Protein AF-A0AAD4EJR8-F1 (afdb_monomer)

Organism: NCBI:txid1912939

Nearest PDB structures (foldseek):
  8rrq-assembly1_A  TM=8.343E-01  e=7.911E-19  Homo sapiens
  2r2p-assembly1_A  TM=8.158E-01  e=5.097E-18  Homo sapiens
  3cbl-assembly1_A  TM=8.587E-01  e=2.497E-17  Homo sapiens
  7nzn-assembly1_A  TM=8.378E-01  e=2.939E-16  Homo sapiens
  6cd6-assembly3_C  TM=8.368E-01  e=3.091E-13  Homo sapiens

Radius of gyration: 30.6 Å; Cα contacts (8 Å, |Δi|>4): 760; chains: 1; bounding box: 88×50×98 Å

Solvent-accessible surface area (backbone atoms only — not comparable to full-atom values): 27537 Å² total; per-residue (Å²): 134,87,85,79,86,75,79,60,93,83,42,80,52,90,56,82,67,49,77,48,59,50,89,41,50,45,67,84,60,97,65,60,78,43,72,61,94,54,37,34,33,31,68,30,33,37,62,54,101,86,50,75,43,62,24,29,38,45,22,59,67,69,57,89,82,42,69,82,36,69,68,55,48,48,55,56,37,50,49,54,30,50,26,49,45,59,45,74,77,60,86,51,88,20,34,53,64,73,67,26,32,31,53,86,67,54,98,50,71,19,43,34,26,71,49,44,73,45,36,26,44,55,54,36,38,71,71,52,82,81,73,52,72,65,58,41,52,51,48,48,44,32,48,30,51,29,51,32,57,34,50,78,68,47,33,23,51,60,62,56,40,50,74,31,25,31,20,32,80,93,65,52,42,18,46,45,73,48,76,58,42,40,50,79,90,77,75,93,80,88,76,88,72,86,85,56,63,66,33,53,35,64,73,67,74,76,38,99,79,68,75,73,42,65,57,42,38,36,22,10,47,24,39,50,45,53,21,59,73,67,57,40,60,49,40,68,89,53,88,50,69,69,58,46,52,56,36,41,78,70,69,51,61,55,60,82,85,72,77,95,67,60,66,71,60,51,53,56,29,52,40,23,61,43,86,56,60,87,69,30,65,54,53,62,61,54,37,50,59,53,50,51,55,48,51,48,38,54,52,48,52,57,50,54,74,73,45,101,64,51,74,47,63,48,89,40,50,38,84,67,41,68,45,87,62,98,66,98,59,86,46,57,35,27,43,26,38,36,63,49,98,93,43,77,43,64,25,28,38,38,49,64,91,71,88,71,88,45,72,70,49,48,53,53,49,52,51,28,54,52,43,27,52,58,50,49,77,72,59,84,52,85,34,43,55,62,70,70,30,35,31,55,77,91,57,77,51,66,22,44,33,29,68,53,47,80,42,37,28,44,47,56,36,49,68,78,44,54,92,75,60,48,72,68,57,54,50,52,52,52,51,43,49,52,51,36,51,54,51,36,50,76,68,39,31,44,54,75,63,92,49,45,73,37,28,30,18,34,86,88,60,48,50,23,44,46,75,47,52,55,41,43,53,48,73,63,54,54,56,54,60,60,61,78,73,112

Mean predicted aligned error: 12.68 Å

Structure (mmCIF, N/CA/C/O backbone):
data_AF-A0AAD4EJR8-F1
#
_entry.id   AF-A0AAD4EJR8-F1
#
loop_
_atom_site.group_PDB
_atom_site.id
_atom_site.type_symbol
_atom_site.label_atom_id
_atom_site.label_alt_id
_atom_site.label_comp_id
_atom_site.label_asym_id
_atom_site.label_entity_id
_atom_site.label_seq_id
_atom_site.pdbx_PDB_ins_code
_atom_site.Cartn_x
_atom_site.Cartn_y
_atom_site.Cartn_z
_atom_site.occupancy
_atom_site.B_iso_or_equiv
_atom_site.auth_seq_id
_atom_site.auth_comp_id
_atom_site.auth_asym_id
_atom_site.auth_atom_id
_atom_site.pdbx_PDB_model_num
ATOM 1 N N . MET A 1 1 ? -3.583 -0.679 -46.366 1.00 32.75 1 MET A N 1
ATOM 2 C CA . MET A 1 1 ? -2.975 0.610 -46.764 1.00 32.75 1 MET A CA 1
ATOM 3 C C . MET A 1 1 ? -1.596 0.687 -46.122 1.00 32.75 1 MET A C 1
ATOM 5 O O . MET A 1 1 ? -1.438 0.194 -45.017 1.00 32.75 1 MET A O 1
ATOM 9 N N . ASN A 1 2 ? -0.614 1.156 -46.886 1.00 29.03 2 ASN A N 1
ATOM 10 C CA . ASN A 1 2 ? 0.827 0.895 -46.779 1.00 29.03 2 ASN A CA 1
ATOM 11 C C . ASN A 1 2 ? 1.471 1.039 -45.382 1.00 29.03 2 ASN A C 1
ATOM 13 O O . ASN A 1 2 ? 1.578 2.143 -44.860 1.00 29.03 2 ASN A O 1
ATOM 17 N N . ASN A 1 3 ? 2.013 -0.072 -44.860 1.00 31.98 3 ASN A N 1
ATOM 18 C CA . ASN A 1 3 ? 3.014 -0.089 -43.787 1.00 31.98 3 ASN A CA 1
ATOM 19 C C . ASN A 1 3 ? 4.372 0.328 -44.371 1.00 31.98 3 ASN A C 1
ATOM 21 O O . ASN A 1 3 ? 5.104 -0.493 -44.924 1.00 31.98 3 ASN A O 1
ATOM 25 N N . THR A 1 4 ? 4.709 1.611 -44.285 1.00 34.72 4 THR A N 1
ATOM 26 C CA . THR A 1 4 ? 6.059 2.091 -44.596 1.00 34.72 4 THR A CA 1
ATOM 27 C C . THR A 1 4 ? 6.974 1.839 -43.400 1.00 34.72 4 THR A C 1
ATOM 29 O O . THR A 1 4 ? 6.964 2.597 -42.429 1.00 34.72 4 THR A O 1
ATOM 32 N N . ASN A 1 5 ? 7.753 0.760 -43.491 1.00 38.00 5 ASN A N 1
ATOM 33 C CA . ASN A 1 5 ? 8.924 0.502 -42.654 1.00 38.00 5 ASN A CA 1
ATOM 34 C C . ASN A 1 5 ? 9.911 1.668 -42.807 1.00 38.00 5 ASN A C 1
ATOM 36 O O . ASN A 1 5 ? 10.267 2.023 -43.930 1.00 38.00 5 ASN A O 1
ATOM 40 N N . VAL A 1 6 ? 10.351 2.266 -41.700 1.00 39.97 6 VAL A N 1
ATOM 41 C CA . VAL A 1 6 ? 11.397 3.299 -41.712 1.00 39.97 6 VAL A CA 1
ATOM 42 C C . VAL A 1 6 ? 12.502 2.873 -40.757 1.00 39.97 6 VAL A C 1
ATOM 44 O O . VAL A 1 6 ? 12.256 2.677 -39.569 1.00 39.97 6 VAL A O 1
ATOM 47 N N . GLU A 1 7 ? 13.704 2.717 -41.306 1.00 41.47 7 GLU A N 1
ATOM 48 C CA . GLU A 1 7 ? 14.918 2.308 -40.606 1.00 41.47 7 GLU A CA 1
ATOM 49 C C . GLU A 1 7 ? 15.494 3.466 -39.775 1.00 41.47 7 GLU A C 1
ATOM 51 O O . GLU A 1 7 ? 15.875 4.502 -40.316 1.00 41.47 7 GLU A O 1
ATOM 56 N N . SER A 1 8 ? 15.640 3.271 -38.464 1.00 44.84 8 SER A N 1
ATOM 57 C CA . SER A 1 8 ? 16.614 4.007 -37.649 1.00 44.84 8 SER A CA 1
ATOM 58 C C . SER A 1 8 ? 17.752 3.041 -37.319 1.00 44.84 8 SER A C 1
ATOM 60 O O . SER A 1 8 ? 17.567 2.122 -36.518 1.00 44.84 8 SER A O 1
ATOM 62 N N . LYS A 1 9 ? 18.906 3.177 -37.988 1.00 53.81 9 LYS A N 1
ATOM 63 C CA . LYS A 1 9 ? 20.123 2.370 -37.738 1.00 53.81 9 LYS A CA 1
ATOM 64 C C . LYS A 1 9 ? 19.891 0.844 -37.665 1.00 53.81 9 LYS A C 1
ATOM 66 O O . LYS A 1 9 ? 20.482 0.157 -36.839 1.00 53.81 9 LYS A O 1
ATOM 71 N N . GLY A 1 10 ? 19.030 0.298 -38.530 1.00 58.31 10 GLY A N 1
ATOM 72 C CA . GLY A 1 10 ? 18.855 -1.154 -38.687 1.00 58.31 10 GLY A CA 1
ATOM 73 C C . GLY A 1 10 ? 18.105 -1.885 -37.560 1.00 58.31 10 GLY A C 1
ATOM 74 O O . GLY A 1 10 ? 18.110 -3.116 -37.551 1.00 58.31 10 GLY A O 1
ATOM 75 N N . ILE A 1 11 ? 17.452 -1.173 -36.630 1.00 70.44 11 ILE A N 1
ATOM 76 C CA . ILE A 1 11 ? 16.536 -1.777 -35.646 1.00 70.44 11 ILE A CA 1
ATOM 77 C C . ILE A 1 11 ? 15.100 -1.686 -36.162 1.00 70.44 11 ILE A C 1
ATOM 79 O O . ILE A 1 11 ? 14.610 -0.607 -36.488 1.00 70.44 11 ILE A O 1
ATOM 83 N N . MET A 1 12 ? 14.421 -2.832 -36.209 1.00 76.50 12 MET A N 1
ATOM 84 C CA . MET A 1 12 ? 13.023 -2.942 -36.621 1.00 76.50 12 MET A CA 1
ATOM 85 C C . MET A 1 12 ? 12.114 -2.885 -35.395 1.00 76.50 12 MET A C 1
ATOM 87 O O . MET A 1 12 ? 12.061 -3.848 -34.635 1.00 76.50 12 MET A O 1
ATOM 91 N N . PHE A 1 13 ? 11.382 -1.783 -35.228 1.00 83.31 13 PHE A N 1
ATOM 92 C CA . PHE A 1 13 ? 10.332 -1.672 -34.215 1.00 83.31 13 PHE A CA 1
ATOM 93 C C . PHE A 1 13 ? 9.016 -2.268 -34.726 1.00 83.31 13 PHE A C 1
ATOM 95 O O . PHE A 1 13 ? 8.545 -1.885 -35.796 1.00 83.31 13 PHE A O 1
ATOM 102 N N . LYS A 1 14 ? 8.388 -3.163 -33.945 1.00 83.31 14 LYS A N 1
ATOM 103 C CA . LYS A 1 14 ? 7.046 -3.710 -34.252 1.00 83.31 14 LYS A CA 1
ATOM 104 C C . LYS A 1 14 ? 5.982 -2.604 -34.345 1.00 83.31 14 LYS A C 1
ATOM 106 O O . LYS A 1 14 ? 5.159 -2.614 -35.254 1.00 83.31 14 LYS A O 1
ATOM 111 N N . ILE A 1 15 ? 6.015 -1.653 -33.408 1.00 85.56 15 ILE A N 1
ATOM 112 C CA . ILE A 1 15 ? 5.214 -0.421 -33.420 1.00 85.56 15 ILE A CA 1
ATOM 113 C C . ILE A 1 15 ? 6.193 0.745 -33.369 1.00 85.56 15 ILE A C 1
ATOM 115 O O . ILE A 1 15 ? 7.076 0.765 -32.515 1.00 85.56 15 ILE A O 1
ATOM 119 N N . LYS A 1 16 ? 6.053 1.710 -34.283 1.00 87.69 16 LYS A N 1
ATOM 120 C CA . LYS A 1 16 ? 6.981 2.839 -34.382 1.00 87.69 16 LYS A CA 1
ATOM 121 C C . LYS A 1 16 ? 6.841 3.764 -33.158 1.00 87.69 16 LYS A C 1
ATOM 123 O O . LYS A 1 16 ? 5.776 4.363 -33.003 1.00 87.69 16 LYS A O 1
ATOM 128 N N . PRO A 1 17 ? 7.885 3.925 -32.321 1.00 91.19 17 PRO A N 1
ATOM 129 C CA . PRO A 1 17 ? 7.862 4.895 -31.234 1.00 91.19 17 PRO A CA 1
ATOM 130 C C . PRO A 1 17 ? 7.914 6.326 -31.778 1.00 91.19 17 PRO A C 1
ATOM 132 O O . PRO A 1 17 ? 8.437 6.584 -32.868 1.00 91.19 17 PRO A O 1
ATOM 135 N N . ASN A 1 18 ? 7.435 7.278 -30.978 1.00 92.75 18 ASN A N 1
ATOM 136 C CA . ASN A 1 18 ? 7.722 8.687 -31.215 1.00 92.75 18 ASN A CA 1
ATOM 137 C C . ASN A 1 18 ? 9.248 8.911 -31.231 1.00 92.75 18 ASN A C 1
ATOM 139 O O . ASN A 1 18 ? 9.976 8.317 -30.437 1.00 92.75 18 ASN A O 1
ATOM 143 N N . THR A 1 19 ? 9.745 9.728 -32.158 1.00 93.31 19 THR A N 1
ATOM 144 C CA . THR A 1 19 ? 11.182 10.011 -32.295 1.00 93.31 19 THR A CA 1
ATOM 145 C C . THR A 1 19 ? 11.455 11.431 -31.835 1.00 93.31 19 THR A C 1
ATOM 147 O O . THR A 1 19 ? 11.004 12.389 -32.459 1.00 93.31 19 THR A O 1
ATOM 150 N N . ILE A 1 20 ? 12.215 11.560 -30.755 1.00 93.56 20 ILE A N 1
ATOM 151 C CA . ILE A 1 20 ? 12.594 12.839 -30.169 1.00 93.56 20 ILE A CA 1
ATOM 152 C C . ILE A 1 20 ? 13.949 13.249 -30.759 1.00 93.56 20 ILE A C 1
ATOM 154 O O . ILE A 1 20 ? 14.937 12.527 -30.564 1.00 93.56 20 ILE A O 1
ATOM 158 N N . PRO A 1 21 ? 14.037 14.385 -31.478 1.00 92.50 21 PRO A N 1
ATOM 159 C CA . PRO A 1 21 ? 15.295 14.841 -32.055 1.00 92.50 21 PRO A CA 1
ATOM 160 C C . PRO A 1 21 ? 16.364 15.024 -30.977 1.00 92.50 21 PRO A C 1
ATOM 162 O O . PRO A 1 21 ? 16.113 15.676 -29.967 1.00 92.50 21 PRO A O 1
ATOM 165 N N . ALA A 1 22 ? 17.580 14.522 -31.210 1.00 90.75 22 ALA A N 1
ATOM 166 C CA . ALA A 1 22 ? 18.691 14.702 -30.270 1.00 90.75 22 ALA A CA 1
ATOM 167 C C . ALA A 1 22 ? 18.998 16.191 -30.005 1.00 90.75 22 ALA A C 1
ATOM 169 O O . ALA A 1 22 ? 19.425 16.556 -28.918 1.00 90.75 22 ALA A O 1
ATOM 170 N N . THR A 1 23 ? 18.710 17.070 -30.972 1.00 92.00 23 THR A N 1
ATOM 171 C CA . THR A 1 23 ? 18.828 18.531 -30.833 1.00 92.00 23 THR A CA 1
ATOM 172 C C . THR A 1 23 ? 17.840 19.140 -29.839 1.00 92.00 23 THR A C 1
ATOM 174 O O . THR A 1 23 ? 18.071 20.248 -29.369 1.00 92.00 23 THR A O 1
ATOM 177 N N . ALA A 1 24 ? 16.741 18.447 -29.526 1.00 92.62 24 ALA A N 1
ATOM 178 C CA . ALA A 1 24 ? 15.778 18.867 -28.512 1.00 92.62 24 ALA A CA 1
ATOM 179 C C . ALA A 1 24 ? 16.189 18.432 -27.094 1.00 92.62 24 ALA A C 1
ATOM 181 O O . ALA A 1 24 ? 15.548 18.841 -26.129 1.00 92.62 24 ALA A O 1
ATOM 182 N N . ILE A 1 25 ? 17.236 17.611 -26.961 1.00 94.81 25 ILE A N 1
ATOM 183 C CA . ILE A 1 25 ? 17.723 17.081 -25.689 1.00 94.81 25 ILE A CA 1
ATOM 184 C C . ILE A 1 25 ? 18.985 17.829 -25.264 1.00 94.81 25 ILE A C 1
ATOM 186 O O . ILE A 1 25 ? 20.030 17.767 -25.909 1.00 94.81 25 ILE A O 1
ATOM 190 N N . GLN A 1 26 ? 18.907 18.489 -24.116 1.00 94.06 26 GLN A N 1
ATOM 191 C CA . GLN A 1 26 ? 20.044 19.105 -23.448 1.00 94.06 26 GLN A CA 1
ATOM 192 C C . GLN A 1 26 ? 20.576 18.145 -22.385 1.00 94.06 26 GLN A C 1
ATOM 194 O O . GLN A 1 26 ? 19.870 17.795 -21.435 1.00 94.06 26 GLN A O 1
ATOM 199 N N . ARG A 1 27 ? 21.831 17.718 -22.545 1.00 92.50 27 ARG A N 1
ATOM 200 C CA . ARG A 1 27 ? 22.540 16.844 -21.604 1.00 92.50 27 ARG A CA 1
ATOM 201 C C . ARG A 1 27 ? 23.522 17.680 -20.773 1.00 92.50 27 ARG A C 1
ATOM 203 O O . ARG A 1 27 ? 24.610 17.965 -21.273 1.00 92.50 27 ARG A O 1
ATOM 210 N N . PRO A 1 28 ? 23.148 18.104 -19.553 1.00 88.56 28 PRO A N 1
ATOM 211 C CA . PRO A 1 28 ? 23.984 18.992 -18.743 1.00 88.56 28 PRO A CA 1
ATOM 212 C C . PRO A 1 28 ? 25.181 18.268 -18.117 1.00 88.56 28 PRO A C 1
ATOM 214 O O . PRO A 1 28 ? 26.247 18.855 -17.974 1.00 88.56 28 PRO A O 1
ATOM 217 N N . GLU A 1 29 ? 25.009 16.994 -17.760 1.00 89.94 29 GLU A N 1
ATOM 218 C CA . GLU A 1 29 ? 26.023 16.206 -17.062 1.00 89.94 29 GLU A CA 1
ATOM 219 C C . GLU A 1 29 ? 26.933 15.446 -18.033 1.00 89.94 29 GLU A C 1
ATOM 221 O O . GLU A 1 29 ? 26.501 14.956 -19.081 1.00 89.94 29 GLU A O 1
ATOM 226 N N . LEU A 1 30 ? 28.206 15.301 -17.652 1.00 86.75 30 LEU A N 1
ATOM 227 C CA . LEU A 1 30 ? 29.199 14.531 -18.414 1.00 86.75 30 LEU A CA 1
ATOM 228 C C . LEU A 1 30 ? 29.047 13.015 -18.233 1.00 86.75 30 LEU A C 1
ATOM 230 O O . LEU A 1 30 ? 29.475 12.249 -19.096 1.00 86.75 30 LEU A O 1
ATOM 234 N N . PHE A 1 31 ? 28.440 12.587 -17.126 1.00 90.06 31 PHE A N 1
ATOM 235 C CA . PHE A 1 31 ? 28.315 11.187 -16.731 1.00 90.06 31 PHE A CA 1
ATOM 236 C C . PHE A 1 31 ? 26.848 10.829 -16.450 1.00 90.06 31 PHE A C 1
ATOM 238 O O . PHE A 1 31 ? 26.070 11.705 -16.063 1.00 90.06 31 PHE A O 1
ATOM 245 N N . PRO A 1 32 ? 26.451 9.556 -16.633 1.00 91.50 32 PRO A N 1
ATOM 246 C CA . PRO A 1 32 ? 25.111 9.111 -16.275 1.00 91.50 32 PRO A CA 1
ATOM 247 C C . PRO A 1 32 ? 24.883 9.216 -14.763 1.00 91.50 32 PRO A C 1
ATOM 249 O O . PRO A 1 32 ? 25.801 9.035 -13.964 1.00 91.50 32 PRO A O 1
ATOM 252 N N . ILE A 1 33 ? 23.632 9.468 -14.369 1.00 90.44 33 ILE A N 1
ATOM 253 C CA . ILE A 1 33 ? 23.230 9.549 -12.956 1.00 90.44 33 ILE A CA 1
ATOM 254 C C . ILE A 1 33 ? 23.288 8.169 -12.301 1.00 90.44 33 ILE A C 1
ATOM 256 O O . ILE A 1 33 ? 23.640 8.037 -11.130 1.00 90.44 33 ILE A O 1
ATOM 260 N N . CYS A 1 34 ? 22.924 7.135 -13.057 1.00 84.00 34 CYS A N 1
ATOM 261 C CA . CYS A 1 34 ? 22.974 5.756 -12.605 1.00 84.00 34 CYS A CA 1
ATOM 262 C C . CYS A 1 34 ? 23.398 4.841 -13.750 1.00 84.00 34 CYS A C 1
ATOM 264 O O . CYS A 1 34 ? 23.036 5.053 -14.907 1.00 84.00 34 CYS A O 1
ATOM 266 N N . SER A 1 35 ? 24.126 3.792 -13.396 1.00 78.81 35 SER A N 1
ATOM 267 C CA . SER A 1 35 ? 24.579 2.749 -14.299 1.00 78.81 35 SER A CA 1
ATOM 268 C C . SER A 1 35 ? 24.177 1.396 -13.717 1.00 78.81 35 SER A C 1
ATOM 270 O O . SER A 1 35 ? 24.721 0.971 -12.699 1.00 78.81 35 SER A O 1
ATOM 272 N N . GLY A 1 36 ? 23.213 0.731 -14.353 1.00 67.50 36 GLY A N 1
ATOM 273 C CA . GLY A 1 36 ? 22.776 -0.626 -14.013 1.00 67.50 36 GLY A CA 1
ATOM 274 C C . GLY A 1 36 ? 23.652 -1.694 -14.673 1.00 67.50 36 GLY A C 1
ATOM 275 O O . GLY A 1 36 ? 24.791 -1.422 -15.039 1.00 67.50 36 GLY A O 1
ATOM 276 N N . GLY A 1 37 ? 23.124 -2.910 -14.866 1.00 63.66 37 GLY A N 1
ATOM 277 C CA . GLY A 1 37 ? 23.857 -4.005 -15.526 1.00 63.66 37 GLY A CA 1
ATOM 278 C C . GLY A 1 37 ? 24.350 -3.617 -16.927 1.00 63.66 37 GLY A C 1
ATOM 279 O O . GLY A 1 37 ? 25.551 -3.490 -17.164 1.00 63.66 37 GLY A O 1
ATOM 280 N N . PHE A 1 38 ? 23.419 -3.323 -17.835 1.00 70.69 38 PHE A N 1
ATOM 281 C CA . PHE A 1 38 ? 23.732 -2.936 -19.220 1.00 70.69 38 PHE A CA 1
ATOM 282 C C . PHE A 1 38 ? 23.186 -1.563 -19.618 1.00 70.69 38 PHE A C 1
ATOM 284 O O . PHE A 1 38 ? 23.323 -1.181 -20.772 1.00 70.69 38 PHE A O 1
ATOM 291 N N . ASN A 1 39 ? 22.590 -0.816 -18.689 1.00 81.81 39 ASN A N 1
ATOM 292 C CA . ASN A 1 39 ? 21.908 0.440 -18.990 1.00 81.81 39 ASN A CA 1
ATOM 293 C C . ASN A 1 39 ? 22.532 1.608 -18.231 1.00 81.81 39 ASN A C 1
ATOM 295 O O . ASN A 1 39 ? 22.832 1.479 -17.044 1.00 81.81 39 ASN A O 1
ATOM 299 N N . ASP A 1 40 ? 22.652 2.742 -18.908 1.00 89.00 40 ASP A N 1
ATOM 300 C CA . ASP A 1 40 ? 22.951 4.038 -18.315 1.00 89.00 40 ASP A CA 1
ATOM 301 C C . ASP A 1 40 ? 21.687 4.897 -18.300 1.00 89.00 40 ASP A C 1
ATOM 303 O O . ASP A 1 40 ? 20.985 5.003 -19.308 1.00 89.00 40 ASP A O 1
ATOM 307 N N . ILE A 1 41 ? 21.411 5.520 -17.157 1.00 92.06 41 ILE A N 1
ATOM 308 C CA . ILE A 1 41 ? 20.301 6.451 -16.970 1.00 92.06 41 ILE A CA 1
ATOM 309 C C . ILE A 1 41 ? 20.860 7.866 -16.888 1.00 92.06 41 ILE A C 1
ATOM 311 O O . ILE A 1 41 ? 21.624 8.208 -15.980 1.00 92.06 41 ILE A O 1
ATOM 315 N N . TRP A 1 42 ? 20.445 8.704 -17.827 1.00 95.38 42 TRP A N 1
ATOM 316 C CA . TRP A 1 42 ? 20.832 10.105 -17.909 1.00 95.38 42 TRP A CA 1
ATOM 317 C C . TRP A 1 42 ? 19.665 10.991 -17.499 1.00 95.38 42 TRP A C 1
ATOM 319 O O . TRP A 1 42 ? 18.542 10.787 -17.956 1.00 95.38 42 TRP A O 1
ATOM 329 N N . LYS A 1 43 ? 19.939 12.015 -16.689 1.00 95.75 43 LYS A N 1
ATOM 330 C CA . LYS A 1 43 ? 19.015 13.135 -16.508 1.00 95.75 43 LYS A CA 1
ATOM 331 C C . LYS A 1 43 ? 19.318 14.178 -17.572 1.00 95.75 43 LYS A C 1
ATOM 333 O O . LYS A 1 43 ? 20.453 14.639 -17.688 1.00 95.75 43 LYS A O 1
ATOM 338 N N . CYS A 1 44 ? 18.321 14.528 -18.367 1.00 95.94 44 CYS A N 1
ATOM 339 C CA . CYS A 1 44 ? 18.433 15.521 -19.429 1.00 95.94 44 CYS A CA 1
ATOM 340 C C . CYS A 1 44 ? 17.253 16.493 -19.360 1.00 95.94 44 CYS A C 1
ATOM 342 O O . CYS A 1 44 ? 16.308 16.281 -18.602 1.00 95.94 44 CYS A O 1
ATOM 344 N N . PHE A 1 45 ? 17.307 17.562 -20.146 1.00 95.56 45 PHE A N 1
ATOM 345 C CA . PHE A 1 45 ? 16.204 18.505 -20.302 1.00 95.56 45 PHE A CA 1
ATOM 346 C C . PHE A 1 45 ? 15.739 18.495 -21.749 1.00 95.56 45 PHE A C 1
ATOM 348 O O . PHE A 1 45 ? 16.541 18.702 -22.657 1.00 95.56 45 PHE A O 1
ATOM 355 N N . MET A 1 46 ? 14.452 18.242 -21.963 1.00 94.31 46 MET A N 1
ATOM 356 C CA . MET A 1 46 ? 13.853 18.298 -23.286 1.00 94.31 46 MET A CA 1
ATOM 357 C C . MET A 1 46 ? 13.198 19.658 -23.508 1.00 94.31 46 MET A C 1
ATOM 359 O O . MET A 1 46 ? 12.335 20.069 -22.728 1.00 94.31 46 MET A O 1
ATOM 363 N N . SER A 1 47 ? 13.590 20.335 -24.585 1.00 89.50 47 SER A N 1
ATOM 364 C CA . SER A 1 47 ? 12.972 21.588 -25.015 1.00 89.50 47 SER A CA 1
ATOM 365 C C . SER A 1 47 ? 11.608 21.327 -25.648 1.00 89.50 47 SER A C 1
ATOM 367 O O . SER A 1 47 ? 11.498 20.621 -26.651 1.00 89.50 47 SER A O 1
ATOM 369 N N . THR A 1 48 ? 10.565 21.909 -25.064 1.00 77.31 48 THR A N 1
ATOM 370 C CA . THR A 1 48 ? 9.206 21.945 -25.624 1.00 77.31 48 THR A CA 1
ATOM 371 C C . THR A 1 48 ? 8.888 23.349 -26.152 1.00 77.31 48 THR A C 1
ATOM 373 O O . THR A 1 48 ? 9.710 24.257 -26.039 1.00 77.31 48 THR A O 1
ATOM 376 N N . GLN A 1 49 ? 7.707 23.553 -26.748 1.00 70.25 49 GLN A N 1
ATOM 377 C CA . GLN A 1 49 ? 7.298 24.874 -27.258 1.00 70.25 49 GLN A CA 1
ATOM 378 C C . GLN A 1 49 ? 7.184 25.945 -26.156 1.00 70.25 49 GLN A C 1
ATOM 380 O O . GLN A 1 49 ? 7.257 27.132 -26.461 1.00 70.25 49 GLN A O 1
ATOM 385 N N . SER A 1 50 ? 7.008 25.538 -24.896 1.00 67.69 50 SER A N 1
ATOM 386 C CA . SER A 1 50 ? 6.731 26.424 -23.760 1.00 67.69 50 SER A CA 1
ATOM 387 C C . SER A 1 50 ? 7.808 26.403 -22.671 1.00 67.69 50 SER A C 1
ATOM 389 O O . SER A 1 50 ? 7.994 27.414 -22.002 1.00 67.69 50 SER A O 1
ATOM 391 N N . GLU A 1 51 ? 8.529 25.293 -22.485 1.00 81.88 51 GLU A N 1
ATOM 392 C CA . GLU A 1 51 ? 9.518 25.151 -21.406 1.00 81.88 51 GLU A CA 1
ATOM 393 C C . GLU A 1 51 ? 10.528 24.012 -21.635 1.00 81.88 51 GLU A C 1
ATOM 395 O O . GLU A 1 51 ? 10.311 23.105 -22.445 1.00 81.88 51 GLU A O 1
ATOM 400 N N . ASN A 1 52 ? 11.630 24.038 -20.882 1.00 86.81 52 ASN A N 1
ATOM 401 C CA . ASN A 1 52 ? 12.544 22.904 -20.754 1.00 86.81 52 ASN A CA 1
ATOM 402 C C . ASN A 1 52 ? 12.082 22.019 -19.596 1.00 86.81 52 ASN A C 1
ATOM 404 O O . ASN A 1 52 ? 12.159 22.436 -18.440 1.00 86.81 52 ASN A O 1
ATOM 408 N N . ARG A 1 53 ? 11.669 20.785 -19.890 1.00 92.56 53 ARG A N 1
ATOM 409 C CA . ARG A 1 53 ? 11.227 19.832 -18.863 1.00 92.56 53 ARG A CA 1
ATOM 410 C C . ARG A 1 53 ? 12.245 18.714 -18.642 1.00 92.56 53 ARG A C 1
ATOM 412 O O . ARG A 1 53 ? 12.866 18.268 -19.612 1.00 92.56 53 ARG A O 1
ATOM 419 N N . PRO A 1 54 ? 12.443 18.245 -17.401 1.00 95.38 54 PRO A N 1
ATOM 420 C CA . PRO A 1 54 ? 13.393 17.181 -17.126 1.00 95.38 54 PRO A CA 1
ATOM 421 C C . PRO A 1 54 ? 12.876 15.834 -17.658 1.00 95.38 54 PRO A C 1
ATOM 423 O O . PRO A 1 54 ? 11.707 15.482 -17.501 1.00 95.38 54 PRO A O 1
ATOM 426 N N . VAL A 1 55 ? 13.770 15.071 -18.281 1.00 96.50 55 VAL A N 1
ATOM 427 C CA . VAL A 1 55 ? 13.518 13.729 -18.822 1.00 96.50 55 VAL A CA 1
ATOM 428 C C . VAL A 1 55 ? 14.607 12.761 -18.370 1.00 96.50 55 VAL A C 1
ATOM 430 O O . VAL A 1 55 ? 15.754 13.159 -18.136 1.00 96.50 55 VAL A O 1
ATOM 433 N N . ALA A 1 56 ? 14.250 11.486 -18.252 1.00 96.44 56 ALA A N 1
ATOM 434 C CA . ALA A 1 56 ? 15.202 10.400 -18.092 1.00 96.44 56 ALA A CA 1
ATOM 435 C C . ALA A 1 56 ? 15.457 9.740 -19.451 1.00 96.44 56 ALA A C 1
ATOM 437 O O . ALA A 1 56 ? 14.527 9.478 -20.215 1.00 96.44 56 ALA A O 1
ATOM 438 N N . ILE A 1 57 ? 16.727 9.469 -19.747 1.00 95.56 57 ILE A N 1
ATOM 439 C CA . ILE A 1 57 ? 17.145 8.775 -20.966 1.00 95.56 57 ILE A CA 1
ATOM 440 C C . ILE A 1 57 ? 17.856 7.489 -20.567 1.00 95.56 57 ILE A C 1
ATOM 442 O O . ILE A 1 57 ? 18.933 7.529 -19.969 1.00 95.56 57 ILE A O 1
ATOM 446 N N . LYS A 1 58 ? 17.243 6.350 -20.899 1.00 93.00 58 LYS A N 1
ATOM 447 C CA . LYS A 1 58 ? 17.787 5.006 -20.674 1.00 93.00 58 LYS A CA 1
ATOM 448 C C . LYS A 1 58 ? 18.504 4.544 -21.937 1.00 93.00 58 LYS A C 1
ATOM 450 O O . LYS A 1 58 ? 17.872 4.270 -22.958 1.00 93.00 58 LYS A O 1
ATOM 455 N N . ALA A 1 59 ? 19.827 4.466 -21.864 1.00 90.69 59 ALA A N 1
ATOM 456 C CA . ALA A 1 59 ? 20.691 4.069 -22.966 1.00 90.69 59 ALA A CA 1
ATOM 457 C C . ALA A 1 59 ? 21.330 2.704 -22.692 1.00 90.69 59 ALA A C 1
ATOM 459 O O . ALA A 1 59 ? 21.912 2.485 -21.630 1.00 90.69 59 ALA A O 1
ATOM 460 N N . VAL A 1 60 ? 21.253 1.792 -23.662 1.00 84.56 60 VAL A N 1
ATOM 461 C CA . VAL A 1 60 ? 21.922 0.488 -23.576 1.00 84.56 60 VAL A CA 1
ATOM 462 C C . VAL A 1 60 ? 23.408 0.664 -23.886 1.00 84.56 60 VAL A C 1
ATOM 464 O O . VAL A 1 60 ? 23.782 1.120 -24.969 1.00 84.56 60 VAL A O 1
ATOM 467 N N . ARG A 1 61 ? 24.268 0.260 -22.952 1.00 81.56 61 ARG A N 1
ATOM 468 C CA . ARG A 1 61 ? 25.716 0.216 -23.150 1.00 81.56 61 ARG A CA 1
ATOM 469 C C . ARG A 1 61 ? 26.093 -0.971 -24.022 1.00 81.56 61 ARG A C 1
ATOM 471 O O . ARG A 1 61 ? 25.918 -2.123 -23.631 1.00 81.56 61 ARG A O 1
ATOM 478 N N . VAL A 1 62 ? 26.696 -0.675 -25.165 1.00 75.31 62 VAL A N 1
ATOM 479 C CA . VAL A 1 62 ? 27.344 -1.671 -26.022 1.00 75.31 62 VAL A CA 1
ATOM 480 C C . VAL A 1 62 ? 28.859 -1.540 -25.829 1.00 75.31 62 VAL A C 1
ATOM 482 O O . VAL A 1 62 ? 29.386 -0.442 -26.024 1.00 75.31 62 VAL A O 1
ATOM 485 N N . PRO A 1 63 ? 29.577 -2.603 -25.417 1.00 70.12 63 PRO A N 1
ATOM 486 C CA . PRO A 1 63 ? 31.032 -2.559 -25.278 1.00 70.12 63 PRO A CA 1
ATOM 487 C C . PRO A 1 63 ? 31.722 -2.133 -26.584 1.00 70.12 63 PRO A C 1
ATOM 489 O O . PRO A 1 63 ? 31.344 -2.600 -27.654 1.00 70.12 63 PRO A O 1
ATOM 492 N N . GLN A 1 64 ? 32.781 -1.322 -26.495 1.00 66.81 64 GLN A N 1
ATOM 493 C CA . GLN A 1 64 ? 33.544 -0.792 -27.647 1.00 66.81 64 GLN A CA 1
ATOM 494 C C . GLN A 1 64 ? 34.188 -1.846 -28.564 1.00 66.81 64 GLN A C 1
ATOM 496 O O . GLN A 1 64 ? 34.679 -1.512 -29.635 1.00 66.81 64 GLN A O 1
ATOM 501 N N . HIS A 1 65 ? 34.279 -3.103 -28.133 1.00 64.94 65 HIS A N 1
ATOM 502 C CA . HIS A 1 65 ? 34.756 -4.190 -28.991 1.00 64.94 65 HIS A CA 1
ATOM 503 C C . HIS A 1 65 ? 33.610 -4.886 -29.740 1.00 64.94 65 HIS A C 1
ATOM 505 O O . HIS A 1 65 ? 33.857 -5.555 -30.736 1.00 64.94 65 HIS A O 1
ATOM 511 N N . ALA A 1 66 ? 32.370 -4.710 -29.275 1.00 60.44 66 ALA A N 1
ATOM 512 C CA . ALA A 1 66 ? 31.174 -5.382 -29.770 1.00 60.44 66 ALA A CA 1
ATOM 513 C C . ALA A 1 66 ? 30.264 -4.472 -30.621 1.00 60.44 66 ALA A C 1
ATOM 515 O O . ALA A 1 66 ? 29.366 -4.960 -31.300 1.00 60.44 66 ALA A O 1
ATOM 516 N N . ASP A 1 67 ? 30.496 -3.158 -30.623 1.00 59.12 67 ASP A N 1
ATOM 517 C CA . ASP A 1 67 ? 29.823 -2.189 -31.503 1.00 59.12 67 ASP A CA 1
ATOM 518 C C . ASP A 1 67 ? 30.142 -2.412 -32.995 1.00 59.12 67 ASP A C 1
ATOM 520 O O . ASP A 1 67 ? 29.347 -2.059 -33.866 1.00 59.12 67 ASP A O 1
ATOM 524 N N . ARG A 1 68 ? 31.283 -3.048 -33.288 1.00 61.62 68 ARG A N 1
ATOM 525 C CA . ARG A 1 68 ? 31.712 -3.466 -34.630 1.00 61.62 68 ARG A CA 1
ATOM 526 C C . ARG A 1 68 ? 31.161 -4.825 -35.057 1.00 61.62 68 ARG A C 1
ATOM 528 O O . ARG A 1 68 ? 31.346 -5.193 -36.214 1.00 61.62 68 ARG A O 1
ATOM 535 N N . GLU A 1 69 ? 30.492 -5.559 -34.165 1.00 68.94 69 GLU A N 1
ATOM 536 C CA . GLU A 1 69 ? 29.870 -6.850 -34.465 1.00 68.94 69 GLU A CA 1
ATOM 537 C C . GLU A 1 69 ? 28.369 -6.672 -34.751 1.00 68.94 69 GLU A C 1
ATOM 539 O O . GLU A 1 69 ? 27.571 -6.491 -33.823 1.00 68.94 69 GLU A O 1
ATOM 544 N N . PRO A 1 70 ? 27.923 -6.775 -36.020 1.00 70.44 70 PRO A N 1
ATOM 545 C CA . PRO A 1 70 ? 26.531 -6.502 -36.382 1.00 70.44 70 PRO A CA 1
ATOM 546 C C . PRO A 1 70 ? 25.521 -7.388 -35.644 1.00 70.44 70 PRO A C 1
ATOM 548 O O . PRO A 1 70 ? 24.396 -6.964 -35.393 1.00 70.44 70 PRO A O 1
ATOM 551 N N . GLN A 1 71 ? 25.912 -8.613 -35.280 1.00 70.19 71 GLN A N 1
ATOM 552 C CA . GLN A 1 71 ? 25.046 -9.561 -34.582 1.00 70.19 71 GLN A CA 1
ATOM 553 C C . GLN A 1 71 ? 24.779 -9.153 -33.127 1.00 70.19 71 GLN A C 1
ATOM 555 O O . GLN A 1 71 ? 23.656 -9.303 -32.635 1.00 70.19 71 GLN A O 1
ATOM 560 N N . VAL A 1 72 ? 25.779 -8.588 -32.447 1.00 67.44 72 VAL A N 1
ATOM 561 C CA . VAL A 1 72 ? 25.640 -8.128 -31.061 1.00 67.44 72 VAL A CA 1
ATOM 562 C C . VAL A 1 72 ? 24.751 -6.889 -31.013 1.00 67.44 72 VAL A C 1
ATOM 564 O O . VAL A 1 72 ? 23.774 -6.857 -30.266 1.00 67.44 72 VAL A O 1
ATOM 567 N N . VAL A 1 73 ? 25.010 -5.918 -31.893 1.00 70.50 73 VAL A N 1
ATOM 568 C CA . VAL A 1 73 ? 24.190 -4.705 -32.044 1.00 70.50 73 VAL A CA 1
ATOM 569 C C . VAL A 1 73 ? 22.732 -5.054 -32.371 1.00 70.50 73 VAL A C 1
ATOM 571 O O . VAL A 1 73 ? 21.819 -4.493 -31.765 1.00 70.50 73 VAL A O 1
ATOM 574 N N . ARG A 1 74 ? 22.492 -6.039 -33.252 1.00 75.75 74 ARG A N 1
ATOM 575 C CA . ARG A 1 74 ? 21.142 -6.557 -33.546 1.00 75.75 74 ARG A CA 1
ATOM 576 C C . ARG A 1 74 ? 20.463 -7.155 -32.317 1.00 75.75 74 ARG A C 1
ATOM 578 O O . ARG A 1 74 ? 19.302 -6.847 -32.072 1.00 75.75 74 ARG A O 1
ATOM 585 N N . THR A 1 75 ? 21.174 -7.963 -31.532 1.00 76.00 75 THR A N 1
ATOM 586 C CA . THR A 1 75 ? 20.619 -8.608 -30.328 1.00 76.00 75 THR A CA 1
ATOM 587 C C . THR A 1 75 ? 20.214 -7.575 -29.272 1.00 76.00 75 THR A C 1
ATOM 589 O O . THR A 1 75 ? 19.111 -7.633 -28.733 1.00 76.00 75 THR A O 1
ATOM 592 N N . PHE A 1 76 ? 21.066 -6.580 -29.000 1.00 76.75 76 PHE A N 1
ATOM 593 C CA . PHE A 1 76 ? 20.717 -5.485 -28.086 1.00 76.75 76 PHE A CA 1
ATOM 594 C C . PHE A 1 76 ? 19.596 -4.597 -28.646 1.00 76.75 76 PHE A C 1
ATOM 596 O O . PHE A 1 76 ? 18.705 -4.191 -27.902 1.00 76.75 76 PHE A O 1
ATOM 603 N N . GLY A 1 77 ? 19.580 -4.358 -29.958 1.00 80.25 77 GLY A N 1
ATOM 604 C CA . GLY A 1 77 ? 18.504 -3.636 -30.633 1.00 80.25 77 GLY A CA 1
ATOM 605 C C . GLY A 1 77 ? 17.143 -4.330 -30.540 1.00 80.25 77 GLY A C 1
ATOM 606 O O . GLY A 1 77 ? 16.132 -3.666 -30.321 1.00 80.25 77 GLY A O 1
ATOM 607 N N . GLN A 1 78 ? 17.109 -5.663 -30.630 1.00 80.62 78 GLN A N 1
ATOM 608 C CA . GLN A 1 78 ? 15.889 -6.455 -30.430 1.00 80.62 78 GLN A CA 1
ATOM 609 C C . GLN A 1 78 ? 15.321 -6.285 -29.017 1.00 80.62 78 GLN A C 1
ATOM 611 O O . GLN A 1 78 ? 14.107 -6.166 -28.872 1.00 80.62 78 GLN A O 1
ATOM 616 N N . ARG A 1 79 ? 16.175 -6.190 -27.987 1.00 79.06 79 ARG A N 1
ATOM 617 C CA . ARG A 1 79 ? 15.731 -5.931 -26.603 1.00 79.06 79 ARG A CA 1
ATOM 618 C C . ARG A 1 79 ? 15.060 -4.566 -26.465 1.00 79.06 79 ARG A C 1
ATOM 620 O O . ARG A 1 79 ? 13.970 -4.486 -25.914 1.00 79.06 79 ARG A O 1
ATOM 627 N N . ILE A 1 80 ? 15.666 -3.518 -27.031 1.00 83.75 80 ILE A N 1
ATOM 628 C CA . ILE A 1 80 ? 15.095 -2.158 -27.035 1.00 83.75 80 ILE A CA 1
ATOM 629 C C . ILE A 1 80 ? 13.761 -2.145 -27.783 1.00 83.75 80 ILE A C 1
ATOM 631 O O . ILE A 1 80 ? 12.791 -1.552 -27.317 1.00 83.75 80 ILE A O 1
ATOM 635 N N . SER A 1 81 ? 13.695 -2.819 -28.935 1.00 86.12 81 SER A N 1
ATOM 636 C CA . SER A 1 81 ? 12.454 -2.925 -29.698 1.00 86.12 81 SER A CA 1
ATOM 637 C C . SER A 1 81 ? 11.361 -3.665 -28.932 1.00 86.12 81 SER A C 1
ATOM 639 O O . SER A 1 81 ? 10.196 -3.298 -29.070 1.00 86.12 81 SER A O 1
ATOM 641 N N . HIS A 1 82 ? 11.701 -4.719 -28.191 1.00 85.19 82 HIS A N 1
ATOM 642 C CA . HIS A 1 82 ? 10.737 -5.477 -27.394 1.00 85.19 82 HIS A CA 1
ATOM 643 C C . HIS A 1 82 ? 10.213 -4.648 -26.219 1.00 85.19 82 HIS A C 1
ATOM 645 O O . HIS A 1 82 ? 9.001 -4.517 -26.065 1.00 85.19 82 HIS A O 1
ATOM 651 N N . GLU A 1 83 ? 11.111 -4.015 -25.459 1.00 88.31 83 GLU A N 1
ATOM 652 C CA . GLU A 1 83 ? 10.747 -3.133 -24.342 1.00 88.31 83 GLU A CA 1
ATOM 653 C C . GLU A 1 83 ? 9.839 -1.990 -24.823 1.00 88.31 83 GLU A C 1
ATOM 655 O O . GLU A 1 83 ? 8.749 -1.797 -24.286 1.00 88.31 83 GLU A O 1
ATOM 660 N N . ALA A 1 84 ? 10.216 -1.298 -25.904 1.00 90.44 84 ALA A N 1
ATOM 661 C CA . ALA A 1 84 ? 9.390 -0.244 -26.492 1.00 90.44 84 ALA A CA 1
ATOM 662 C C . ALA A 1 84 ? 8.037 -0.772 -27.001 1.00 90.44 84 ALA A C 1
ATOM 664 O O . ALA A 1 84 ? 7.018 -0.104 -26.841 1.00 90.44 84 ALA A O 1
ATOM 665 N N . TYR A 1 85 ? 8.003 -1.969 -27.598 1.00 90.00 85 TYR A N 1
ATOM 666 C CA . TYR A 1 85 ? 6.769 -2.567 -28.112 1.00 90.00 85 TYR A CA 1
ATOM 667 C C . TYR A 1 85 ? 5.743 -2.830 -27.007 1.00 90.00 85 TYR A C 1
ATOM 669 O O . TYR A 1 85 ? 4.569 -2.508 -27.193 1.00 90.00 85 TYR A O 1
ATOM 677 N N . VAL A 1 86 ? 6.169 -3.379 -25.866 1.00 89.56 86 VAL A N 1
ATOM 678 C CA . VAL A 1 86 ? 5.285 -3.557 -24.704 1.00 89.56 86 VAL A CA 1
ATOM 679 C C . VAL A 1 86 ? 4.835 -2.191 -24.191 1.00 89.56 86 VAL A C 1
ATOM 681 O O . VAL A 1 86 ? 3.642 -1.955 -24.016 1.00 89.56 86 VAL A O 1
ATOM 684 N N . TRP A 1 87 ? 5.779 -1.267 -24.014 1.00 93.75 87 TRP A N 1
ATOM 685 C CA . TRP A 1 87 ? 5.547 -0.014 -23.305 1.00 93.75 87 TRP A CA 1
ATOM 686 C C . TRP A 1 87 ? 4.638 0.978 -24.045 1.00 93.75 87 TRP A C 1
ATOM 688 O O . TRP A 1 87 ? 3.790 1.607 -23.418 1.00 93.75 87 TRP A O 1
ATOM 698 N N . ILE A 1 88 ? 4.730 1.071 -25.379 1.00 92.31 88 ILE A N 1
ATOM 699 C CA . ILE A 1 88 ? 3.860 1.938 -26.206 1.00 92.31 88 ILE A CA 1
ATOM 700 C C . ILE A 1 88 ? 2.366 1.631 -25.999 1.00 92.31 88 ILE A C 1
ATOM 702 O O . ILE A 1 88 ? 1.516 2.499 -26.183 1.00 92.31 88 ILE A O 1
ATOM 706 N N . GLN A 1 89 ? 2.032 0.394 -25.631 1.00 91.19 89 GLN A N 1
ATOM 707 C CA . GLN A 1 89 ? 0.652 -0.070 -25.477 1.00 91.19 89 GLN A CA 1
ATOM 708 C C . GLN A 1 89 ? 0.066 0.216 -24.084 1.00 91.19 89 GLN A C 1
ATOM 710 O O . GLN A 1 89 ? -1.091 -0.140 -23.815 1.00 91.19 89 GLN A O 1
ATOM 715 N N . LEU A 1 90 ? 0.861 0.821 -23.195 1.00 95.00 90 LEU A N 1
ATOM 716 C CA . LEU A 1 90 ? 0.516 1.078 -21.803 1.00 95.00 90 LEU A CA 1
ATOM 717 C C . LEU A 1 90 ? 0.171 2.552 -21.592 1.00 95.00 90 LEU A C 1
ATOM 719 O O . LEU A 1 90 ? 0.907 3.455 -21.974 1.00 95.00 90 LEU A O 1
ATOM 723 N N . SER A 1 91 ? -0.960 2.786 -20.939 1.00 95.06 91 SER A N 1
ATOM 724 C CA . SER A 1 91 ? -1.437 4.105 -20.540 1.00 95.06 91 SER A CA 1
ATOM 725 C C . SER A 1 91 ? -2.278 3.958 -19.276 1.00 95.06 91 SER A C 1
ATOM 727 O O . SER A 1 91 ? -3.417 3.491 -19.325 1.00 95.06 91 SER A O 1
ATOM 729 N N . HIS A 1 92 ? -1.668 4.280 -18.137 1.00 96.56 92 HIS A N 1
ATOM 730 C CA . HIS A 1 92 ? -2.272 4.218 -16.811 1.00 96.56 92 HIS A CA 1
ATOM 731 C C . HIS A 1 92 ? -1.467 5.111 -15.856 1.00 96.56 92 HIS A C 1
ATOM 733 O O . HIS A 1 92 ? -0.252 5.203 -16.001 1.00 96.56 92 HIS A O 1
ATOM 739 N N . GLU A 1 93 ? -2.124 5.736 -14.878 1.00 95.31 93 GLU A N 1
ATOM 740 C CA . GLU A 1 93 ? -1.507 6.693 -13.941 1.00 95.31 93 GLU A CA 1
ATOM 741 C C . GLU A 1 93 ? -0.314 6.093 -13.183 1.00 95.31 93 GLU A C 1
ATOM 743 O O . GLU A 1 93 ? 0.749 6.688 -13.117 1.00 95.31 93 GLU A O 1
ATOM 748 N N . SER A 1 94 ? -0.445 4.858 -12.697 1.00 96.69 94 SER A N 1
ATOM 749 C CA . SER A 1 94 ? 0.629 4.156 -11.977 1.00 96.69 94 SER A CA 1
ATOM 750 C C . SER A 1 94 ? 1.613 3.388 -12.874 1.00 96.69 94 SER A C 1
ATOM 752 O O . SER A 1 94 ? 2.328 2.507 -12.394 1.00 96.69 94 SER A O 1
ATOM 754 N N . ILE A 1 95 ? 1.647 3.674 -14.179 1.00 97.75 95 ILE A N 1
ATOM 755 C CA . ILE A 1 95 ? 2.638 3.142 -15.125 1.00 97.75 95 ILE A CA 1
ATOM 756 C C . ILE A 1 95 ? 3.492 4.306 -15.630 1.00 97.75 95 ILE A C 1
ATOM 758 O O . ILE A 1 95 ? 2.965 5.331 -16.052 1.00 97.75 95 ILE A O 1
ATOM 762 N N . LEU A 1 96 ? 4.818 4.152 -15.599 1.00 97.25 96 LEU A N 1
ATOM 763 C CA . LEU A 1 96 ? 5.753 5.177 -16.060 1.00 97.25 96 LEU A CA 1
ATOM 764 C C . LEU A 1 96 ? 5.444 5.542 -17.523 1.00 97.25 96 LEU A C 1
ATOM 766 O O . LEU A 1 96 ? 5.436 4.641 -18.363 1.00 97.25 96 LEU A O 1
ATOM 770 N N . PRO A 1 97 ? 5.207 6.820 -17.866 1.00 95.38 97 PRO A N 1
ATOM 771 C CA . PRO A 1 97 ? 4.928 7.195 -19.247 1.00 95.38 97 PRO A CA 1
ATOM 772 C C . PRO A 1 97 ? 6.129 6.960 -20.167 1.00 95.38 97 PRO A C 1
ATOM 774 O O . PRO A 1 97 ? 7.266 7.285 -19.816 1.00 95.38 97 PRO A O 1
ATOM 777 N N . PHE A 1 98 ? 5.862 6.451 -21.370 1.00 95.69 98 PHE A N 1
ATOM 778 C CA . PHE A 1 98 ? 6.854 6.325 -22.434 1.00 95.69 98 PHE A CA 1
ATOM 779 C C . PHE A 1 98 ? 6.683 7.437 -23.464 1.00 95.69 98 PHE A C 1
ATOM 781 O O . PHE A 1 98 ? 5.621 7.577 -24.069 1.00 95.69 98 PHE A O 1
ATOM 788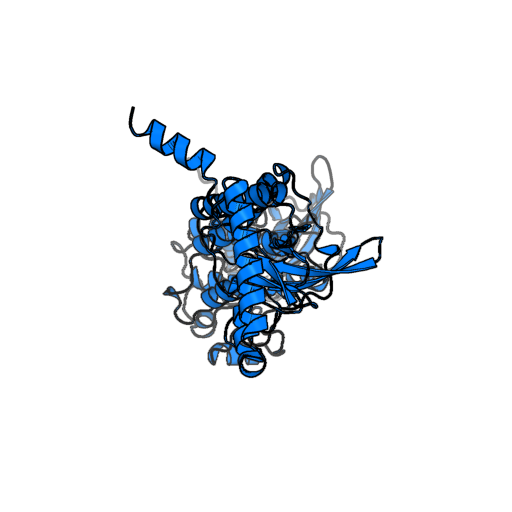 N N . GLU A 1 99 ? 7.732 8.223 -23.687 1.00 94.44 99 GLU A N 1
ATOM 789 C CA . GLU A 1 99 ? 7.653 9.400 -24.560 1.00 94.44 99 GLU A CA 1
ATOM 790 C C . GLU A 1 99 ? 8.185 9.152 -25.963 1.00 94.44 99 GLU A C 1
ATOM 792 O O . GLU A 1 99 ? 7.862 9.901 -26.891 1.00 94.44 99 GLU A O 1
ATOM 797 N N . GLY A 1 100 ? 9.006 8.113 -26.117 1.00 94.44 100 GLY A N 1
ATOM 798 C CA . GLY A 1 100 ? 9.612 7.742 -27.381 1.00 94.44 100 GLY A CA 1
ATOM 799 C C . GLY A 1 100 ? 11.085 7.380 -27.255 1.00 94.44 100 GLY A C 1
ATOM 800 O O . GLY A 1 100 ? 11.575 6.971 -26.203 1.00 94.44 100 GLY A O 1
ATOM 801 N N . VAL A 1 101 ? 11.791 7.527 -28.371 1.00 94.94 101 VAL A N 1
ATOM 802 C CA . VAL A 1 101 ? 13.214 7.213 -28.495 1.00 94.94 101 VAL A CA 1
ATOM 803 C C . VAL A 1 101 ? 14.007 8.415 -28.987 1.00 94.94 101 VAL A C 1
ATOM 805 O O . VAL A 1 101 ? 13.488 9.255 -29.722 1.00 94.94 101 VAL A O 1
ATOM 808 N N . THR A 1 102 ? 15.282 8.480 -28.619 1.00 94.44 102 THR A N 1
ATOM 809 C CA . THR A 1 102 ? 16.222 9.492 -29.114 1.00 94.44 102 THR A CA 1
ATOM 810 C C . THR A 1 102 ? 17.580 8.876 -29.449 1.00 94.44 102 THR A C 1
ATOM 812 O O . THR A 1 102 ? 17.898 7.765 -29.029 1.00 94.44 102 THR A O 1
ATOM 815 N N . GLU A 1 103 ? 18.391 9.586 -30.227 1.00 92.19 103 GLU A N 1
ATOM 816 C CA . GLU A 1 103 ? 19.752 9.171 -30.580 1.00 92.19 103 GLU A CA 1
ATOM 817 C C . GLU A 1 103 ? 20.808 9.985 -29.810 1.00 92.19 103 GLU A C 1
ATOM 819 O O . GLU A 1 103 ? 20.487 10.923 -29.088 1.00 92.19 103 GLU A O 1
ATOM 824 N N . GLY A 1 104 ? 22.093 9.643 -29.965 1.00 89.25 104 GLY A N 1
ATOM 825 C CA . GLY A 1 104 ? 23.208 10.428 -29.404 1.00 89.25 104 GLY A CA 1
ATOM 826 C C . GLY A 1 104 ? 23.709 9.972 -28.028 1.00 89.25 104 GLY A C 1
ATOM 827 O O . GLY A 1 104 ? 24.612 10.591 -27.466 1.00 89.25 104 GLY A O 1
ATOM 828 N N . PHE A 1 105 ? 23.178 8.861 -27.513 1.00 90.12 105 PHE A N 1
ATOM 829 C CA . PHE A 1 105 ? 23.578 8.250 -26.236 1.00 90.12 105 PHE A CA 1
ATOM 830 C C . PHE A 1 105 ? 24.307 6.906 -26.405 1.00 90.12 105 PHE A C 1
ATOM 832 O O . PHE A 1 105 ? 24.491 6.170 -25.442 1.00 90.12 105 PHE A O 1
ATOM 839 N N . GLY A 1 106 ? 24.730 6.581 -27.628 1.00 86.75 106 GLY A N 1
ATOM 840 C CA . GLY A 1 106 ? 25.408 5.331 -27.963 1.00 86.75 106 GLY A CA 1
ATOM 841 C C . GLY A 1 106 ? 25.144 4.900 -29.409 1.00 86.75 106 GLY A C 1
ATOM 842 O O . GLY A 1 106 ? 24.598 5.681 -30.197 1.00 86.75 106 GLY A O 1
ATOM 843 N N . PRO A 1 107 ? 25.524 3.662 -29.776 1.00 84.12 107 PRO A N 1
ATOM 844 C CA . PRO A 1 107 ? 25.269 3.118 -31.110 1.00 84.12 107 PRO A CA 1
ATOM 845 C C . PRO A 1 107 ? 23.791 2.769 -31.351 1.00 84.12 107 PRO A C 1
ATOM 847 O O . PRO A 1 107 ? 23.377 2.664 -32.504 1.00 84.12 107 PRO A O 1
ATOM 850 N N . LEU A 1 108 ? 22.995 2.617 -30.286 1.00 87.31 108 LEU A N 1
ATOM 851 C CA . LEU A 1 108 ? 21.573 2.271 -30.336 1.00 87.31 108 LEU A CA 1
ATOM 852 C C . LEU A 1 108 ? 20.682 3.450 -29.903 1.00 87.31 108 LEU A C 1
ATOM 854 O O . LEU A 1 108 ? 21.151 4.306 -29.146 1.00 87.31 108 LEU A O 1
ATOM 858 N N . PRO A 1 109 ? 19.407 3.501 -30.341 1.00 90.38 109 PRO A N 1
ATOM 859 C CA . PRO A 1 109 ? 18.425 4.437 -29.801 1.00 90.38 109 PRO A CA 1
ATOM 860 C C . PRO A 1 109 ? 18.263 4.265 -28.286 1.00 90.38 109 PRO A C 1
ATOM 862 O O . PRO A 1 109 ? 18.271 3.146 -27.778 1.00 90.38 109 PRO A O 1
ATOM 865 N N . ALA A 1 110 ? 18.087 5.370 -27.571 1.00 92.75 110 ALA A N 1
ATOM 866 C CA . ALA A 1 110 ? 17.806 5.392 -26.141 1.00 92.75 110 ALA A CA 1
ATOM 867 C C . ALA A 1 110 ? 16.316 5.652 -25.887 1.00 92.75 110 ALA A C 1
ATOM 869 O O . ALA A 1 110 ? 15.671 6.365 -26.657 1.00 92.75 110 ALA A O 1
ATOM 870 N N . LEU A 1 111 ? 15.778 5.079 -24.810 1.00 94.19 111 LEU A N 1
ATOM 871 C CA . LEU A 1 111 ? 14.379 5.228 -24.400 1.00 94.19 111 LEU A CA 1
ATOM 872 C C . LEU A 1 111 ? 14.208 6.505 -23.569 1.00 94.19 111 LEU A C 1
ATOM 874 O O . LEU A 1 111 ? 15.059 6.796 -22.726 1.00 94.19 111 LEU A O 1
ATOM 878 N N . VAL A 1 112 ? 13.119 7.245 -23.788 1.00 95.75 112 VAL A N 1
ATOM 879 C CA . VAL A 1 112 ? 12.847 8.531 -23.127 1.00 95.75 112 VAL A CA 1
ATOM 880 C C . VAL A 1 112 ? 11.577 8.455 -22.279 1.00 95.75 112 VAL A C 1
ATOM 882 O O . VAL A 1 112 ? 10.528 8.012 -22.755 1.00 95.75 112 VAL A O 1
ATOM 885 N N . THR A 1 113 ? 11.669 8.928 -21.036 1.00 96.19 113 THR A N 1
ATOM 886 C CA . THR A 1 113 ? 10.546 9.058 -20.091 1.00 96.19 113 THR A CA 1
ATOM 887 C C . THR A 1 113 ? 10.603 10.398 -19.358 1.00 96.19 113 THR A C 1
ATOM 889 O O . THR A 1 113 ? 11.662 11.039 -19.340 1.00 96.19 113 THR A O 1
ATOM 892 N N . PRO A 1 114 ? 9.531 10.810 -18.658 1.00 95.88 114 PRO A N 1
ATOM 893 C CA . PRO A 1 114 ? 9.637 11.876 -17.672 1.00 95.88 114 PRO A CA 1
ATOM 894 C C . PRO A 1 114 ? 10.700 11.536 -16.621 1.00 95.88 114 PRO A C 1
ATOM 896 O O . PRO A 1 114 ? 10.903 10.366 -16.274 1.00 95.88 114 PRO A O 1
ATOM 899 N N . TRP A 1 115 ? 11.391 12.556 -16.114 1.00 96.06 115 TRP A N 1
ATOM 900 C CA . TRP A 1 115 ? 12.255 12.389 -14.949 1.00 96.06 115 TRP A CA 1
ATOM 901 C C . TRP A 1 115 ? 11.399 12.318 -13.684 1.00 96.06 115 TRP A C 1
ATOM 903 O O . TRP A 1 115 ? 10.586 13.201 -13.451 1.00 96.06 115 TRP A O 1
ATOM 913 N N . MET A 1 116 ? 11.622 11.306 -12.847 1.00 96.44 116 MET A N 1
ATOM 914 C CA . MET A 1 116 ? 10.909 11.139 -11.579 1.00 96.44 116 MET A CA 1
ATOM 915 C C . MET A 1 116 ? 11.728 11.764 -10.442 1.00 96.44 116 MET A C 1
ATOM 917 O O . MET A 1 116 ? 12.795 11.263 -10.079 1.00 96.44 116 MET A O 1
ATOM 921 N N . GLU A 1 117 ? 11.271 12.902 -9.906 1.00 95.31 117 GLU A N 1
ATOM 922 C CA . GLU A 1 117 ? 12.038 13.764 -8.991 1.00 95.31 117 GLU A CA 1
ATOM 923 C C . GLU A 1 117 ? 12.446 13.064 -7.699 1.00 95.31 117 GLU A C 1
ATOM 925 O O . GLU A 1 117 ? 13.522 13.333 -7.160 1.00 95.31 117 GLU A O 1
ATOM 930 N N . ASN A 1 118 ? 11.598 12.160 -7.213 1.00 95.44 118 ASN A N 1
ATOM 931 C CA . ASN A 1 118 ? 11.803 11.478 -5.948 1.00 95.44 118 ASN A CA 1
ATOM 932 C C . ASN A 1 118 ? 12.609 10.174 -6.083 1.00 95.44 118 ASN A C 1
ATOM 934 O O . ASN A 1 118 ? 12.931 9.572 -5.056 1.00 95.44 118 ASN A O 1
ATOM 938 N N . GLY A 1 119 ? 13.028 9.811 -7.303 1.00 94.50 119 GLY A N 1
ATOM 939 C CA . GLY A 1 119 ? 13.875 8.652 -7.588 1.00 94.50 119 GLY A CA 1
ATOM 940 C C . GLY A 1 119 ? 13.112 7.329 -7.542 1.00 94.50 119 GLY A C 1
ATOM 941 O O . GLY A 1 119 ? 11.906 7.288 -7.781 1.00 94.50 119 GLY A O 1
ATOM 942 N N . SER A 1 120 ? 13.818 6.235 -7.251 1.00 94.19 120 SER A N 1
ATOM 943 C CA . SER A 1 120 ? 13.177 4.930 -7.058 1.00 94.19 120 SER A CA 1
ATOM 944 C C . SER A 1 120 ? 12.498 4.830 -5.689 1.00 94.19 120 SER A C 1
ATOM 946 O O . SER A 1 120 ? 12.854 5.548 -4.752 1.00 94.19 120 SER A O 1
ATOM 948 N N . LEU A 1 121 ? 11.571 3.887 -5.521 1.00 96.06 121 LEU A N 1
ATOM 949 C CA . LEU A 1 121 ? 10.943 3.585 -4.233 1.00 96.06 121 LEU A CA 1
ATOM 950 C C . LEU A 1 121 ? 11.996 3.261 -3.158 1.00 96.06 121 LEU A C 1
ATOM 952 O O . LEU A 1 121 ? 11.863 3.683 -2.009 1.00 96.06 121 LEU A O 1
ATOM 956 N N . ASN A 1 122 ? 13.075 2.568 -3.532 1.00 92.56 122 ASN A N 1
ATOM 957 C CA . ASN A 1 122 ? 14.209 2.305 -2.644 1.00 92.56 122 ASN A CA 1
ATOM 958 C C . ASN A 1 122 ? 14.910 3.589 -2.174 1.00 92.56 122 ASN A C 1
ATOM 960 O O . ASN A 1 122 ? 15.365 3.655 -1.032 1.00 92.56 122 ASN A O 1
ATOM 964 N N . ASP A 1 123 ? 15.051 4.591 -3.040 1.00 92.44 123 ASP A N 1
ATOM 965 C CA . ASP A 1 123 ? 15.644 5.884 -2.679 1.00 92.44 123 ASP A CA 1
ATOM 966 C C . ASP A 1 123 ? 14.690 6.689 -1.801 1.00 92.44 123 ASP A C 1
ATOM 968 O O . ASP A 1 123 ? 15.091 7.220 -0.763 1.00 92.44 123 ASP A O 1
ATOM 972 N N . TYR A 1 124 ? 13.417 6.713 -2.191 1.00 95.31 124 TYR A N 1
ATOM 973 C CA . TYR A 1 124 ? 12.362 7.440 -1.506 1.00 95.31 124 TYR A CA 1
ATOM 974 C C . TYR A 1 124 ? 12.187 6.965 -0.060 1.00 95.31 124 TYR A C 1
ATOM 976 O O . TYR A 1 124 ? 12.289 7.769 0.862 1.00 95.31 124 TYR A O 1
ATOM 984 N N . LEU A 1 125 ? 12.039 5.654 0.164 1.00 93.81 125 LEU A N 1
ATOM 985 C CA . LEU A 1 125 ? 11.861 5.082 1.507 1.00 93.81 125 LEU A CA 1
ATOM 986 C C . LEU A 1 125 ? 13.114 5.182 2.388 1.00 93.81 125 LEU A C 1
ATOM 988 O O . LEU A 1 125 ? 13.009 5.164 3.611 1.00 93.81 125 LEU A O 1
ATOM 992 N N . ARG A 1 126 ? 14.312 5.278 1.792 1.00 90.62 126 ARG A N 1
ATOM 993 C CA . ARG A 1 126 ? 15.549 5.523 2.554 1.00 90.62 126 ARG A CA 1
ATOM 994 C C . ARG A 1 126 ? 15.633 6.954 3.073 1.00 90.62 126 ARG A C 1
ATOM 996 O O . ARG A 1 126 ? 16.245 7.170 4.117 1.00 90.62 126 ARG A O 1
ATOM 1003 N N . ARG A 1 127 ? 15.071 7.912 2.335 1.00 91.69 127 ARG A N 1
ATOM 1004 C CA . ARG A 1 127 ? 15.061 9.334 2.694 1.00 91.69 127 ARG A CA 1
ATOM 1005 C C . ARG A 1 127 ? 13.897 9.675 3.625 1.00 91.69 127 ARG A C 1
ATOM 1007 O O . ARG A 1 127 ? 14.107 10.342 4.633 1.00 91.69 127 ARG A O 1
ATOM 1014 N N . GLU A 1 128 ? 12.697 9.199 3.307 1.00 82.19 128 GLU A N 1
ATOM 1015 C CA . GLU A 1 128 ? 11.466 9.511 4.034 1.00 82.19 128 GLU A CA 1
ATOM 1016 C C . GLU A 1 128 ? 11.178 8.484 5.132 1.00 82.19 128 GLU A C 1
ATOM 1018 O O . GLU A 1 128 ? 10.559 7.445 4.908 1.00 82.19 128 GLU A O 1
ATOM 1023 N N . VAL A 1 129 ? 11.618 8.787 6.355 1.00 73.56 129 VAL A N 1
ATOM 1024 C CA . VAL A 1 129 ? 11.521 7.855 7.493 1.00 73.56 129 VAL A CA 1
ATOM 1025 C C . VAL A 1 129 ? 10.162 7.862 8.206 1.00 73.56 129 VAL A C 1
ATOM 1027 O O . VAL A 1 129 ? 9.849 6.905 8.910 1.00 73.56 129 VAL A O 1
ATOM 1030 N N . ASN A 1 130 ? 9.332 8.894 8.007 1.00 79.25 130 ASN A N 1
ATOM 1031 C CA . ASN A 1 130 ? 8.089 9.115 8.763 1.00 79.25 130 ASN A CA 1
ATOM 1032 C C . ASN A 1 130 ? 6.850 9.254 7.862 1.00 79.25 130 ASN A C 1
ATOM 1034 O O . ASN A 1 130 ? 6.067 10.194 7.995 1.00 79.25 130 ASN A O 1
ATOM 1038 N N . LEU A 1 131 ? 6.651 8.310 6.940 1.00 87.50 131 LEU A N 1
ATOM 1039 C CA . LEU A 1 131 ? 5.425 8.262 6.139 1.00 87.50 131 LEU A CA 1
ATOM 1040 C C . LEU A 1 131 ? 4.223 7.863 7.002 1.00 87.50 131 LEU A C 1
ATOM 1042 O O . LEU A 1 131 ? 4.261 6.851 7.713 1.00 87.50 131 LEU A O 1
ATOM 1046 N N . SER A 1 132 ? 3.134 8.629 6.895 1.00 85.38 132 SER A N 1
ATOM 1047 C CA . SER A 1 132 ? 1.868 8.281 7.537 1.00 85.38 132 SER A CA 1
ATOM 1048 C C . SER A 1 132 ? 1.344 6.946 7.001 1.00 85.38 132 SER A C 1
ATOM 1050 O O . SER A 1 132 ? 1.587 6.567 5.852 1.00 85.38 132 SER A O 1
ATOM 1052 N N . ARG A 1 133 ? 0.573 6.232 7.828 1.00 82.94 133 ARG A N 1
ATOM 1053 C CA . ARG A 1 133 ? -0.115 5.000 7.413 1.00 82.94 133 ARG A CA 1
ATOM 1054 C C . ARG A 1 133 ? -0.965 5.215 6.158 1.00 82.94 133 ARG A C 1
ATOM 1056 O O . ARG A 1 133 ? -1.035 4.346 5.300 1.00 82.94 133 ARG A O 1
ATOM 1063 N N . GLU A 1 134 ? -1.601 6.377 6.054 1.00 80.38 134 GLU A N 1
ATOM 1064 C CA . GLU A 1 134 ? -2.413 6.758 4.901 1.00 80.38 134 GLU A CA 1
ATOM 1065 C C . GLU A 1 134 ? -1.579 6.848 3.625 1.00 80.38 134 GLU A C 1
ATOM 1067 O O . GLU A 1 134 ? -1.911 6.186 2.647 1.00 80.38 134 GLU A O 1
ATOM 1072 N N . LYS A 1 135 ? -0.443 7.556 3.656 1.00 88.38 135 LYS A N 1
ATOM 1073 C CA . LYS A 1 135 ? 0.433 7.640 2.484 1.00 88.38 135 LYS A CA 1
ATOM 1074 C C . LYS A 1 135 ? 0.956 6.259 2.083 1.00 88.38 135 LYS A C 1
ATOM 1076 O O . LYS A 1 135 ? 0.961 5.945 0.899 1.00 88.38 135 LYS A O 1
ATOM 1081 N N . LYS A 1 136 ? 1.313 5.408 3.052 1.00 90.50 136 LYS A N 1
ATOM 1082 C CA . LYS A 1 136 ? 1.726 4.014 2.803 1.00 90.50 136 LYS A CA 1
ATOM 1083 C C . LYS A 1 136 ? 0.631 3.198 2.105 1.00 90.50 136 LYS A C 1
ATOM 1085 O O . LYS A 1 136 ? 0.928 2.496 1.143 1.00 90.50 136 LYS A O 1
ATOM 1090 N N . LEU A 1 137 ? -0.624 3.321 2.548 1.00 87.50 137 LEU A N 1
ATOM 1091 C CA . LEU A 1 137 ? -1.779 2.677 1.907 1.00 87.50 137 LEU A CA 1
ATOM 1092 C C . LEU A 1 137 ? -1.990 3.178 0.472 1.00 87.50 137 LEU A C 1
ATOM 1094 O O . LEU A 1 137 ? -2.219 2.371 -0.425 1.00 87.50 137 LEU A O 1
ATOM 1098 N N . THR A 1 138 ? -1.876 4.486 0.240 1.00 90.62 138 THR A N 1
ATOM 1099 C CA . THR A 1 138 ? -1.969 5.070 -1.106 1.00 90.62 138 THR A CA 1
ATOM 1100 C C . THR A 1 138 ? -0.880 4.519 -2.028 1.00 90.62 138 THR A C 1
ATOM 1102 O O . THR A 1 138 ? -1.184 4.044 -3.116 1.00 90.62 138 THR A O 1
ATOM 1105 N N . MET A 1 139 ? 0.370 4.468 -1.561 1.00 94.56 139 MET A N 1
ATOM 1106 C CA . MET A 1 139 ? 1.497 3.944 -2.340 1.00 94.56 139 MET A CA 1
ATOM 1107 C C . MET A 1 139 ? 1.287 2.482 -2.765 1.00 94.56 139 MET A C 1
ATOM 1109 O O . MET A 1 139 ? 1.484 2.135 -3.928 1.00 94.56 139 MET A O 1
ATOM 1113 N N . VAL A 1 140 ? 0.863 1.600 -1.849 1.00 94.25 140 VAL A N 1
ATOM 1114 C CA . VAL A 1 140 ? 0.625 0.188 -2.210 1.00 94.25 140 VAL A CA 1
ATOM 1115 C C . VAL A 1 140 ? -0.576 0.029 -3.148 1.00 94.25 140 VAL A C 1
ATOM 1117 O O . VAL A 1 140 ? -0.560 -0.870 -3.992 1.00 94.25 140 VAL A O 1
ATOM 1120 N N . ARG A 1 141 ? -1.578 0.916 -3.056 1.00 92.62 141 ARG A N 1
ATOM 1121 C CA . ARG A 1 141 ? -2.732 0.959 -3.969 1.00 92.62 141 ARG A CA 1
ATOM 1122 C C . ARG A 1 141 ? -2.351 1.369 -5.380 1.00 92.62 141 ARG A C 1
ATOM 1124 O O . ARG A 1 141 ? -2.787 0.709 -6.314 1.00 92.62 141 ARG A O 1
ATOM 1131 N N . GLU A 1 142 ? -1.538 2.408 -5.535 1.00 95.06 142 GLU A N 1
ATOM 1132 C CA . GLU A 1 142 ? -1.035 2.854 -6.841 1.00 95.06 142 GLU A CA 1
ATOM 1133 C C . GLU A 1 142 ? -0.299 1.704 -7.545 1.00 95.06 142 GLU A C 1
ATOM 1135 O O . GLU A 1 142 ? -0.625 1.336 -8.674 1.00 95.06 142 GLU A O 1
ATOM 1140 N N . VAL A 1 143 ? 0.612 1.027 -6.839 1.00 97.12 143 VAL A N 1
ATOM 1141 C CA . VAL A 1 143 ? 1.332 -0.126 -7.404 1.00 97.12 143 VAL A CA 1
ATOM 1142 C C . VAL A 1 143 ? 0.377 -1.288 -7.723 1.00 97.12 143 VAL A C 1
ATOM 1144 O O . VAL A 1 143 ? 0.517 -1.908 -8.775 1.00 97.12 143 VAL A O 1
ATOM 1147 N N . ALA A 1 144 ? -0.621 -1.576 -6.876 1.00 96.31 144 ALA A N 1
ATOM 1148 C CA . ALA A 1 144 ? -1.628 -2.602 -7.178 1.00 96.31 144 ALA A CA 1
ATOM 1149 C C . ALA A 1 144 ? -2.456 -2.251 -8.420 1.00 96.31 144 ALA A C 1
ATOM 1151 O O . ALA A 1 144 ? -2.714 -3.124 -9.243 1.00 96.31 144 ALA A O 1
ATOM 1152 N N . ALA A 1 145 ? -2.855 -0.986 -8.574 1.00 94.81 145 ALA A N 1
ATOM 1153 C CA . ALA A 1 145 ? -3.633 -0.517 -9.715 1.00 94.81 145 ALA A CA 1
ATOM 1154 C C . ALA A 1 145 ? -2.836 -0.640 -11.021 1.00 94.81 145 ALA A C 1
ATOM 1156 O O . ALA A 1 145 ? -3.342 -1.196 -11.996 1.00 94.81 145 ALA A O 1
ATOM 1157 N N . GLY A 1 146 ? -1.569 -0.207 -11.016 1.00 96.69 146 GLY A N 1
ATOM 1158 C CA . GLY A 1 146 ? -0.664 -0.383 -12.153 1.00 96.69 146 GLY A CA 1
ATOM 1159 C C . GLY A 1 146 ? -0.440 -1.857 -12.495 1.00 96.69 146 GLY A C 1
ATOM 1160 O O . GLY A 1 146 ? -0.523 -2.241 -13.659 1.00 96.69 146 GLY A O 1
ATOM 1161 N N . LEU A 1 147 ? -0.222 -2.712 -11.492 1.00 97.56 147 LEU A N 1
ATOM 1162 C CA . LEU A 1 147 ? -0.014 -4.141 -11.723 1.00 97.56 147 LEU A CA 1
ATOM 1163 C C . LEU A 1 147 ? -1.285 -4.843 -12.228 1.00 97.56 147 LEU A C 1
ATOM 1165 O O . LEU A 1 147 ? -1.201 -5.663 -13.141 1.00 97.56 147 LEU A O 1
ATOM 1169 N N . ARG A 1 148 ? -2.462 -4.485 -11.697 1.00 96.31 148 ARG A N 1
ATOM 1170 C CA . ARG A 1 148 ? -3.763 -4.956 -12.198 1.00 96.31 148 ARG A CA 1
ATOM 1171 C C . ARG A 1 148 ? -3.942 -4.600 -13.663 1.00 96.31 148 ARG A C 1
ATOM 1173 O O . ARG A 1 148 ? -4.240 -5.479 -14.458 1.00 96.31 148 ARG A O 1
ATOM 1180 N N . TYR A 1 149 ? -3.657 -3.354 -14.031 1.00 96.56 149 TYR A N 1
ATOM 1181 C CA . TYR A 1 149 ? -3.715 -2.910 -15.420 1.00 96.56 149 TYR A CA 1
ATOM 1182 C C . TYR A 1 149 ? -2.831 -3.750 -16.361 1.00 96.56 149 TYR A C 1
ATOM 1184 O O . TYR A 1 149 ? -3.263 -4.098 -17.461 1.00 96.56 149 TYR A O 1
ATOM 1192 N N . LEU A 1 150 ? -1.611 -4.109 -15.938 1.00 96.00 150 LEU A N 1
ATOM 1193 C CA . LEU A 1 150 ? -0.739 -5.003 -16.713 1.00 96.00 150 LEU A CA 1
ATOM 1194 C C . LEU A 1 150 ? -1.340 -6.407 -16.833 1.00 96.00 150 LEU A C 1
ATOM 1196 O O . LEU A 1 150 ? -1.416 -6.963 -17.930 1.00 96.00 150 LEU A O 1
ATOM 1200 N N . HIS A 1 151 ? -1.799 -6.973 -15.715 1.00 95.56 151 HIS A N 1
ATOM 1201 C CA . HIS A 1 151 ? -2.354 -8.325 -15.676 1.00 95.56 151 HIS A CA 1
ATOM 1202 C C . HIS A 1 151 ? -3.655 -8.446 -16.475 1.00 95.56 151 HIS A C 1
ATOM 1204 O O . HIS A 1 151 ? -3.839 -9.470 -17.131 1.00 95.56 151 HIS A O 1
ATOM 1210 N N . ASP A 1 152 ? -4.505 -7.421 -16.493 1.00 94.88 152 ASP A N 1
ATOM 1211 C CA . ASP A 1 152 ? -5.733 -7.363 -17.304 1.00 94.88 152 ASP A CA 1
ATOM 1212 C C . ASP A 1 152 ? -5.433 -7.326 -18.812 1.00 94.88 152 ASP A C 1
ATOM 1214 O O . ASP A 1 152 ? -6.250 -7.746 -19.629 1.00 94.88 152 ASP A O 1
ATOM 1218 N N . LYS A 1 153 ? -4.238 -6.857 -19.189 1.00 93.94 153 LYS A N 1
ATOM 1219 C CA . LYS A 1 153 ? -3.712 -6.875 -20.563 1.00 93.94 153 LYS A CA 1
ATOM 1220 C C . LYS A 1 153 ? -2.875 -8.117 -20.883 1.00 93.94 153 LYS A C 1
ATOM 1222 O O . LYS A 1 153 ? -2.217 -8.146 -21.920 1.00 93.94 153 LYS A O 1
ATOM 1227 N N . ASP A 1 154 ? -2.866 -9.117 -20.001 1.00 92.44 154 ASP A N 1
ATOM 1228 C CA . ASP A 1 154 ? -2.040 -10.326 -20.119 1.00 92.44 154 ASP A CA 1
ATOM 1229 C C . ASP A 1 154 ? -0.531 -10.047 -20.247 1.00 92.44 154 ASP A C 1
ATOM 1231 O O . ASP A 1 154 ? 0.221 -10.802 -20.874 1.00 92.44 154 ASP A O 1
ATOM 1235 N N . ILE A 1 155 ? -0.079 -8.971 -19.598 1.00 91.88 155 ILE A N 1
ATOM 1236 C CA . ILE A 1 155 ? 1.328 -8.593 -19.492 1.00 91.88 155 ILE A CA 1
ATOM 1237 C C . ILE A 1 155 ? 1.830 -8.976 -18.103 1.00 91.88 155 ILE A C 1
ATOM 1239 O O . ILE A 1 155 ? 1.293 -8.538 -17.086 1.00 91.88 155 ILE A O 1
ATOM 1243 N N . VAL A 1 156 ? 2.886 -9.785 -18.064 1.00 92.12 156 VAL A N 1
ATOM 1244 C CA . VAL A 1 156 ? 3.648 -10.066 -16.841 1.00 92.12 156 VAL A CA 1
ATOM 1245 C C . VAL A 1 156 ? 4.818 -9.096 -16.778 1.00 92.12 156 VAL A C 1
ATOM 1247 O O . VAL A 1 156 ? 5.553 -8.972 -17.761 1.00 92.12 156 VAL A O 1
ATOM 1250 N N . HIS A 1 157 ? 5.004 -8.422 -15.642 1.00 93.00 157 HIS A N 1
ATOM 1251 C CA . HIS A 1 157 ? 6.112 -7.487 -15.464 1.00 93.00 157 HIS A CA 1
ATOM 1252 C C . HIS A 1 157 ? 7.452 -8.232 -15.388 1.00 93.00 157 HIS A C 1
ATOM 1254 O O . HIS A 1 157 ? 8.398 -7.881 -16.093 1.00 93.00 157 HIS A O 1
ATOM 1260 N N . GLY A 1 158 ? 7.535 -9.268 -14.547 1.00 88.31 158 GLY A N 1
ATOM 1261 C CA . GLY A 1 158 ? 8.667 -10.197 -14.449 1.00 88.31 158 GLY A CA 1
ATOM 1262 C C . GLY A 1 158 ? 9.841 -9.714 -13.590 1.00 88.31 158 GLY A C 1
ATOM 1263 O O . GLY A 1 158 ? 10.540 -10.539 -13.010 1.00 88.31 158 GLY A O 1
ATOM 1264 N N . ASP A 1 159 ? 10.028 -8.397 -13.444 1.00 87.06 159 ASP A N 1
ATOM 1265 C CA . ASP A 1 159 ? 11.053 -7.791 -12.567 1.00 87.06 159 ASP A CA 1
ATOM 1266 C C . ASP A 1 159 ? 10.484 -6.697 -11.649 1.00 87.06 159 ASP A C 1
ATOM 1268 O O . ASP A 1 159 ? 11.006 -5.586 -11.565 1.00 87.06 159 ASP A O 1
ATOM 1272 N N . LEU A 1 160 ? 9.337 -6.946 -11.009 1.00 93.69 160 LEU A N 1
ATOM 1273 C CA . LEU A 1 160 ? 8.719 -5.938 -10.141 1.00 93.69 160 LEU A CA 1
ATOM 1274 C C . LEU A 1 160 ? 9.551 -5.757 -8.860 1.00 93.69 160 LEU A C 1
ATOM 1276 O O . LEU A 1 160 ? 9.654 -6.664 -8.037 1.00 93.69 160 LEU A O 1
ATOM 1280 N N . THR A 1 161 ? 10.172 -4.590 -8.687 1.00 92.31 161 THR A N 1
ATOM 1281 C CA . THR A 1 161 ? 11.140 -4.333 -7.607 1.00 92.31 161 THR A CA 1
ATOM 1282 C C . THR A 1 161 ? 11.072 -2.887 -7.128 1.00 92.31 161 THR A C 1
ATOM 1284 O O . THR A 1 161 ? 10.577 -2.005 -7.827 1.00 92.31 161 THR A O 1
ATOM 1287 N N . GLY A 1 162 ? 11.628 -2.611 -5.944 1.00 91.50 162 GLY A N 1
ATOM 1288 C CA . GLY A 1 162 ? 11.685 -1.246 -5.417 1.00 91.50 162 GLY A CA 1
ATOM 1289 C C . GLY A 1 162 ? 12.611 -0.304 -6.204 1.00 91.50 162 GLY A C 1
ATOM 1290 O O . GLY A 1 162 ? 12.555 0.903 -5.993 1.00 91.50 162 GLY A O 1
ATOM 1291 N N . THR A 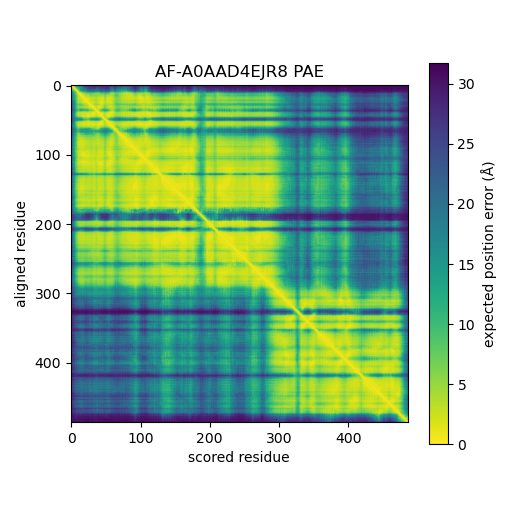1 163 ? 13.459 -0.814 -7.105 1.00 90.12 163 THR A N 1
ATOM 1292 C CA . THR A 1 163 ? 14.233 0.022 -8.046 1.00 90.12 163 THR A CA 1
ATOM 1293 C C . THR A 1 163 ? 13.436 0.381 -9.294 1.00 90.12 163 THR A C 1
ATOM 1295 O O . THR A 1 163 ? 13.659 1.444 -9.863 1.00 90.12 163 THR A O 1
ATOM 1298 N N . ASN A 1 164 ? 12.508 -0.491 -9.692 1.00 93.38 164 ASN A N 1
ATOM 1299 C CA . ASN A 1 164 ? 11.718 -0.354 -10.916 1.00 93.38 164 ASN A CA 1
ATOM 1300 C C . ASN A 1 164 ? 10.381 0.365 -10.672 1.00 93.38 164 ASN A C 1
ATOM 1302 O O . ASN A 1 164 ? 9.651 0.663 -11.609 1.00 93.38 164 ASN A O 1
ATOM 1306 N N . ILE A 1 165 ? 10.065 0.686 -9.416 1.00 97.19 165 ILE A N 1
ATOM 1307 C CA . ILE A 1 165 ? 8.979 1.599 -9.058 1.00 97.19 165 ILE A CA 1
ATOM 1308 C C . ILE A 1 165 ? 9.593 2.976 -8.825 1.00 97.19 165 ILE A C 1
ATOM 1310 O O . ILE A 1 165 ? 10.417 3.139 -7.924 1.00 97.19 165 ILE A O 1
ATOM 1314 N N . LEU A 1 166 ? 9.205 3.955 -9.634 1.00 97.19 166 LEU A N 1
ATOM 1315 C CA . LEU A 1 166 ? 9.671 5.335 -9.540 1.00 97.19 166 LEU A CA 1
ATOM 1316 C C . LEU A 1 166 ? 8.633 6.222 -8.855 1.00 97.19 166 LEU A C 1
ATOM 1318 O O . LEU A 1 166 ? 7.440 5.926 -8.875 1.00 97.19 166 LEU A O 1
ATOM 1322 N N . VAL A 1 167 ? 9.095 7.314 -8.254 1.00 97.31 167 VAL A N 1
ATOM 1323 C CA . VAL A 1 167 ? 8.262 8.247 -7.491 1.00 97.31 167 VAL A CA 1
ATOM 1324 C C . VAL A 1 167 ? 8.352 9.636 -8.124 1.00 97.31 167 VAL A C 1
ATOM 1326 O O . VAL A 1 167 ? 9.436 10.223 -8.199 1.00 97.31 167 VAL A O 1
ATOM 1329 N N . SER A 1 168 ? 7.221 10.169 -8.581 1.00 95.75 168 SER A N 1
ATOM 1330 C CA . SER A 1 168 ? 7.107 11.529 -9.131 1.00 95.75 168 SER A CA 1
ATOM 1331 C C . SER A 1 168 ? 7.223 12.595 -8.039 1.00 95.75 168 SER A C 1
ATOM 1333 O O . SER A 1 168 ? 7.192 12.284 -6.845 1.00 95.75 168 SER A O 1
ATOM 1335 N N . GLY A 1 169 ? 7.364 13.867 -8.422 1.00 92.94 169 GLY A N 1
ATOM 1336 C CA . GLY A 1 169 ? 7.515 14.996 -7.497 1.00 92.94 169 GLY A CA 1
ATOM 1337 C C . GLY A 1 169 ? 6.383 15.176 -6.479 1.00 92.94 169 GLY A C 1
ATOM 1338 O O . GLY A 1 169 ? 6.654 15.555 -5.342 1.00 92.94 169 GLY A O 1
ATOM 1339 N N . ASP A 1 170 ? 5.146 14.836 -6.840 1.00 92.50 170 ASP A N 1
ATOM 1340 C CA . ASP A 1 170 ? 3.969 14.812 -5.952 1.00 92.50 170 ASP A CA 1
ATOM 1341 C C . ASP A 1 170 ? 3.892 13.549 -5.064 1.00 92.50 170 ASP A C 1
ATOM 1343 O O . ASP A 1 170 ? 3.045 13.435 -4.174 1.00 92.50 170 ASP A O 1
ATOM 1347 N N . GLY A 1 171 ? 4.816 12.607 -5.257 1.00 92.12 171 GLY A N 1
ATOM 1348 C CA . GLY A 1 171 ? 4.915 11.378 -4.483 1.00 92.12 171 GLY A CA 1
ATOM 1349 C C . GLY A 1 171 ? 4.065 10.224 -5.012 1.00 92.12 171 GLY A C 1
ATOM 1350 O O . GLY A 1 171 ? 3.807 9.309 -4.227 1.00 92.12 171 GLY A O 1
ATOM 1351 N N . THR A 1 172 ? 3.609 10.272 -6.265 1.00 94.81 172 THR A N 1
ATOM 1352 C CA . THR A 1 172 ? 2.838 9.205 -6.932 1.00 94.81 172 THR A CA 1
ATOM 1353 C C . THR A 1 172 ? 3.768 8.117 -7.488 1.00 94.81 172 THR A C 1
ATOM 1355 O O . THR A 1 172 ? 4.838 8.401 -8.042 1.00 94.81 172 THR A O 1
ATOM 1358 N N . LEU A 1 173 ? 3.403 6.844 -7.315 1.00 97.38 173 LEU A N 1
ATOM 1359 C CA . LEU A 1 173 ? 4.228 5.700 -7.716 1.00 97.38 173 LEU A CA 1
ATOM 1360 C C . LEU A 1 173 ? 3.914 5.236 -9.139 1.00 97.38 173 LEU A C 1
ATOM 1362 O O . LEU A 1 173 ? 2.763 5.009 -9.504 1.00 97.38 173 LEU A O 1
ATOM 1366 N N . HIS A 1 174 ? 4.975 5.002 -9.907 1.00 98.00 174 HIS A N 1
ATOM 1367 C CA . HIS A 1 174 ? 4.919 4.580 -11.300 1.00 98.00 174 HIS A CA 1
ATOM 1368 C C . HIS A 1 174 ? 5.758 3.315 -11.502 1.00 98.00 174 HIS A C 1
ATOM 1370 O O . HIS A 1 174 ? 6.965 3.318 -11.253 1.00 98.00 174 HIS A O 1
ATOM 1376 N N . ILE A 1 175 ? 5.142 2.233 -11.976 1.00 97.88 175 ILE A N 1
ATOM 1377 C CA . ILE A 1 175 ? 5.853 1.011 -12.375 1.00 97.88 175 ILE A CA 1
ATOM 1378 C C . ILE A 1 175 ? 6.566 1.278 -13.705 1.00 97.88 175 ILE A C 1
ATOM 1380 O O . ILE A 1 175 ? 5.938 1.716 -14.670 1.00 97.88 175 ILE A O 1
ATOM 1384 N N . GLY A 1 176 ? 7.868 1.015 -13.759 1.00 92.69 176 GLY A N 1
ATOM 1385 C CA . GLY A 1 176 ? 8.702 1.148 -14.949 1.00 92.69 176 GLY A CA 1
ATOM 1386 C C . GLY A 1 176 ? 9.641 -0.043 -15.139 1.00 92.69 176 GLY A C 1
ATOM 1387 O O . GLY A 1 176 ? 9.604 -1.004 -14.384 1.00 92.69 176 GLY A O 1
ATOM 1388 N N . ASP A 1 177 ? 10.516 0.063 -16.140 1.00 84.31 177 ASP A N 1
ATOM 1389 C CA . ASP A 1 177 ? 11.435 -0.994 -16.594 1.00 84.31 177 ASP A CA 1
ATOM 1390 C C . ASP A 1 177 ? 10.738 -2.279 -17.082 1.00 84.31 177 ASP A C 1
ATOM 1392 O O . ASP A 1 177 ? 10.694 -3.311 -16.415 1.00 84.31 177 ASP A O 1
ATOM 1396 N N . PHE A 1 178 ? 10.258 -2.222 -18.326 1.00 83.12 178 PHE A N 1
ATOM 1397 C CA . PHE A 1 178 ? 9.564 -3.325 -18.996 1.00 83.12 178 PHE A CA 1
ATOM 1398 C C . PHE A 1 178 ? 10.513 -4.260 -19.759 1.00 83.12 178 PHE A C 1
ATOM 1400 O O . PHE A 1 178 ? 10.089 -5.000 -20.648 1.00 83.12 178 PHE A O 1
ATOM 1407 N N . SER A 1 179 ? 11.811 -4.234 -19.444 1.00 73.62 179 SER A N 1
ATOM 1408 C CA . SER A 1 179 ? 12.829 -4.991 -20.184 1.00 73.62 179 SER A CA 1
ATOM 1409 C C . SER A 1 179 ? 12.648 -6.511 -20.100 1.00 73.62 179 SER A C 1
ATOM 1411 O O . SER A 1 179 ? 12.982 -7.213 -21.053 1.00 73.62 179 SER A O 1
ATOM 1413 N N . LEU A 1 180 ? 12.094 -7.014 -18.989 1.00 62.69 180 LEU A N 1
ATOM 1414 C CA . LEU A 1 180 ? 11.751 -8.431 -18.791 1.00 62.69 180 LEU A CA 1
ATOM 1415 C C . LEU A 1 180 ? 10.252 -8.718 -18.964 1.00 62.69 180 LEU A C 1
ATOM 1417 O O . LEU A 1 180 ? 9.797 -9.844 -18.742 1.00 62.69 180 LEU A O 1
ATOM 1421 N N . SER A 1 181 ? 9.470 -7.711 -19.360 1.00 63.41 181 SER A N 1
ATOM 1422 C CA . SER A 1 181 ? 8.029 -7.867 -19.482 1.00 63.41 181 SER A CA 1
ATOM 1423 C C . SER A 1 181 ? 7.651 -8.719 -20.681 1.00 63.41 181 SER A C 1
ATOM 1425 O O . SER A 1 181 ? 8.245 -8.658 -21.760 1.00 63.41 181 SER A O 1
ATOM 1427 N N . THR A 1 182 ? 6.633 -9.541 -20.468 1.00 64.38 182 THR A N 1
ATOM 1428 C CA . THR A 1 182 ? 6.300 -10.646 -21.356 1.00 64.38 182 THR A CA 1
ATOM 1429 C C . THR A 1 182 ? 4.801 -10.630 -21.634 1.00 64.38 182 THR A C 1
ATOM 1431 O O . THR A 1 182 ? 3.995 -10.713 -20.708 1.00 64.38 182 THR A O 1
ATOM 1434 N N . ILE A 1 183 ? 4.424 -10.523 -22.912 1.00 64.44 183 ILE A N 1
ATOM 1435 C CA . ILE A 1 183 ? 3.042 -10.732 -23.361 1.00 64.44 183 ILE A CA 1
ATOM 1436 C C . ILE A 1 183 ? 2.836 -12.244 -23.463 1.00 64.44 183 ILE A C 1
ATOM 1438 O O . ILE A 1 183 ? 3.546 -12.914 -24.226 1.00 64.44 183 ILE A O 1
ATOM 1442 N N . LEU A 1 184 ? 1.882 -12.777 -22.692 1.00 47.50 184 LEU A N 1
ATOM 1443 C CA . LEU A 1 184 ? 1.673 -14.224 -22.528 1.00 47.50 184 LEU A CA 1
ATOM 1444 C C . LEU A 1 184 ? 1.377 -14.962 -23.849 1.00 47.50 184 LEU A C 1
ATOM 1446 O O . LEU A 1 184 ? 1.621 -16.162 -23.940 1.00 47.50 184 LEU A O 1
ATOM 1450 N N . ALA A 1 185 ? 0.909 -14.250 -24.879 1.00 43.88 185 ALA A N 1
ATOM 1451 C CA . ALA A 1 185 ? 0.591 -14.805 -26.194 1.00 43.88 185 ALA A CA 1
ATOM 1452 C C . ALA A 1 185 ? 1.758 -14.816 -27.214 1.00 43.88 185 ALA A C 1
ATOM 1454 O O . ALA A 1 185 ? 1.610 -15.439 -28.262 1.00 43.88 185 ALA A O 1
ATOM 1455 N N . GLU A 1 186 ? 2.898 -14.145 -26.963 1.00 48.59 186 GLU A N 1
ATOM 1456 C CA . GLU A 1 186 ? 3.860 -13.797 -28.039 1.00 48.59 186 GLU A CA 1
ATOM 1457 C C . GLU A 1 186 ? 5.341 -14.202 -27.850 1.00 48.59 186 GLU A C 1
ATOM 1459 O O . GLU A 1 186 ? 6.163 -13.864 -28.701 1.00 48.59 186 GLU A O 1
ATOM 1464 N N . SER A 1 187 ? 5.756 -14.877 -26.775 1.00 40.78 187 SER A N 1
ATOM 1465 C CA . SER A 1 187 ? 7.171 -14.798 -26.347 1.00 40.78 187 SER A CA 1
ATOM 1466 C C . SER A 1 187 ? 7.861 -16.130 -26.028 1.00 40.78 187 SER A C 1
ATOM 1468 O O . SER A 1 187 ? 7.362 -16.910 -25.226 1.00 40.78 187 SER A O 1
ATOM 1470 N N . ASP A 1 188 ? 9.062 -16.326 -26.599 1.00 38.34 188 ASP A N 1
ATOM 1471 C CA . ASP A 1 188 ? 10.040 -17.415 -26.365 1.00 38.34 188 ASP A CA 1
ATOM 1472 C C . ASP A 1 188 ? 11.414 -16.853 -25.920 1.00 38.34 188 ASP A C 1
ATOM 1474 O O . ASP A 1 188 ? 12.471 -17.263 -26.400 1.00 38.34 188 ASP A O 1
ATOM 1478 N N . HIS A 1 189 ? 11.442 -15.831 -25.059 1.00 40.09 189 HIS A N 1
ATOM 1479 C CA . HIS A 1 189 ? 12.691 -15.163 -24.666 1.00 40.09 189 HIS A CA 1
ATOM 1480 C C . HIS A 1 189 ? 12.968 -15.293 -23.166 1.00 40.09 189 HIS A C 1
ATOM 1482 O O . HIS A 1 189 ? 12.224 -14.767 -22.345 1.00 40.09 189 HIS A O 1
ATOM 1488 N N . ASN A 1 190 ? 14.083 -15.957 -22.839 1.00 43.84 190 ASN A N 1
ATOM 1489 C CA . ASN A 1 190 ? 14.615 -16.114 -21.486 1.00 43.84 190 ASN A CA 1
ATOM 1490 C C . ASN A 1 190 ? 15.838 -15.204 -21.315 1.00 43.84 190 ASN A C 1
ATOM 1492 O O . ASN A 1 190 ? 16.885 -15.432 -21.924 1.00 43.84 190 ASN A O 1
ATOM 1496 N N . SER A 1 191 ? 15.747 -14.184 -20.463 1.00 39.91 191 SER A N 1
ATOM 1497 C CA . SER A 1 191 ? 16.945 -13.535 -19.924 1.00 39.91 191 SER A CA 1
ATOM 1498 C C . SER A 1 191 ? 16.682 -13.001 -18.523 1.00 39.91 191 SER A C 1
ATOM 1500 O O . SER A 1 191 ? 16.071 -11.952 -18.366 1.00 39.91 191 SER A O 1
ATOM 1502 N N . TYR A 1 192 ? 17.166 -13.707 -17.505 1.00 48.47 192 TYR A N 1
ATOM 1503 C CA . TYR A 1 192 ? 17.113 -13.250 -16.119 1.00 48.47 192 TYR A CA 1
ATOM 1504 C C . TYR A 1 192 ? 18.318 -12.371 -15.781 1.00 48.47 192 TYR A C 1
ATOM 1506 O O . TYR A 1 192 ? 19.440 -12.596 -16.244 1.00 48.47 192 TYR A O 1
ATOM 1514 N N . HIS A 1 193 ? 18.103 -11.352 -14.951 1.00 48.06 193 HIS A N 1
ATOM 1515 C CA . HIS A 1 193 ? 19.175 -10.595 -14.312 1.00 48.06 193 HIS A CA 1
ATOM 1516 C C . HIS A 1 193 ? 19.227 -10.930 -12.821 1.00 48.06 193 HIS A C 1
ATOM 1518 O O . HIS A 1 193 ? 18.265 -10.761 -12.081 1.00 48.06 193 HIS A O 1
ATOM 1524 N N . VAL A 1 194 ? 20.406 -11.366 -12.370 1.00 47.81 194 VAL A N 1
ATOM 1525 C CA . VAL A 1 194 ? 20.721 -11.776 -10.985 1.00 47.81 194 VAL A CA 1
ATOM 1526 C C . VAL A 1 194 ? 20.655 -10.596 -9.984 1.00 47.81 194 VAL A C 1
ATOM 1528 O O . VAL A 1 194 ? 20.796 -10.781 -8.777 1.00 47.81 194 VAL A O 1
ATOM 1531 N N . GLY A 1 195 ? 20.409 -9.368 -10.459 1.00 52.72 195 GLY A N 1
ATOM 1532 C CA 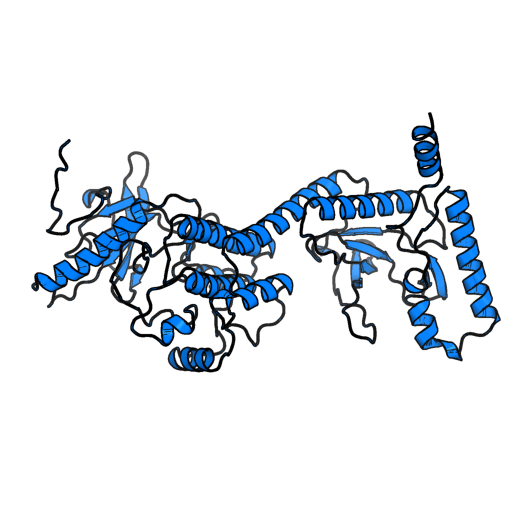. GLY A 1 195 ? 20.483 -8.135 -9.667 1.00 52.72 195 GLY A CA 1
ATOM 1533 C C . GLY A 1 195 ? 19.424 -7.985 -8.568 1.00 52.72 195 GLY A C 1
ATOM 1534 O O . GLY A 1 195 ? 19.723 -7.399 -7.530 1.00 52.72 195 GLY A O 1
ATOM 1535 N N . ASN A 1 196 ? 18.229 -8.565 -8.735 1.00 73.75 196 ASN A N 1
ATOM 1536 C CA . ASN A 1 196 ? 17.054 -8.232 -7.915 1.00 73.75 196 ASN A CA 1
ATOM 1537 C C . ASN A 1 196 ? 16.470 -9.409 -7.112 1.00 73.75 196 ASN A C 1
ATOM 1539 O O . ASN A 1 196 ? 15.276 -9.462 -6.810 1.00 73.75 196 ASN A O 1
ATOM 1543 N N . VAL A 1 197 ? 17.319 -10.353 -6.697 1.00 86.19 197 VAL A N 1
ATOM 1544 C CA . VAL A 1 197 ? 16.885 -11.629 -6.098 1.00 86.19 197 VAL A CA 1
ATOM 1545 C C . VAL A 1 197 ? 15.999 -11.508 -4.851 1.00 86.19 197 VAL A C 1
ATOM 1547 O O . VAL A 1 197 ? 15.285 -12.443 -4.512 1.00 86.19 197 VAL A O 1
ATOM 1550 N N . ARG A 1 198 ? 16.018 -10.371 -4.145 1.00 91.81 198 ARG A N 1
ATOM 1551 C CA . ARG A 1 198 ? 15.249 -10.157 -2.905 1.00 91.81 198 ARG A CA 1
ATOM 1552 C C . ARG A 1 198 ? 13.738 -10.176 -3.134 1.00 91.81 198 ARG A C 1
ATOM 1554 O O . ARG A 1 198 ? 13.036 -10.818 -2.354 1.00 91.81 198 ARG A O 1
ATOM 1561 N N . TRP A 1 199 ? 13.266 -9.534 -4.201 1.00 93.31 199 TRP A N 1
ATOM 1562 C CA . TRP A 1 199 ? 11.845 -9.494 -4.572 1.00 93.31 199 TRP A CA 1
ATOM 1563 C C . TRP A 1 199 ? 11.437 -10.704 -5.409 1.00 93.31 199 TRP A C 1
ATOM 1565 O O . TRP A 1 199 ? 10.290 -11.112 -5.354 1.00 93.31 199 TRP A O 1
ATOM 1575 N N . MET A 1 200 ? 12.389 -11.321 -6.109 1.00 90.12 200 MET A N 1
ATOM 1576 C CA . MET A 1 200 ? 12.148 -12.452 -7.002 1.00 90.12 200 MET A CA 1
ATOM 1577 C C . MET A 1 200 ? 11.516 -13.656 -6.288 1.00 90.12 200 MET A C 1
ATOM 1579 O O . MET A 1 200 ? 11.982 -14.076 -5.222 1.00 90.12 200 MET A O 1
ATOM 1583 N N . ALA A 1 201 ? 10.474 -14.225 -6.891 1.00 91.12 201 ALA A N 1
ATOM 1584 C CA . ALA A 1 201 ? 9.794 -15.411 -6.383 1.00 91.12 201 ALA A CA 1
ATOM 1585 C C . ALA A 1 201 ? 10.710 -16.654 -6.422 1.00 91.12 201 ALA A C 1
ATOM 1587 O O . ALA A 1 201 ? 11.547 -16.767 -7.321 1.00 91.12 201 ALA A O 1
ATOM 1588 N N . PRO A 1 202 ? 10.586 -17.594 -5.466 1.00 89.81 202 PRO A N 1
ATOM 1589 C CA . PRO A 1 202 ? 11.484 -18.746 -5.369 1.00 89.81 202 PRO A CA 1
ATOM 1590 C C . PRO A 1 202 ? 11.463 -19.639 -6.616 1.00 89.81 202 PRO A C 1
ATOM 1592 O O . PRO A 1 202 ? 12.517 -20.118 -7.022 1.00 89.81 202 PRO A O 1
ATOM 1595 N N . GLU A 1 203 ? 10.306 -19.815 -7.259 1.00 87.06 203 GLU A N 1
ATOM 1596 C CA . GLU A 1 203 ? 10.175 -20.631 -8.471 1.00 87.06 203 GLU A CA 1
ATOM 1597 C C . GLU A 1 203 ? 10.949 -20.069 -9.676 1.00 87.06 203 GLU A C 1
ATOM 1599 O O . GLU A 1 203 ? 11.409 -20.837 -10.517 1.00 87.06 203 GLU A O 1
ATOM 1604 N N . VAL A 1 204 ? 11.151 -18.746 -9.722 1.00 83.25 204 VAL A N 1
ATOM 1605 C CA . VAL A 1 204 ? 11.921 -18.063 -10.777 1.00 83.25 204 VAL A CA 1
ATOM 1606 C C . VAL A 1 204 ? 13.427 -18.268 -10.576 1.00 83.25 204 VAL A C 1
ATOM 1608 O O . VAL A 1 204 ? 14.186 -18.267 -11.534 1.00 83.25 204 VAL A O 1
ATOM 1611 N N . ILE A 1 205 ? 13.873 -18.486 -9.333 1.00 78.31 205 ILE A N 1
ATOM 1612 C CA . ILE A 1 205 ? 15.289 -18.725 -9.003 1.00 78.31 205 ILE A CA 1
ATOM 1613 C C . ILE A 1 205 ? 15.711 -20.151 -9.378 1.00 78.31 205 ILE A C 1
ATOM 1615 O O . ILE A 1 205 ? 16.863 -20.388 -9.724 1.00 78.31 205 ILE A O 1
ATOM 1619 N N . THR A 1 206 ? 14.799 -21.116 -9.251 1.00 67.75 206 THR A N 1
ATOM 1620 C CA . THR A 1 206 ? 15.115 -22.547 -9.356 1.00 67.75 206 THR A CA 1
ATOM 1621 C C . THR A 1 206 ? 15.129 -23.112 -10.764 1.00 67.75 206 THR A C 1
ATOM 1623 O O . THR A 1 206 ? 15.622 -24.223 -10.947 1.00 67.75 206 THR A O 1
ATOM 1626 N N . MET A 1 207 ? 14.499 -22.440 -11.723 1.00 62.09 207 MET A N 1
ATOM 1627 C CA . MET A 1 207 ? 14.138 -23.065 -12.991 1.00 62.09 207 MET A CA 1
ATOM 1628 C C . MET A 1 207 ? 14.661 -22.218 -14.144 1.00 62.09 207 MET A C 1
ATOM 1630 O O . MET A 1 207 ? 14.133 -21.145 -14.411 1.00 62.09 207 MET A O 1
ATOM 1634 N N . ASP A 1 208 ? 15.680 -22.741 -14.829 1.00 54.28 208 ASP A N 1
ATOM 1635 C CA . ASP A 1 208 ? 16.368 -22.074 -15.944 1.00 54.28 208 ASP A CA 1
ATOM 1636 C C . ASP A 1 208 ? 15.434 -21.754 -17.138 1.00 54.28 208 ASP A C 1
ATOM 1638 O O . ASP A 1 208 ? 15.762 -20.896 -17.956 1.00 54.28 208 ASP A O 1
ATOM 1642 N N . ASP A 1 209 ? 14.240 -22.370 -17.198 1.00 55.75 209 ASP A N 1
ATOM 1643 C CA . ASP A 1 209 ? 13.337 -22.335 -18.362 1.00 55.75 209 ASP A CA 1
ATOM 1644 C C . ASP A 1 209 ? 11.874 -21.924 -18.087 1.00 55.75 209 ASP A C 1
ATOM 1646 O O . ASP A 1 209 ? 11.037 -21.981 -18.993 1.00 55.75 209 ASP A O 1
ATOM 1650 N N . ILE A 1 210 ? 11.505 -21.508 -16.870 1.00 61.88 210 ILE A N 1
ATOM 1651 C CA . ILE A 1 210 ? 10.126 -21.047 -16.623 1.00 61.88 210 ILE A CA 1
ATOM 1652 C C . ILE A 1 210 ? 9.979 -19.598 -17.069 1.00 61.88 210 ILE A C 1
ATOM 1654 O O . ILE A 1 210 ? 10.710 -18.744 -16.595 1.00 61.88 210 ILE A O 1
ATOM 1658 N N . LYS A 1 211 ? 9.007 -19.309 -17.942 1.00 71.06 211 LYS A N 1
ATOM 1659 C CA . LYS A 1 211 ? 8.585 -17.939 -18.286 1.00 71.06 211 LYS A CA 1
ATOM 1660 C C . LYS A 1 211 ? 7.998 -17.240 -17.047 1.00 71.06 211 LYS A C 1
ATOM 1662 O O . LYS A 1 211 ? 7.260 -17.891 -16.301 1.00 71.06 211 LYS A O 1
ATOM 1667 N N . PRO A 1 212 ? 8.255 -15.935 -16.827 1.00 78.44 212 PRO A N 1
ATOM 1668 C CA . PRO A 1 212 ? 7.621 -15.196 -15.741 1.00 78.44 212 PRO A CA 1
ATOM 1669 C C . PRO A 1 212 ? 6.098 -15.336 -15.799 1.00 78.44 212 PRO A C 1
ATOM 1671 O O . PRO A 1 212 ? 5.498 -15.352 -16.874 1.00 78.44 212 PRO A O 1
ATOM 1674 N N . THR A 1 213 ? 5.458 -15.427 -14.636 1.00 89.81 213 THR A N 1
ATOM 1675 C CA . THR A 1 213 ? 4.003 -15.589 -14.530 1.00 89.81 213 THR A CA 1
ATOM 1676 C C . THR A 1 213 ? 3.387 -14.443 -13.740 1.00 89.81 213 THR A C 1
ATOM 1678 O O . THR A 1 213 ? 4.046 -13.829 -12.905 1.00 89.81 213 THR A O 1
ATOM 1681 N N . LYS A 1 214 ? 2.083 -14.198 -13.913 1.00 93.88 214 LYS A N 1
ATOM 1682 C CA . LYS A 1 214 ? 1.358 -13.230 -13.071 1.00 93.88 214 LYS A CA 1
ATOM 1683 C C . LYS A 1 214 ? 1.588 -13.507 -11.577 1.00 93.88 214 LYS A C 1
ATOM 1685 O O . LYS A 1 214 ? 1.782 -12.584 -10.799 1.00 93.88 214 LYS A O 1
ATOM 1690 N N . ALA A 1 215 ? 1.672 -14.778 -11.183 1.00 93.94 215 ALA A N 1
ATOM 1691 C CA . ALA A 1 215 ? 1.883 -15.177 -9.796 1.00 93.94 215 ALA A CA 1
ATOM 1692 C C . ALA A 1 215 ? 3.285 -14.854 -9.240 1.00 93.94 215 ALA A C 1
ATOM 1694 O O . ALA A 1 215 ? 3.412 -14.669 -8.025 1.00 93.94 215 ALA A O 1
ATOM 1695 N N . CYS A 1 216 ? 4.331 -14.755 -10.074 1.00 92.56 216 CYS A N 1
ATOM 1696 C CA . CYS A 1 216 ? 5.632 -14.273 -9.598 1.00 92.56 216 CYS A CA 1
ATOM 1697 C C . CYS A 1 216 ? 5.614 -12.758 -9.360 1.00 92.56 216 CYS A C 1
ATOM 1699 O O . CYS A 1 216 ? 6.207 -12.298 -8.385 1.00 92.56 216 CYS A O 1
ATOM 1701 N N . ASP A 1 217 ? 4.861 -11.994 -10.164 1.00 95.44 217 ASP A N 1
ATOM 1702 C CA . ASP A 1 217 ? 4.620 -10.575 -9.878 1.00 95.44 217 ASP A CA 1
ATOM 1703 C C . ASP A 1 217 ? 3.861 -10.390 -8.558 1.00 95.44 217 ASP A C 1
ATOM 1705 O O . ASP A 1 217 ? 4.189 -9.476 -7.807 1.00 95.44 217 ASP A O 1
ATOM 1709 N N . ILE A 1 218 ? 2.896 -11.265 -8.232 1.00 97.44 218 ILE A N 1
ATOM 1710 C CA . ILE A 1 218 ? 2.179 -11.218 -6.942 1.00 97.44 218 ILE A CA 1
ATOM 1711 C C . ILE A 1 218 ? 3.142 -11.391 -5.764 1.00 97.44 218 ILE A C 1
ATOM 1713 O O . ILE A 1 218 ? 3.076 -10.635 -4.794 1.00 97.44 218 ILE A O 1
ATOM 1717 N N . TYR A 1 219 ? 4.081 -12.336 -5.850 1.00 96.12 219 TYR A N 1
ATOM 1718 C CA . TYR A 1 219 ? 5.104 -12.513 -4.816 1.00 96.12 219 TYR A CA 1
ATOM 1719 C C . TYR A 1 219 ? 5.954 -11.245 -4.645 1.00 96.12 219 TYR A C 1
ATOM 1721 O O . TYR A 1 219 ? 6.157 -10.761 -3.522 1.00 96.12 219 TYR A O 1
ATOM 1729 N N . SER A 1 220 ? 6.424 -10.685 -5.763 1.00 95.94 220 SER A N 1
ATOM 1730 C CA . SER A 1 220 ? 7.190 -9.439 -5.782 1.00 95.94 220 SER A CA 1
ATOM 1731 C C . SER A 1 220 ? 6.388 -8.274 -5.200 1.00 95.94 220 SER A C 1
ATOM 1733 O O . SER A 1 220 ? 6.905 -7.512 -4.385 1.00 95.94 220 SER A O 1
ATOM 1735 N N . TYR A 1 221 ? 5.105 -8.170 -5.538 1.00 97.44 221 TYR A N 1
ATOM 1736 C CA . TYR A 1 221 ? 4.201 -7.155 -5.011 1.00 97.44 221 TYR A CA 1
ATOM 1737 C C . TYR A 1 221 ? 4.007 -7.280 -3.491 1.00 97.44 221 TYR A C 1
ATOM 1739 O O . TYR A 1 221 ? 4.108 -6.277 -2.786 1.00 97.44 221 TYR A O 1
ATOM 1747 N N . GLY A 1 222 ? 3.847 -8.494 -2.950 1.00 96.69 222 GLY A N 1
ATOM 1748 C CA . GLY A 1 222 ? 3.821 -8.715 -1.497 1.00 96.69 222 GLY A CA 1
ATOM 1749 C C . GLY A 1 222 ? 5.100 -8.217 -0.812 1.00 96.69 222 GLY A C 1
ATOM 1750 O O . GLY A 1 222 ? 5.060 -7.623 0.266 1.00 96.69 222 GLY A O 1
ATOM 1751 N N . CYS A 1 223 ? 6.254 -8.379 -1.473 1.00 96.25 223 CYS A N 1
ATOM 1752 C CA . CYS A 1 223 ? 7.520 -7.827 -0.990 1.00 96.25 223 CYS A CA 1
ATOM 1753 C C . CYS A 1 223 ? 7.523 -6.288 -0.988 1.00 96.25 223 CYS A C 1
ATOM 1755 O O . CYS A 1 223 ? 8.012 -5.690 -0.030 1.00 96.25 223 CYS A O 1
ATOM 1757 N N . ILE A 1 224 ? 6.975 -5.654 -2.031 1.00 96.69 224 ILE A N 1
ATOM 1758 C CA . ILE A 1 224 ? 6.818 -4.192 -2.120 1.00 96.69 224 ILE A CA 1
ATOM 1759 C C . ILE A 1 224 ? 5.882 -3.665 -1.034 1.00 96.69 224 ILE A C 1
ATOM 1761 O O . ILE A 1 224 ? 6.210 -2.675 -0.383 1.00 96.69 224 ILE A O 1
ATOM 1765 N N . MET A 1 225 ? 4.757 -4.338 -0.792 1.00 95.12 225 MET A N 1
ATOM 1766 C CA . MET A 1 225 ? 3.800 -3.957 0.244 1.00 95.12 225 MET A CA 1
ATOM 1767 C C . MET A 1 225 ? 4.489 -3.858 1.607 1.00 95.12 225 MET A C 1
ATOM 1769 O O . MET A 1 225 ? 4.513 -2.795 2.227 1.00 95.12 225 MET A O 1
ATOM 1773 N N . MET A 1 226 ? 5.158 -4.928 2.032 1.00 94.06 226 MET A N 1
ATOM 1774 C CA . MET A 1 226 ? 5.868 -4.930 3.311 1.00 94.06 226 MET A CA 1
ATOM 1775 C C . MET A 1 226 ? 7.067 -3.993 3.324 1.00 94.06 226 MET A C 1
ATOM 1777 O O . MET A 1 226 ? 7.374 -3.404 4.362 1.00 94.06 226 MET A O 1
ATOM 1781 N N . GLN A 1 227 ? 7.719 -3.782 2.184 1.00 95.00 227 GLN A N 1
ATOM 1782 C CA . GLN A 1 227 ? 8.773 -2.787 2.066 1.00 95.00 227 GLN A CA 1
ATOM 1783 C C . GLN A 1 227 ? 8.263 -1.363 2.334 1.00 95.00 227 GLN A C 1
ATOM 1785 O O . GLN A 1 227 ? 8.911 -0.630 3.080 1.00 95.00 227 GLN A O 1
ATOM 1790 N N . VAL A 1 228 ? 7.104 -0.980 1.794 1.00 94.50 228 VAL A N 1
ATOM 1791 C CA . VAL A 1 228 ? 6.483 0.333 2.043 1.00 94.50 228 VAL A CA 1
ATOM 1792 C C . VAL A 1 228 ? 6.101 0.492 3.516 1.00 94.50 228 VAL A C 1
ATOM 1794 O O . VAL A 1 228 ? 6.375 1.528 4.126 1.00 94.50 228 VAL A O 1
ATOM 1797 N N . PHE A 1 229 ? 5.504 -0.538 4.121 1.00 91.19 229 PHE A N 1
ATOM 1798 C CA . PHE A 1 229 ? 5.059 -0.456 5.514 1.00 91.19 229 PHE A CA 1
ATOM 1799 C C . PHE A 1 229 ? 6.212 -0.442 6.518 1.00 91.19 229 PHE A C 1
ATOM 1801 O O . PHE A 1 229 ? 6.161 0.311 7.495 1.00 91.19 229 PHE A O 1
ATOM 1808 N N . SER A 1 230 ? 7.265 -1.209 6.245 1.00 90.56 230 SER A N 1
ATOM 1809 C CA . SER A 1 230 ? 8.428 -1.356 7.124 1.00 90.56 230 SER A CA 1
ATOM 1810 C C . SER A 1 230 ? 9.546 -0.342 6.881 1.00 90.56 230 SER A C 1
ATOM 1812 O O . SER A 1 230 ? 10.397 -0.152 7.750 1.00 90.56 230 SER A O 1
ATOM 1814 N N . GLY A 1 231 ? 9.605 0.254 5.686 1.00 91.25 231 GLY A N 1
ATOM 1815 C CA . GLY A 1 231 ? 10.765 1.015 5.212 1.00 91.25 231 GLY A CA 1
ATOM 1816 C C . GLY A 1 231 ? 12.023 0.156 4.996 1.00 91.25 231 GLY A C 1
ATOM 1817 O O . GLY A 1 231 ? 13.119 0.686 4.814 1.00 91.25 231 GLY A O 1
ATOM 1818 N N . ARG A 1 232 ? 11.913 -1.178 5.048 1.00 91.25 232 ARG A N 1
ATOM 1819 C CA . ARG A 1 232 ? 13.030 -2.124 4.909 1.00 91.25 232 ARG A CA 1
ATOM 1820 C C . ARG A 1 232 ? 12.903 -2.899 3.604 1.00 91.25 232 ARG A C 1
ATOM 1822 O O . ARG A 1 232 ? 11.819 -3.289 3.198 1.00 91.25 232 ARG A O 1
ATOM 1829 N N . GLN A 1 233 ? 14.030 -3.191 2.963 1.00 92.06 233 GLN A N 1
ATOM 1830 C CA . GLN A 1 233 ? 14.039 -4.110 1.823 1.00 92.06 233 GLN A CA 1
ATOM 1831 C C . GLN A 1 233 ? 13.733 -5.560 2.259 1.00 92.06 233 GLN A C 1
ATOM 1833 O O . GLN A 1 233 ? 14.026 -5.927 3.402 1.00 92.06 233 GLN A O 1
ATOM 1838 N N . PRO A 1 234 ? 13.251 -6.427 1.356 1.00 93.62 234 PRO A N 1
ATOM 1839 C CA . PRO A 1 234 ? 13.071 -7.843 1.658 1.00 93.62 234 PRO A CA 1
ATOM 1840 C C . PRO A 1 234 ? 14.404 -8.505 2.046 1.00 93.62 234 PRO A C 1
ATOM 1842 O O . PRO A 1 234 ? 15.459 -8.238 1.450 1.00 93.62 234 PRO A O 1
ATOM 1845 N N . TYR A 1 235 ? 14.372 -9.370 3.060 1.00 93.06 235 TYR A N 1
ATOM 1846 C CA . TYR A 1 235 ? 15.547 -10.008 3.663 1.00 93.06 235 TYR A CA 1
ATOM 1847 C C . TYR A 1 235 ? 16.592 -8.994 4.165 1.00 93.06 235 TYR A C 1
ATOM 1849 O O . TYR A 1 235 ? 17.798 -9.207 4.007 1.00 93.06 235 TYR A O 1
ATOM 1857 N N . HIS A 1 236 ? 16.164 -7.853 4.725 1.00 90.44 236 HIS A N 1
ATOM 1858 C CA . HIS A 1 236 ? 17.061 -6.764 5.155 1.00 90.44 236 HIS A CA 1
ATOM 1859 C C . HIS A 1 236 ? 18.157 -7.193 6.146 1.00 90.44 236 HIS A C 1
ATOM 1861 O O . HIS A 1 236 ? 19.197 -6.540 6.229 1.00 90.44 236 HIS A O 1
ATOM 1867 N N . ASN A 1 237 ? 17.937 -8.275 6.891 1.00 90.12 237 ASN A N 1
ATOM 1868 C CA . ASN A 1 237 ? 18.885 -8.869 7.832 1.00 90.12 237 ASN A CA 1
ATOM 1869 C C . ASN A 1 237 ? 19.981 -9.715 7.151 1.00 90.12 237 ASN A C 1
ATOM 1871 O O . ASN A 1 237 ? 21.013 -9.991 7.762 1.00 90.12 237 ASN A O 1
ATOM 1875 N N . ILE A 1 238 ? 19.807 -10.095 5.883 1.00 90.62 238 ILE A N 1
ATOM 1876 C CA . ILE A 1 238 ? 20.773 -10.883 5.111 1.00 90.62 238 ILE A CA 1
ATOM 1877 C C . ILE A 1 238 ? 21.475 -9.965 4.112 1.00 90.62 238 ILE A C 1
ATOM 1879 O O . ILE A 1 238 ? 20.843 -9.417 3.212 1.00 90.62 238 ILE A O 1
ATOM 1883 N N . ARG A 1 239 ? 22.798 -9.804 4.227 1.00 85.94 239 ARG A N 1
ATOM 1884 C CA . ARG A 1 239 ? 23.576 -8.921 3.332 1.00 85.94 239 ARG A CA 1
ATOM 1885 C C . ARG A 1 239 ? 23.840 -9.530 1.951 1.00 85.94 239 ARG A C 1
ATOM 1887 O O . ARG A 1 239 ? 23.721 -8.833 0.951 1.00 85.94 239 ARG A O 1
ATOM 1894 N N . ASN A 1 240 ? 24.191 -10.814 1.900 1.00 86.31 240 ASN A N 1
ATOM 1895 C CA . ASN A 1 240 ? 24.646 -11.493 0.684 1.00 86.31 240 ASN A CA 1
ATOM 1896 C C . ASN A 1 240 ? 23.465 -12.054 -0.137 1.00 86.31 240 ASN A C 1
ATOM 1898 O O . ASN A 1 240 ? 22.658 -12.815 0.393 1.00 86.31 240 ASN A O 1
ATOM 1902 N N . SER A 1 241 ? 23.397 -11.734 -1.434 1.00 83.81 241 SER A N 1
ATOM 1903 C CA . SER A 1 241 ? 22.348 -12.200 -2.358 1.00 83.81 241 SER A CA 1
ATOM 1904 C C . SER A 1 241 ? 22.273 -13.727 -2.511 1.00 83.81 241 SER A C 1
ATOM 1906 O O . SER A 1 241 ? 21.179 -14.275 -2.597 1.00 83.81 241 SER A O 1
ATOM 1908 N N . ILE A 1 242 ? 23.400 -14.442 -2.465 1.00 86.44 242 ILE A N 1
ATOM 1909 C CA . ILE A 1 242 ? 23.441 -15.917 -2.479 1.00 86.44 242 ILE A CA 1
ATOM 1910 C C . ILE A 1 242 ? 22.824 -16.474 -1.190 1.00 86.44 242 ILE A C 1
ATOM 1912 O O . ILE A 1 242 ? 22.063 -17.439 -1.214 1.00 86.44 242 ILE A O 1
ATOM 1916 N N . ALA A 1 243 ? 23.094 -15.835 -0.048 1.00 90.25 243 ALA A N 1
ATOM 1917 C CA . ALA A 1 243 ? 22.473 -16.225 1.215 1.00 90.25 243 ALA A CA 1
ATOM 1918 C C . ALA A 1 243 ? 20.957 -15.956 1.215 1.00 90.25 243 ALA A C 1
ATOM 1920 O O . ALA A 1 243 ? 20.210 -16.740 1.798 1.00 90.25 243 ALA A O 1
ATOM 1921 N N . VAL A 1 244 ? 20.497 -14.903 0.522 1.00 90.19 244 VAL A N 1
ATOM 1922 C CA . VAL A 1 244 ? 19.065 -14.642 0.290 1.00 90.19 244 VAL A CA 1
ATOM 1923 C C . VAL A 1 244 ? 18.434 -15.758 -0.545 1.00 90.19 244 VAL A C 1
ATOM 1925 O O . VAL A 1 244 ? 17.389 -16.273 -0.152 1.00 90.19 244 VAL A O 1
ATOM 1928 N N . MET A 1 245 ? 19.077 -16.193 -1.636 1.00 88.50 245 MET A N 1
ATOM 1929 C CA . MET A 1 245 ? 18.614 -17.357 -2.412 1.00 88.50 245 MET A CA 1
ATOM 1930 C C . MET A 1 245 ? 18.502 -18.599 -1.525 1.00 88.50 245 MET A C 1
ATOM 1932 O O . MET A 1 245 ? 17.455 -19.237 -1.476 1.00 88.50 245 MET A O 1
ATOM 1936 N N . GLY A 1 246 ? 19.546 -18.904 -0.747 1.00 90.12 246 GLY A N 1
ATOM 1937 C CA . GLY A 1 246 ? 19.533 -20.043 0.172 1.00 90.12 246 GLY A CA 1
ATOM 1938 C C . GLY A 1 246 ? 18.431 -19.955 1.236 1.00 90.12 246 GLY A C 1
ATOM 1939 O O . GLY A 1 246 ? 17.851 -20.975 1.600 1.00 90.12 246 GLY A O 1
ATOM 1940 N N . ALA A 1 247 ? 18.114 -18.754 1.728 1.00 91.69 247 ALA A N 1
ATOM 1941 C CA . ALA A 1 247 ? 17.014 -18.533 2.665 1.00 91.69 247 ALA A CA 1
ATOM 1942 C C . ALA A 1 247 ? 15.646 -18.799 2.014 1.00 91.69 247 ALA A C 1
ATOM 1944 O O . ALA A 1 247 ? 14.845 -19.541 2.582 1.00 91.69 247 ALA A O 1
ATOM 1945 N N . LYS A 1 248 ? 15.420 -18.282 0.799 1.00 90.75 248 LYS A N 1
ATOM 1946 C CA . LYS A 1 248 ? 14.207 -18.541 0.003 1.00 90.75 248 LYS A CA 1
ATOM 1947 C C . LYS A 1 248 ? 13.992 -20.029 -0.242 1.00 90.75 248 LYS A C 1
ATOM 1949 O O . LYS A 1 248 ? 12.903 -20.538 -0.003 1.00 90.75 248 LYS A O 1
ATOM 1954 N N . MET A 1 249 ? 15.051 -20.742 -0.625 1.00 87.94 249 MET A N 1
ATOM 1955 C CA . MET A 1 249 ? 15.000 -22.187 -0.873 1.00 87.94 249 MET A CA 1
ATOM 1956 C C . MET A 1 249 ? 14.656 -23.010 0.373 1.00 87.94 249 MET A C 1
ATOM 1958 O O . MET A 1 249 ? 14.075 -24.087 0.259 1.00 87.94 249 MET A O 1
ATOM 1962 N N . ARG A 1 250 ? 14.967 -22.496 1.569 1.00 90.56 250 ARG A N 1
ATOM 1963 C CA . ARG A 1 250 ? 14.567 -23.096 2.852 1.00 90.56 250 ARG A CA 1
ATOM 1964 C C . ARG A 1 250 ? 13.163 -22.688 3.313 1.00 90.56 250 ARG A C 1
ATOM 1966 O O . ARG A 1 250 ? 12.757 -23.098 4.394 1.00 90.56 250 ARG A O 1
ATOM 1973 N N . GLY A 1 251 ? 12.434 -21.892 2.531 1.00 89.38 251 GLY A N 1
ATOM 1974 C CA . GLY A 1 251 ? 11.103 -21.399 2.892 1.00 89.38 251 GLY A CA 1
ATOM 1975 C C . GLY A 1 251 ? 11.115 -20.259 3.911 1.00 89.38 251 GLY A C 1
ATOM 1976 O O . GLY A 1 251 ? 10.105 -20.025 4.563 1.00 89.38 251 GLY A O 1
ATOM 1977 N N . ILE A 1 252 ? 12.239 -19.552 4.075 1.00 91.06 252 ILE A N 1
ATOM 1978 C CA . ILE A 1 252 ? 12.289 -18.365 4.935 1.00 91.06 252 ILE A CA 1
ATOM 1979 C C . ILE A 1 252 ? 11.599 -17.208 4.207 1.00 91.06 252 ILE A C 1
ATOM 1981 O O . ILE A 1 252 ? 12.015 -16.812 3.112 1.00 91.06 252 ILE A O 1
ATOM 1985 N N . GLU A 1 253 ? 10.564 -16.653 4.832 1.00 91.12 253 GLU A N 1
ATOM 1986 C CA . GLU A 1 253 ? 9.811 -15.512 4.310 1.00 91.12 253 GLU A CA 1
ATOM 1987 C C . GLU A 1 253 ? 10.636 -14.211 4.305 1.00 91.12 253 GLU A C 1
ATOM 1989 O O . GLU A 1 253 ? 11.557 -14.053 5.115 1.00 91.12 253 GLU A O 1
ATOM 1994 N N . PRO A 1 254 ? 10.310 -13.232 3.439 1.00 90.38 254 PRO A N 1
ATOM 1995 C CA . PRO A 1 254 ? 11.149 -12.050 3.249 1.00 90.38 254 PRO A CA 1
ATOM 1996 C C . PRO A 1 254 ? 11.251 -11.106 4.457 1.00 90.38 254 PRO A C 1
ATOM 1998 O O . PRO A 1 254 ? 12.209 -10.336 4.536 1.00 90.38 254 PRO A O 1
ATOM 2001 N N . PHE A 1 255 ? 10.307 -11.163 5.401 1.00 90.62 255 PHE A N 1
ATOM 2002 C CA . PHE A 1 255 ? 10.228 -10.256 6.557 1.00 90.62 255 PHE A CA 1
ATOM 2003 C C . PHE A 1 255 ? 10.015 -10.989 7.892 1.00 90.62 255 PHE A C 1
ATOM 2005 O O . PHE A 1 255 ? 9.449 -10.428 8.824 1.00 90.62 255 PHE A O 1
ATOM 2012 N N . SER A 1 256 ? 10.506 -12.227 8.024 1.00 81.00 256 SER A N 1
ATOM 2013 C CA . SER A 1 256 ? 10.213 -13.126 9.157 1.00 81.00 256 SER A CA 1
ATOM 2014 C C . SER A 1 256 ? 10.600 -12.625 10.565 1.00 81.00 256 SER A C 1
ATOM 2016 O O . SER A 1 256 ? 10.293 -13.292 11.546 1.00 81.00 256 SER A O 1
ATOM 2018 N N . GLN A 1 257 ? 11.326 -11.508 10.689 1.00 75.31 257 GLN A N 1
ATOM 2019 C CA . GLN A 1 257 ? 11.765 -10.913 11.966 1.00 75.31 257 GLN A CA 1
ATOM 2020 C C . GLN A 1 257 ? 11.182 -9.514 12.212 1.00 75.31 257 GLN A C 1
ATOM 2022 O O . GLN A 1 257 ? 11.576 -8.841 13.164 1.00 75.31 257 GLN A O 1
ATOM 2027 N N . LEU A 1 258 ? 10.300 -9.038 11.334 1.00 78.38 258 LEU A N 1
ATOM 2028 C CA . LEU A 1 258 ? 9.748 -7.697 11.426 1.00 78.38 258 LEU A CA 1
ATOM 2029 C C . LEU A 1 258 ? 8.517 -7.683 12.344 1.00 78.38 258 LEU A C 1
ATOM 2031 O O . LEU A 1 258 ? 7.632 -8.521 12.209 1.00 78.38 258 LEU A O 1
ATOM 2035 N N . THR A 1 259 ? 8.452 -6.707 13.249 1.00 73.81 259 THR A N 1
ATOM 2036 C CA . THR A 1 259 ? 7.308 -6.464 14.140 1.00 73.81 259 THR A CA 1
ATOM 2037 C C . THR A 1 259 ? 6.779 -5.039 13.961 1.00 73.81 259 THR A C 1
ATOM 2039 O O . THR A 1 259 ? 7.480 -4.172 13.433 1.00 73.81 259 THR A O 1
ATOM 2042 N N . GLY A 1 260 ? 5.540 -4.784 14.394 1.00 71.06 260 GLY A N 1
ATOM 2043 C CA . GLY A 1 260 ? 4.945 -3.440 14.377 1.00 71.06 260 GLY A CA 1
ATOM 2044 C C . GLY A 1 260 ? 4.378 -2.992 13.025 1.00 71.06 260 GLY A C 1
ATOM 2045 O O . GLY A 1 260 ? 4.220 -1.794 12.804 1.00 71.06 260 GLY A O 1
ATOM 2046 N N . VAL A 1 261 ? 4.089 -3.935 12.124 1.00 77.25 261 VAL A N 1
ATOM 2047 C CA . VAL A 1 261 ? 3.246 -3.705 10.939 1.00 77.25 261 VAL A CA 1
ATOM 2048 C C . VAL A 1 261 ? 1.823 -4.151 11.267 1.00 77.25 261 VAL A C 1
ATOM 2050 O O . VAL A 1 261 ? 1.642 -5.045 12.090 1.00 77.25 261 VAL A O 1
ATOM 2053 N N . ASP A 1 262 ? 0.829 -3.515 10.649 1.00 75.50 262 ASP A N 1
ATOM 2054 C CA . ASP A 1 262 ? -0.573 -3.886 10.829 1.00 75.50 262 ASP A CA 1
ATOM 2055 C C . ASP A 1 262 ? -0.801 -5.360 10.451 1.00 75.50 262 ASP A C 1
ATOM 2057 O O . ASP A 1 262 ? -0.323 -5.830 9.414 1.00 75.50 262 ASP A O 1
ATOM 2061 N N . GLU A 1 263 ? -1.557 -6.073 11.284 1.00 74.88 263 GLU A N 1
ATOM 2062 C CA . GLU A 1 263 ? -1.814 -7.508 11.132 1.00 74.88 263 GLU A CA 1
ATOM 2063 C C . GLU A 1 263 ? -2.488 -7.839 9.792 1.00 74.88 263 GLU A C 1
ATOM 2065 O O . GLU A 1 263 ? -2.088 -8.779 9.108 1.00 74.88 263 GLU A O 1
ATOM 2070 N N . ASP A 1 264 ? -3.431 -7.003 9.353 1.00 75.19 264 ASP A N 1
ATOM 2071 C CA . ASP A 1 264 ? -4.145 -7.188 8.089 1.00 75.19 264 ASP A CA 1
ATOM 2072 C C . ASP A 1 264 ? -3.226 -7.037 6.863 1.00 75.19 264 ASP A C 1
ATOM 2074 O O . ASP A 1 264 ? -3.340 -7.782 5.887 1.00 75.19 264 ASP A O 1
ATOM 2078 N N . ILE A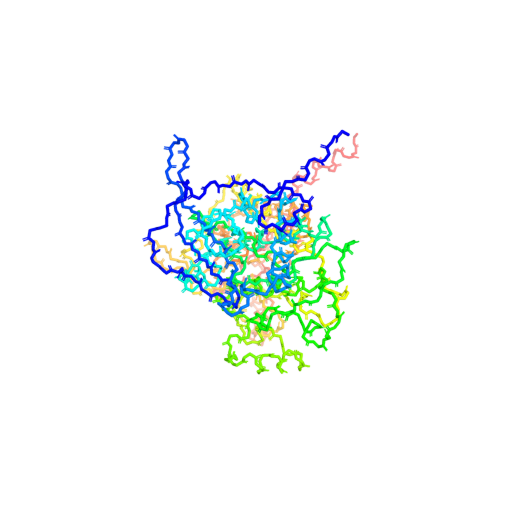 1 265 ? -2.269 -6.109 6.915 1.00 84.38 265 ILE A N 1
ATOM 2079 C CA . ILE A 1 265 ? -1.248 -5.927 5.873 1.00 84.38 265 ILE A CA 1
ATOM 2080 C C . ILE A 1 265 ? -0.282 -7.111 5.846 1.00 84.38 265 ILE A C 1
ATOM 2082 O O . ILE A 1 265 ? 0.102 -7.584 4.768 1.00 84.38 265 ILE A O 1
ATOM 2086 N N . GLN A 1 266 ? 0.109 -7.597 7.024 1.00 85.69 266 GLN A N 1
ATOM 2087 C CA . GLN A 1 266 ? 0.981 -8.756 7.149 1.00 85.69 266 GLN A CA 1
ATOM 2088 C C . GLN A 1 266 ? 0.317 -10.010 6.569 1.00 85.69 266 GLN A C 1
ATOM 2090 O O . GLN A 1 266 ? 0.947 -10.715 5.780 1.00 85.69 266 GLN A O 1
ATOM 2095 N N . GLU A 1 267 ? -0.958 -10.245 6.878 1.00 85.44 267 GLU A N 1
ATOM 2096 C CA . GLU A 1 267 ? -1.718 -11.395 6.387 1.00 85.44 267 GLU A CA 1
ATOM 2097 C C . GLU A 1 267 ? -1.823 -11.407 4.852 1.00 85.44 267 GLU A C 1
ATOM 2099 O O . GLU A 1 267 ? -1.525 -12.415 4.203 1.00 85.44 267 GLU A O 1
ATOM 2104 N N . VAL A 1 268 ? -2.193 -10.278 4.233 1.00 89.62 268 VAL A N 1
ATOM 2105 C CA . VAL A 1 268 ? -2.251 -10.168 2.761 1.00 89.62 268 VAL A CA 1
ATOM 2106 C C . VAL A 1 268 ? -0.878 -10.423 2.140 1.00 89.62 268 VAL A C 1
ATOM 2108 O O . VAL A 1 268 ? -0.769 -11.145 1.145 1.00 89.62 268 VAL A O 1
ATOM 2111 N N . SER A 1 269 ? 0.179 -9.867 2.733 1.00 92.81 269 SER A N 1
ATOM 2112 C CA . SER A 1 269 ? 1.548 -10.034 2.236 1.00 92.81 269 SER A CA 1
ATOM 2113 C C . SER A 1 269 ? 2.011 -11.489 2.309 1.00 92.81 269 SER A C 1
ATOM 2115 O O . SER A 1 269 ? 2.588 -11.997 1.350 1.00 92.81 269 SER A O 1
ATOM 2117 N N . GLN A 1 270 ? 1.696 -12.193 3.397 1.00 91.56 270 GLN A N 1
ATOM 2118 C CA . GLN A 1 270 ? 2.016 -13.612 3.560 1.00 91.56 270 GLN A CA 1
ATOM 2119 C C . GLN A 1 270 ? 1.284 -14.491 2.543 1.00 91.56 270 GLN A C 1
ATOM 2121 O O . GLN A 1 270 ? 1.897 -15.386 1.955 1.00 91.56 270 GLN A O 1
ATOM 2126 N N . ARG A 1 271 ? 0.015 -14.188 2.233 1.00 93.00 271 ARG A N 1
ATOM 2127 C CA . ARG A 1 271 ? -0.719 -14.872 1.152 1.00 93.00 271 ARG A CA 1
ATOM 2128 C C . ARG A 1 271 ? -0.053 -14.692 -0.217 1.00 93.00 271 ARG A C 1
ATOM 2130 O O . ARG A 1 271 ? -0.059 -15.618 -1.028 1.00 93.00 271 ARG A O 1
ATOM 2137 N N . CYS A 1 272 ? 0.583 -13.546 -0.467 1.00 96.06 272 CYS A N 1
ATOM 2138 C CA . CYS A 1 272 ? 1.354 -13.313 -1.694 1.00 96.06 272 CYS A CA 1
ATOM 2139 C C . CYS A 1 272 ? 2.623 -14.181 -1.784 1.00 96.06 272 CYS A C 1
ATOM 2141 O O . CYS A 1 272 ? 3.113 -14.434 -2.884 1.00 96.06 272 CYS A O 1
ATOM 2143 N N . TRP A 1 273 ? 3.160 -14.654 -0.655 1.00 94.69 273 TRP A N 1
ATOM 2144 C CA . TRP A 1 273 ? 4.399 -15.440 -0.598 1.00 94.69 273 TRP A CA 1
ATOM 2145 C C . TRP A 1 273 ? 4.186 -16.945 -0.446 1.00 94.69 273 TRP A C 1
ATOM 2147 O O . TRP A 1 273 ? 5.160 -17.678 -0.249 1.00 94.69 273 TRP A O 1
ATOM 2157 N N . LEU A 1 274 ? 2.942 -17.420 -0.565 1.00 92.62 274 LEU A N 1
ATOM 2158 C CA . LEU A 1 274 ? 2.641 -18.844 -0.492 1.00 92.62 274 LEU A CA 1
ATOM 2159 C C . LEU A 1 274 ? 3.488 -19.639 -1.491 1.00 92.62 274 LEU A C 1
ATOM 2161 O O . LEU A 1 274 ? 3.706 -19.242 -2.644 1.00 92.62 274 LEU A O 1
ATOM 2165 N N . ARG A 1 275 ? 3.974 -20.791 -1.018 1.00 87.50 275 ARG A N 1
ATOM 2166 C CA . ARG A 1 275 ? 4.792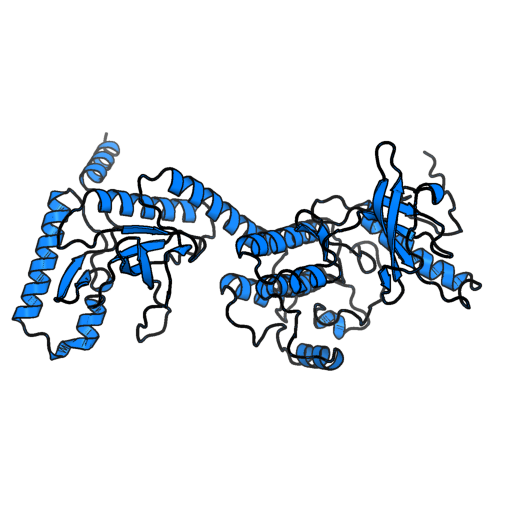 -21.709 -1.815 1.00 87.50 275 ARG A CA 1
ATOM 2167 C C . ARG A 1 275 ? 3.992 -22.322 -2.959 1.00 87.50 275 ARG A C 1
ATOM 2169 O O . ARG A 1 275 ? 4.530 -22.491 -4.048 1.00 87.50 275 ARG A O 1
ATOM 2176 N N . GLU A 1 276 ? 2.723 -22.635 -2.711 1.00 88.88 276 GLU A N 1
ATOM 2177 C CA . GLU A 1 276 ? 1.803 -23.074 -3.753 1.00 88.88 276 GLU A CA 1
ATOM 2178 C C . GLU A 1 276 ? 1.387 -21.865 -4.599 1.00 88.88 276 GLU A C 1
ATOM 2180 O O . GLU A 1 276 ? 0.594 -21.026 -4.173 1.00 88.88 276 GLU A O 1
ATOM 2185 N N . ILE A 1 277 ? 1.942 -21.776 -5.809 1.00 91.38 277 ILE A N 1
ATOM 2186 C CA . ILE A 1 277 ? 1.807 -20.619 -6.707 1.00 91.38 277 ILE A CA 1
ATOM 2187 C C . ILE A 1 277 ? 0.331 -20.312 -6.993 1.00 91.38 277 ILE A C 1
ATOM 2189 O O . ILE A 1 277 ? -0.061 -19.148 -7.032 1.00 91.38 277 ILE A O 1
ATOM 2193 N N . ARG A 1 278 ? -0.498 -21.352 -7.148 1.00 89.62 278 ARG A N 1
ATOM 2194 C CA . ARG A 1 278 ? -1.932 -21.223 -7.459 1.00 89.62 278 ARG A CA 1
ATOM 2195 C C . ARG A 1 278 ? -2.773 -20.690 -6.298 1.00 89.62 278 ARG A C 1
ATOM 2197 O O . ARG A 1 278 ? -3.906 -20.291 -6.529 1.00 89.62 278 ARG A O 1
ATOM 2204 N N . GLN A 1 279 ? -2.250 -20.723 -5.073 1.00 90.94 279 GLN A N 1
ATOM 2205 C CA . GLN A 1 279 ? -2.935 -20.197 -3.889 1.00 90.94 279 GLN A CA 1
ATOM 2206 C C . GLN A 1 279 ? -2.632 -18.719 -3.638 1.00 90.94 279 GLN A C 1
ATOM 2208 O O . GLN A 1 279 ? -3.268 -18.107 -2.781 1.00 90.94 279 GLN A O 1
ATOM 2213 N N . ARG A 1 280 ? -1.671 -18.135 -4.364 1.00 94.94 280 ARG A N 1
ATOM 2214 C CA . ARG A 1 280 ? -1.425 -16.695 -4.287 1.00 94.94 280 ARG A CA 1
ATOM 2215 C C . ARG A 1 280 ? -2.655 -15.949 -4.828 1.00 94.94 280 ARG A C 1
ATOM 2217 O O . ARG A 1 280 ? -3.209 -16.375 -5.843 1.00 94.94 280 ARG A O 1
ATOM 2224 N N . PRO A 1 281 ? -3.085 -14.861 -4.169 1.00 93.62 281 PRO A N 1
ATOM 2225 C CA . PRO A 1 281 ? -4.261 -14.101 -4.585 1.00 93.62 281 PRO A CA 1
ATOM 2226 C C . PRO A 1 281 ? -4.051 -13.440 -5.951 1.00 93.62 281 PRO A C 1
ATOM 2228 O O . PRO A 1 281 ? -2.915 -13.204 -6.370 1.00 93.62 281 PRO A O 1
ATOM 2231 N N . LEU A 1 282 ? -5.143 -13.093 -6.631 1.00 92.88 282 LEU A N 1
ATOM 2232 C CA . LEU A 1 282 ? -5.056 -12.243 -7.813 1.00 92.88 282 LEU A CA 1
ATOM 2233 C C . LEU A 1 282 ? -4.801 -10.797 -7.383 1.00 92.88 282 LEU A C 1
ATOM 2235 O O . LEU A 1 282 ? -5.230 -10.354 -6.318 1.00 92.88 282 LEU A O 1
ATOM 2239 N N . VAL A 1 283 ? -4.138 -10.022 -8.241 1.00 93.38 283 VAL A N 1
ATOM 2240 C CA . VAL A 1 283 ? -3.923 -8.590 -7.980 1.00 93.38 283 VAL A CA 1
ATOM 2241 C C . VAL A 1 283 ? -5.245 -7.821 -7.866 1.00 93.38 283 VAL A C 1
ATOM 2243 O O . VAL A 1 283 ? -5.308 -6.837 -7.136 1.00 93.38 283 VAL A O 1
ATOM 2246 N N . ALA A 1 284 ? -6.311 -8.288 -8.527 1.00 88.19 284 ALA A N 1
ATOM 2247 C CA . ALA A 1 284 ? -7.656 -7.737 -8.379 1.00 88.19 284 ALA A CA 1
ATOM 2248 C C . ALA A 1 284 ? -8.163 -7.857 -6.932 1.00 88.19 284 ALA A C 1
ATOM 2250 O O . ALA A 1 284 ? -8.504 -6.840 -6.337 1.00 88.19 284 ALA A O 1
ATOM 2251 N N . ASP A 1 285 ? -8.078 -9.050 -6.332 1.00 87.50 285 ASP A N 1
ATOM 2252 C CA . ASP A 1 285 ? -8.508 -9.296 -4.947 1.00 87.50 285 ASP A CA 1
ATOM 2253 C C . ASP A 1 285 ? -7.738 -8.415 -3.948 1.00 87.50 285 ASP A C 1
ATOM 2255 O O . ASP A 1 285 ? -8.291 -7.881 -2.986 1.00 87.50 285 ASP A O 1
ATOM 2259 N N . ILE A 1 286 ? -6.435 -8.242 -4.189 1.00 89.31 286 ILE A N 1
ATOM 2260 C CA . ILE A 1 286 ? -5.569 -7.370 -3.392 1.00 89.31 286 ILE A CA 1
ATOM 2261 C C . ILE A 1 286 ? -5.975 -5.901 -3.554 1.00 89.31 286 ILE A C 1
ATOM 2263 O O . ILE A 1 286 ? -6.057 -5.167 -2.568 1.00 89.31 286 ILE A O 1
ATOM 2267 N N . ALA A 1 287 ? -6.187 -5.443 -4.790 1.00 85.38 287 ALA A N 1
ATOM 2268 C CA . ALA A 1 287 ? -6.584 -4.068 -5.053 1.00 85.38 287 ALA A CA 1
ATOM 2269 C C . ALA A 1 287 ? -7.910 -3.762 -4.348 1.00 85.38 287 ALA A C 1
ATOM 2271 O O . ALA A 1 287 ? -8.001 -2.762 -3.635 1.00 85.38 287 ALA A O 1
ATOM 2272 N N . ASP A 1 288 ? -8.895 -4.648 -4.482 1.00 80.25 288 ASP A N 1
ATOM 2273 C CA . ASP A 1 288 ? -10.223 -4.498 -3.889 1.00 80.25 288 ASP A CA 1
ATOM 2274 C C . ASP A 1 288 ? -10.155 -4.453 -2.354 1.00 80.25 288 ASP A C 1
ATOM 2276 O O . ASP A 1 288 ? -10.782 -3.590 -1.735 1.00 80.25 288 ASP A O 1
ATOM 2280 N N . PHE A 1 289 ? -9.296 -5.271 -1.732 1.00 81.31 289 PHE A N 1
ATOM 2281 C CA . PHE A 1 289 ? -9.011 -5.215 -0.291 1.00 81.31 289 PHE A CA 1
ATOM 2282 C C . PHE A 1 289 ? -8.562 -3.819 0.182 1.00 81.31 289 PHE A C 1
ATOM 2284 O O . PHE A 1 289 ? -8.954 -3.366 1.268 1.00 81.31 289 PHE A O 1
ATOM 2291 N N . PHE A 1 290 ? -7.740 -3.122 -0.610 1.00 79.00 290 PHE A N 1
ATOM 2292 C CA . PHE A 1 290 ? -7.258 -1.782 -0.272 1.00 79.00 290 PHE A CA 1
ATOM 2293 C C . PHE A 1 290 ? -8.240 -0.663 -0.633 1.00 79.00 290 PHE A C 1
ATOM 2295 O O . PHE A 1 290 ? -8.323 0.333 0.098 1.00 79.00 290 PHE A O 1
ATOM 2302 N N . TRP A 1 291 ? -8.966 -0.808 -1.744 1.00 76.00 291 TRP A N 1
ATOM 2303 C CA . TRP A 1 291 ? -10.031 0.116 -2.137 1.00 76.00 291 TRP A CA 1
ATOM 2304 C C . TRP A 1 291 ? -11.114 0.158 -1.068 1.00 76.00 291 TRP A C 1
ATOM 2306 O O . TRP A 1 291 ? -11.376 1.229 -0.524 1.00 76.00 291 TRP A O 1
ATOM 2316 N N . LEU A 1 292 ? -11.604 -1.010 -0.644 1.00 72.38 292 LEU A N 1
ATOM 2317 C CA . LEU A 1 292 ? -12.618 -1.127 0.398 1.00 72.38 292 LEU A CA 1
ATOM 2318 C C . LEU A 1 292 ? -12.201 -0.409 1.691 1.00 72.38 292 LEU A C 1
ATOM 2320 O O . LEU A 1 292 ? -12.969 0.366 2.249 1.00 72.38 292 LEU A O 1
ATOM 2324 N N . ARG A 1 293 ? -10.953 -0.572 2.145 1.00 72.81 293 ARG A N 1
ATOM 2325 C CA . ARG A 1 293 ? -10.439 0.117 3.349 1.00 72.81 293 ARG A CA 1
ATOM 2326 C C . ARG A 1 293 ? -10.377 1.635 3.218 1.00 72.81 293 ARG A C 1
ATOM 2328 O O . ARG A 1 293 ? -10.463 2.333 4.230 1.00 72.81 293 ARG A O 1
ATOM 2335 N N . THR A 1 294 ? -10.172 2.148 2.010 1.00 71.75 294 THR A N 1
ATOM 2336 C CA . THR A 1 294 ? -10.159 3.594 1.763 1.00 71.75 294 THR A CA 1
ATOM 2337 C C . THR A 1 294 ? -11.583 4.128 1.740 1.00 71.75 294 THR A C 1
ATOM 2339 O O . THR A 1 294 ? -11.883 5.074 2.468 1.00 71.75 294 THR A O 1
ATOM 2342 N N . ASP A 1 295 ? -12.467 3.460 1.001 1.00 74.00 295 ASP A N 1
ATOM 2343 C CA . ASP A 1 295 ? -13.878 3.825 0.895 1.00 74.00 295 ASP A CA 1
ATOM 2344 C C . ASP A 1 295 ? -14.564 3.785 2.261 1.00 74.00 295 ASP A C 1
ATOM 2346 O O . ASP A 1 295 ? -15.292 4.715 2.615 1.00 74.00 295 ASP A O 1
ATOM 2350 N N . ILE A 1 296 ? -14.270 2.766 3.080 1.00 73.31 296 ILE A N 1
ATOM 2351 C CA . ILE A 1 296 ? -14.743 2.690 4.466 1.00 73.31 296 ILE A CA 1
ATOM 2352 C C . ILE A 1 296 ? -14.307 3.935 5.235 1.00 73.31 296 ILE A C 1
ATOM 2354 O O . ILE A 1 296 ? -15.149 4.597 5.832 1.00 73.31 296 ILE A O 1
ATOM 2358 N N . LYS A 1 297 ? -13.020 4.303 5.203 1.00 71.88 297 LYS A N 1
ATOM 2359 C CA . LYS A 1 297 ? -12.524 5.474 5.942 1.00 71.88 297 LYS A CA 1
ATOM 2360 C C . LYS A 1 297 ? -13.181 6.773 5.491 1.00 71.88 297 LYS A C 1
ATOM 2362 O O . LYS A 1 297 ? -13.564 7.572 6.345 1.00 71.88 297 LYS A O 1
ATOM 2367 N N . GLU A 1 298 ? -13.311 7.006 4.188 1.00 76.56 298 GLU A N 1
ATOM 2368 C CA . GLU A 1 298 ? -13.955 8.215 3.662 1.00 76.56 298 GLU A CA 1
ATOM 2369 C C . GLU A 1 298 ? -15.437 8.270 4.035 1.00 76.56 298 GLU A C 1
ATOM 2371 O O . GLU A 1 298 ? -15.928 9.292 4.529 1.00 76.56 298 GLU A O 1
ATOM 2376 N N . THR A 1 299 ? -16.136 7.145 3.884 1.00 79.56 299 THR A N 1
ATOM 2377 C CA . THR A 1 299 ? -17.548 7.014 4.251 1.00 79.56 299 THR A CA 1
ATOM 2378 C C . THR A 1 299 ? -17.738 7.223 5.749 1.00 79.56 299 THR A C 1
ATOM 2380 O O . THR A 1 299 ? -18.618 7.978 6.160 1.00 79.56 299 THR A O 1
ATOM 2383 N N . THR A 1 300 ? -16.881 6.629 6.578 1.00 77.00 300 THR A N 1
ATOM 2384 C CA . THR A 1 300 ? -16.875 6.806 8.030 1.00 77.00 300 THR A CA 1
ATOM 2385 C C . THR A 1 300 ? -16.558 8.248 8.421 1.00 77.00 300 THR A C 1
ATOM 2387 O O . THR A 1 300 ? -17.234 8.801 9.284 1.00 77.00 300 THR A O 1
ATOM 2390 N N . LYS A 1 301 ? -15.592 8.910 7.774 1.00 80.94 301 LYS A N 1
ATOM 2391 C CA . LYS A 1 301 ? -15.277 10.327 8.021 1.00 80.94 301 LYS A CA 1
ATOM 2392 C C . LYS A 1 301 ? -16.486 11.220 7.733 1.00 80.94 301 LYS A C 1
ATOM 2394 O O . LYS A 1 301 ? -16.832 12.062 8.559 1.00 80.94 301 LYS A O 1
ATOM 2399 N N . LYS A 1 302 ? -17.161 10.995 6.601 1.00 84.19 302 LYS A N 1
ATOM 2400 C CA . LYS A 1 302 ? -18.400 11.696 6.225 1.00 84.19 302 LYS A CA 1
ATOM 2401 C C . LYS A 1 302 ? -19.563 11.369 7.167 1.00 84.19 302 LYS A C 1
ATOM 2403 O O . LYS A 1 302 ? -20.396 12.223 7.456 1.00 84.19 302 LYS A O 1
ATOM 2408 N N . PHE A 1 303 ? -19.642 10.135 7.650 1.00 83.94 303 PHE A N 1
ATOM 2409 C CA . PHE A 1 303 ? -20.627 9.724 8.645 1.00 83.94 303 PHE A CA 1
ATOM 2410 C C . PHE A 1 303 ? -20.407 10.452 9.978 1.00 83.94 303 PHE A C 1
ATOM 2412 O O . PHE A 1 303 ? -21.351 11.043 10.499 1.00 83.94 303 PHE A O 1
ATOM 2419 N N . LEU A 1 304 ? -19.171 10.478 10.487 1.00 83.38 304 LEU A N 1
ATOM 2420 C CA . LEU A 1 304 ? -18.814 11.154 11.736 1.00 83.38 304 LEU A CA 1
ATOM 2421 C C . LEU A 1 304 ? -19.035 12.667 11.665 1.00 83.38 304 LEU A C 1
ATOM 2423 O O . LEU A 1 304 ? -19.519 13.241 12.634 1.00 83.38 304 LEU A O 1
ATOM 2427 N N . SER A 1 305 ? -18.760 13.315 10.526 1.00 83.94 305 SER A N 1
ATOM 2428 C CA . SER A 1 305 ? -19.017 14.755 10.368 1.00 83.94 305 SER A CA 1
ATOM 2429 C C . SER A 1 305 ? -20.500 15.131 10.462 1.00 83.94 305 SER A C 1
ATOM 2431 O O . SER A 1 305 ? -20.817 16.294 10.685 1.00 83.94 305 SER A O 1
ATOM 2433 N N . ASN A 1 306 ? -21.403 14.162 10.289 1.00 84.00 306 ASN A N 1
ATOM 2434 C CA . ASN A 1 306 ? -22.850 14.353 10.405 1.00 84.00 306 ASN A CA 1
ATOM 2435 C C . ASN A 1 306 ? -23.397 13.991 11.796 1.00 84.00 306 ASN A C 1
ATOM 2437 O O . ASN A 1 306 ? -24.610 14.042 12.004 1.00 84.00 306 ASN A O 1
ATOM 2441 N N . LEU A 1 307 ? -22.541 13.577 12.734 1.00 83.06 307 LEU A N 1
ATOM 2442 C CA . LEU A 1 307 ? -22.932 13.229 14.096 1.00 83.06 307 LEU A CA 1
ATOM 2443 C C . LEU A 1 307 ? -22.601 14.375 15.052 1.00 83.06 307 LEU A C 1
ATOM 2445 O O . LEU A 1 307 ? -21.512 14.940 15.010 1.00 83.06 307 LEU A O 1
ATOM 2449 N N . ALA A 1 308 ? -23.523 14.677 15.965 1.00 83.50 308 ALA A N 1
ATOM 2450 C CA . ALA A 1 308 ? -23.340 15.679 17.015 1.00 83.50 308 ALA A CA 1
ATOM 2451 C C . ALA A 1 308 ? -22.509 15.136 18.198 1.00 83.50 308 ALA A C 1
ATOM 2453 O O . ALA A 1 308 ? -22.888 15.274 19.353 1.00 83.50 308 ALA A O 1
ATOM 2454 N N . VAL A 1 309 ? -21.366 14.507 17.916 1.00 85.75 309 VAL A N 1
ATOM 2455 C CA . VAL A 1 309 ? -20.520 13.836 18.914 1.00 85.75 309 VAL A CA 1
ATOM 2456 C C . VAL A 1 309 ? -19.179 14.545 19.074 1.00 85.75 309 VAL A C 1
ATOM 2458 O O . VAL A 1 309 ? -18.616 15.076 18.119 1.00 85.75 309 VAL A O 1
ATOM 2461 N N . ASN A 1 310 ? -18.635 14.529 20.289 1.00 90.44 310 ASN A N 1
ATOM 2462 C CA . ASN A 1 310 ? -17.290 15.029 20.549 1.00 90.44 310 ASN A CA 1
ATOM 2463 C C . ASN A 1 310 ? -16.243 14.147 19.841 1.00 90.44 310 ASN A C 1
ATOM 2465 O O . ASN A 1 310 ? -16.112 12.964 20.164 1.00 90.44 310 ASN A O 1
ATOM 2469 N N . ILE A 1 311 ? -15.499 14.715 18.888 1.00 90.69 311 ILE A N 1
ATOM 2470 C CA . ILE A 1 311 ? -14.397 14.031 18.200 1.00 90.69 311 ILE A CA 1
ATOM 2471 C C . ILE A 1 311 ? -13.087 14.355 18.916 1.00 90.69 311 ILE A C 1
ATOM 2473 O O . ILE A 1 311 ? -12.620 15.492 18.902 1.00 90.69 311 ILE A O 1
ATOM 2477 N N . ILE A 1 312 ? -12.478 13.340 19.521 1.00 91.94 312 ILE A N 1
ATOM 2478 C CA . ILE A 1 312 ? -11.225 13.440 20.267 1.00 91.94 312 ILE A CA 1
ATOM 2479 C C . ILE A 1 312 ? -10.067 13.086 19.322 1.00 91.94 312 ILE A C 1
ATOM 2481 O O . ILE A 1 312 ? -9.992 11.943 18.854 1.00 91.94 312 ILE A O 1
ATOM 2485 N N . PRO A 1 313 ? -9.139 14.019 19.031 1.00 88.94 313 PRO A N 1
ATOM 2486 C CA . PRO A 1 313 ? -7.986 13.728 18.185 1.00 88.94 313 PRO A CA 1
ATOM 2487 C C . PRO A 1 313 ? -7.127 12.600 18.771 1.00 88.94 313 PRO A C 1
ATOM 2489 O O . PRO A 1 313 ? -6.754 12.637 19.940 1.00 88.94 313 PRO A O 1
ATOM 2492 N N . GLN A 1 314 ? -6.742 11.611 17.963 1.00 87.19 314 GLN A N 1
ATOM 2493 C CA . GLN A 1 314 ? -5.876 10.520 18.437 1.00 87.19 314 GLN A CA 1
ATOM 2494 C C . GLN A 1 314 ? -4.502 11.023 18.912 1.00 87.19 314 GLN A C 1
ATOM 2496 O O . GLN A 1 314 ? -3.885 10.410 19.774 1.00 87.19 314 GLN A O 1
ATOM 2501 N N . THR A 1 315 ? -4.052 12.185 18.434 1.00 84.81 315 THR A N 1
ATOM 2502 C CA . THR A 1 315 ? -2.796 12.828 18.854 1.00 84.81 315 THR A CA 1
ATOM 2503 C C . THR A 1 315 ? -2.762 13.235 20.328 1.00 84.81 315 THR A C 1
ATOM 2505 O O . THR A 1 315 ? -1.675 13.338 20.892 1.00 84.81 315 THR A O 1
ATOM 2508 N N . VAL A 1 316 ? -3.918 13.448 20.968 1.00 90.38 316 VAL A N 1
ATOM 2509 C CA . VAL A 1 316 ? -3.990 13.759 22.407 1.00 90.38 316 VAL A CA 1
ATOM 2510 C C . VAL A 1 316 ? -4.159 12.511 23.279 1.00 90.38 316 VAL A C 1
ATOM 2512 O O . VAL A 1 316 ? -4.174 12.618 24.505 1.00 90.38 316 VAL A O 1
ATOM 2515 N N . LEU A 1 317 ? -4.261 11.326 22.668 1.00 89.50 317 LEU A N 1
ATOM 2516 C CA . LEU A 1 317 ? -4.342 10.032 23.340 1.00 89.50 317 LEU A CA 1
ATOM 2517 C C . LEU A 1 317 ? -2.968 9.356 23.284 1.00 89.50 317 LEU A C 1
ATOM 2519 O O . LEU A 1 317 ? -2.494 8.934 22.233 1.00 89.50 317 LEU A O 1
ATOM 2523 N N . THR A 1 318 ? -2.303 9.281 24.433 1.00 88.56 318 THR A N 1
ATOM 2524 C CA . THR A 1 318 ? -0.906 8.839 24.550 1.00 88.56 318 THR A CA 1
ATOM 2525 C C . THR A 1 318 ? -0.772 7.617 25.450 1.00 88.56 318 THR A C 1
ATOM 2527 O O . THR A 1 318 ? -1.686 7.297 26.206 1.00 88.56 318 THR A O 1
ATOM 2530 N N . LYS A 1 319 ? 0.386 6.942 25.391 1.00 84.69 319 LYS A N 1
ATOM 2531 C CA . LYS A 1 319 ? 0.696 5.749 26.205 1.00 84.69 319 LYS A CA 1
ATOM 2532 C C . LYS A 1 319 ? -0.400 4.675 26.130 1.00 84.69 319 LYS A C 1
ATOM 2534 O O . LYS A 1 319 ? -0.763 4.103 27.147 1.00 84.69 319 LYS A O 1
ATOM 2539 N N . CYS A 1 320 ? -0.927 4.446 24.930 1.00 81.38 320 CYS A N 1
ATOM 2540 C CA . CYS A 1 320 ? -1.970 3.458 24.713 1.00 81.38 320 CYS A CA 1
ATOM 2541 C C . CYS A 1 320 ? -1.397 2.037 24.748 1.00 81.38 320 CYS A C 1
ATOM 2543 O O . CYS A 1 320 ? -0.497 1.725 23.966 1.00 81.38 320 CYS A O 1
ATOM 2545 N N . SER A 1 321 ? -1.929 1.182 25.616 1.00 80.62 321 SER A N 1
ATOM 2546 C CA . SER A 1 321 ? -1.573 -0.239 25.707 1.00 80.62 321 SER A CA 1
ATOM 2547 C C . SER A 1 321 ? -2.820 -1.109 25.797 1.00 80.62 321 SER A C 1
ATOM 2549 O O . SER A 1 321 ? -3.824 -0.696 26.371 1.00 80.62 321 SER A O 1
ATOM 2551 N N . HIS A 1 322 ? -2.762 -2.316 25.233 1.00 74.94 322 HIS A N 1
ATOM 2552 C CA . HIS A 1 322 ? -3.856 -3.275 25.365 1.00 74.94 322 HIS A CA 1
ATOM 2553 C C . HIS A 1 322 ? -4.090 -3.628 26.828 1.00 74.94 322 HIS A C 1
ATOM 2555 O O . HIS A 1 322 ? -3.138 -3.843 27.583 1.00 74.94 322 HIS A O 1
ATOM 2561 N N . TYR A 1 323 ? -5.363 -3.718 27.200 1.00 66.44 323 TYR A N 1
ATOM 2562 C CA . TYR A 1 323 ? -5.745 -4.268 28.486 1.00 66.44 323 TYR A CA 1
ATOM 2563 C C . TYR A 1 323 ? -5.296 -5.731 28.579 1.00 66.44 323 TYR A C 1
ATOM 2565 O O . TYR A 1 323 ? -5.622 -6.545 27.711 1.00 66.44 323 TYR A O 1
ATOM 2573 N N . ALA A 1 324 ? -4.511 -6.043 29.610 1.00 54.09 324 ALA A N 1
ATOM 2574 C CA . ALA A 1 324 ? -4.047 -7.393 29.885 1.00 54.09 324 ALA A CA 1
ATOM 2575 C C . ALA A 1 324 ? -5.180 -8.196 30.540 1.00 54.09 324 ALA A C 1
ATOM 2577 O O . ALA A 1 324 ? -5.321 -8.189 31.761 1.00 54.09 324 ALA A O 1
ATOM 2578 N N . ASP A 1 325 ? -5.984 -8.874 29.724 1.00 51.56 325 ASP A N 1
ATOM 2579 C CA . ASP A 1 325 ? -6.785 -10.001 30.196 1.00 51.56 325 ASP A CA 1
ATOM 2580 C C . ASP A 1 325 ? -5.966 -11.285 30.074 1.00 51.56 325 ASP A C 1
ATOM 2582 O O . ASP A 1 325 ? -5.369 -11.569 29.036 1.00 51.56 325 ASP A O 1
ATOM 2586 N N . ASP A 1 326 ? -5.941 -12.070 31.150 1.00 43.16 326 ASP A N 1
ATOM 2587 C CA . ASP A 1 326 ? -5.090 -13.255 31.327 1.00 43.16 326 ASP A CA 1
ATOM 2588 C C . ASP A 1 326 ? -5.353 -14.411 30.330 1.00 43.16 326 ASP A C 1
ATOM 2590 O O . ASP A 1 326 ? -4.718 -15.459 30.441 1.00 43.16 326 ASP A O 1
ATOM 2594 N N . PHE A 1 327 ? -6.253 -14.279 29.342 1.00 41.41 327 PHE A N 1
ATOM 2595 C CA . PHE A 1 327 ? -6.573 -15.373 28.414 1.00 41.41 327 PHE A CA 1
ATOM 2596 C C . PHE A 1 327 ? -6.837 -14.947 26.950 1.00 41.41 327 PHE A C 1
ATOM 2598 O O . PHE A 1 327 ? -7.864 -14.378 26.596 1.00 41.41 327 PHE A O 1
ATOM 2605 N N . SER A 1 328 ? -5.892 -15.350 26.092 1.00 34.94 328 SER A N 1
ATOM 2606 C CA . SER A 1 328 ? -5.989 -15.776 24.677 1.00 34.94 328 SER A CA 1
ATOM 2607 C C . SER A 1 328 ? -6.568 -14.887 23.564 1.00 34.94 328 SER A C 1
ATOM 2609 O O . SER A 1 328 ? -6.470 -15.318 22.419 1.00 34.94 328 SER A O 1
ATOM 2611 N N . HIS A 1 329 ? -7.049 -13.665 23.795 1.00 34.94 329 HIS A N 1
ATOM 2612 C CA . HIS A 1 329 ? -7.252 -12.691 22.705 1.00 34.94 329 HIS A CA 1
ATOM 2613 C C . HIS A 1 329 ? -6.894 -11.270 23.161 1.00 34.94 329 HIS A C 1
ATOM 2615 O O . HIS A 1 329 ? -7.182 -10.922 24.305 1.00 34.94 329 HIS A O 1
ATOM 2621 N N . PRO A 1 330 ? -6.263 -10.434 22.310 1.00 43.53 330 PRO A N 1
ATOM 2622 C CA . PRO A 1 330 ? -6.035 -9.038 22.654 1.00 43.53 330 PRO A CA 1
ATOM 2623 C C . PRO A 1 330 ? -7.387 -8.367 22.902 1.00 43.53 330 PRO A C 1
ATOM 2625 O O . PRO A 1 330 ? -8.253 -8.363 22.027 1.00 43.53 330 PRO A O 1
ATOM 2628 N N . SER A 1 331 ? -7.577 -7.815 24.103 1.00 55.50 331 SER A N 1
ATOM 2629 C CA . SER A 1 331 ? -8.770 -7.034 24.416 1.00 55.50 331 SER A CA 1
ATOM 2630 C C . SER A 1 331 ? -8.913 -5.913 23.384 1.00 55.50 331 SER A C 1
ATOM 2632 O O . SER A 1 331 ? -7.949 -5.187 23.103 1.00 55.50 331 SER A O 1
ATOM 2634 N N . SER A 1 332 ? -10.121 -5.738 22.840 1.00 72.81 332 SER A N 1
ATOM 2635 C CA . SER A 1 332 ? -10.471 -4.626 21.944 1.00 72.81 332 SER A CA 1
ATOM 2636 C C . SER A 1 332 ? -10.495 -3.275 22.677 1.00 72.81 332 SER A C 1
ATOM 2638 O O . SER A 1 332 ? -11.011 -2.288 22.162 1.00 72.81 332 SER A O 1
ATOM 2640 N N . THR A 1 333 ? -9.995 -3.219 23.911 1.00 82.56 333 THR A N 1
ATOM 2641 C CA . THR A 1 333 ? -9.920 -2.018 24.733 1.00 82.56 333 THR A CA 1
ATOM 2642 C C . THR A 1 333 ? -8.462 -1.680 25.017 1.00 82.56 333 THR A C 1
ATOM 2644 O O . THR A 1 333 ? -7.692 -2.496 25.526 1.00 82.56 333 THR A O 1
ATOM 2647 N N . LEU A 1 334 ? -8.091 -0.446 24.690 1.00 86.00 334 LEU A N 1
ATOM 2648 C CA . LEU A 1 334 ? -6.799 0.144 25.008 1.00 86.00 334 LEU A CA 1
ATOM 2649 C C . LEU A 1 334 ? -6.944 1.037 26.241 1.00 86.00 334 LEU A C 1
ATOM 2651 O O . LEU A 1 334 ? -7.847 1.871 26.308 1.00 86.00 334 LEU A O 1
ATOM 2655 N N . GLU A 1 335 ? -6.029 0.906 27.190 1.00 90.12 335 GLU A N 1
ATOM 2656 C CA . GLU A 1 335 ? -5.828 1.895 28.247 1.00 90.12 335 GLU A CA 1
ATOM 2657 C C . GLU A 1 335 ? -4.958 3.022 27.689 1.00 90.12 335 GLU A C 1
ATOM 2659 O O . GLU A 1 335 ? -3.853 2.762 27.219 1.00 90.12 335 GLU A O 1
ATOM 2664 N N . CYS A 1 336 ? -5.442 4.264 27.723 1.00 92.44 336 CYS A N 1
ATOM 2665 C CA . CYS A 1 336 ? -4.739 5.435 27.200 1.00 92.44 336 CYS A CA 1
ATOM 2666 C C . CYS A 1 336 ? -4.740 6.592 28.211 1.00 92.44 336 CYS A C 1
ATOM 2668 O O . CYS A 1 336 ? -5.619 6.717 29.066 1.00 92.44 336 CYS A O 1
ATOM 2670 N N . LYS A 1 337 ? -3.787 7.515 28.056 1.00 93.50 337 LYS A N 1
ATOM 2671 C CA . LYS A 1 337 ? -3.757 8.805 28.758 1.00 93.50 337 LYS A CA 1
ATOM 2672 C C . LYS A 1 337 ? -4.181 9.932 27.822 1.00 93.50 337 LYS A C 1
ATOM 2674 O O . LYS A 1 337 ? -3.495 10.213 26.838 1.00 93.50 337 LYS A O 1
ATOM 2679 N N . TRP A 1 338 ? -5.285 10.592 28.151 1.00 95.44 338 TRP A N 1
ATOM 2680 C CA . TRP A 1 338 ? -5.809 11.743 27.427 1.00 95.44 338 TRP A CA 1
ATOM 2681 C C . TRP A 1 338 ? -5.217 13.045 27.976 1.00 95.44 338 TRP A C 1
ATOM 2683 O O . TRP A 1 338 ? -5.453 13.410 29.128 1.00 95.44 338 TRP A O 1
ATOM 2693 N N . LEU A 1 339 ? -4.440 13.734 27.140 1.00 92.00 339 LEU A N 1
ATOM 2694 C CA . LEU A 1 339 ? -3.861 15.043 27.427 1.00 92.00 339 LEU A CA 1
ATOM 2695 C C . LEU A 1 339 ? -4.899 16.146 27.181 1.00 92.00 339 LEU A C 1
ATOM 2697 O O . LEU A 1 339 ? -5.321 16.366 26.046 1.00 92.00 339 LEU A O 1
ATOM 2701 N N . GLN A 1 340 ? -5.295 16.841 28.243 1.00 89.81 340 GLN A N 1
ATOM 2702 C CA . GLN A 1 340 ? -6.207 17.984 28.211 1.00 89.81 340 GLN A CA 1
ATOM 2703 C C . GLN A 1 340 ? -5.516 19.220 28.803 1.00 89.81 340 GLN A C 1
ATOM 2705 O O . GLN A 1 340 ? -4.532 19.104 29.533 1.00 89.81 340 GLN A O 1
ATOM 2710 N N . GLU A 1 341 ? -6.063 20.410 28.549 1.00 86.50 341 GLU A N 1
ATOM 2711 C CA . GLU A 1 341 ? -5.573 21.656 29.166 1.00 86.50 341 GLU A CA 1
ATOM 2712 C C . GLU A 1 341 ? -5.631 21.604 30.702 1.00 86.50 341 GLU A C 1
ATOM 2714 O O . GLU A 1 341 ? -4.751 22.121 31.384 1.00 86.50 341 GLU A O 1
ATOM 2719 N N . SER A 1 342 ? -6.643 20.925 31.250 1.00 87.75 342 SER A N 1
ATOM 2720 C CA . SER A 1 342 ? -6.862 20.737 32.687 1.00 87.75 342 SER A CA 1
ATOM 2721 C C . SER A 1 342 ? -5.988 19.656 33.329 1.00 87.75 342 SER A C 1
ATOM 2723 O O . SER A 1 342 ? -6.033 19.491 34.548 1.00 87.75 342 SER A O 1
ATOM 2725 N N . GLY A 1 343 ? -5.215 18.901 32.544 1.00 91.62 343 GLY A N 1
ATOM 2726 C CA . GLY A 1 343 ? -4.363 17.818 33.030 1.00 91.62 343 GLY A CA 1
ATOM 2727 C C . GLY A 1 343 ? -4.509 16.524 32.234 1.00 91.62 343 GLY A C 1
ATOM 2728 O O . GLY A 1 343 ? -4.984 16.503 31.102 1.00 91.62 343 GLY A O 1
ATOM 2729 N N . ILE A 1 344 ? -4.060 15.421 32.831 1.00 93.12 344 ILE A N 1
ATOM 2730 C CA . ILE A 1 344 ? -4.059 14.100 32.196 1.00 93.12 344 ILE A CA 1
ATOM 2731 C C . ILE A 1 344 ? -5.186 13.258 32.788 1.00 93.12 344 ILE A C 1
ATOM 2733 O O . ILE A 1 344 ? -5.224 13.058 34.000 1.00 93.12 344 ILE A O 1
ATOM 2737 N N . THR A 1 345 ? -6.059 12.728 31.931 1.00 93.19 345 THR A N 1
ATOM 2738 C CA . THR A 1 345 ? -7.153 11.827 32.327 1.00 93.19 345 THR A CA 1
ATOM 2739 C C . THR A 1 345 ? -6.905 10.422 31.789 1.00 93.19 345 THR A C 1
ATOM 2741 O O . THR A 1 345 ? -6.526 10.256 30.631 1.00 93.19 345 THR A O 1
ATOM 2744 N N . GLU A 1 346 ? -7.125 9.398 32.610 1.00 93.62 346 GLU A N 1
ATOM 2745 C CA . GLU A 1 346 ? -7.076 8.001 32.165 1.00 93.62 346 GLU A CA 1
ATOM 2746 C C . GLU A 1 346 ? -8.389 7.617 31.481 1.00 93.62 346 GLU A C 1
ATOM 2748 O O . GLU A 1 346 ? -9.484 7.868 31.998 1.00 93.62 346 GLU A O 1
ATOM 2753 N N . VAL A 1 347 ? -8.273 7.040 30.285 1.00 94.50 347 VAL A N 1
ATOM 2754 C CA . VAL A 1 347 ? -9.412 6.688 29.436 1.00 94.50 347 VAL A CA 1
ATOM 2755 C C . VAL A 1 347 ? -9.263 5.287 28.865 1.00 94.50 347 VAL A C 1
ATOM 2757 O O . VAL A 1 347 ? -8.158 4.818 28.593 1.00 94.50 347 VAL A O 1
ATOM 2760 N N . ALA A 1 348 ? -10.402 4.643 28.642 1.00 92.19 348 ALA A N 1
ATOM 2761 C CA . ALA A 1 348 ? -10.506 3.426 27.856 1.00 92.19 348 ALA A CA 1
ATOM 2762 C C . ALA A 1 348 ? -10.866 3.793 26.409 1.00 92.19 348 ALA A C 1
ATOM 2764 O O . ALA A 1 348 ? -11.861 4.479 26.168 1.00 92.19 348 ALA A O 1
ATOM 2765 N N . VAL A 1 349 ? -10.073 3.333 25.443 1.00 91.25 349 VAL A N 1
ATOM 2766 C CA . VAL A 1 349 ? -10.374 3.440 24.010 1.00 91.25 349 VAL A CA 1
ATOM 2767 C C . VAL A 1 349 ? -10.815 2.072 23.515 1.00 91.25 349 VAL A C 1
ATOM 2769 O O . VAL A 1 349 ? -9.996 1.168 23.364 1.00 91.25 349 VAL A O 1
ATOM 2772 N N . LYS A 1 350 ? -12.112 1.919 23.252 1.00 87.62 350 LYS A N 1
ATOM 2773 C CA . LYS A 1 350 ? -12.678 0.677 22.723 1.00 87.62 350 LYS A CA 1
ATOM 2774 C C . LYS A 1 350 ? -12.630 0.697 21.199 1.00 87.62 350 LYS A C 1
ATOM 2776 O O . LYS A 1 350 ? -13.354 1.470 20.567 1.00 87.62 350 LYS A O 1
ATOM 2781 N N . THR A 1 351 ? -11.769 -0.131 20.621 1.00 83.12 351 THR A N 1
ATOM 2782 C CA . THR A 1 351 ? -11.679 -0.360 19.180 1.00 83.12 351 THR A CA 1
ATOM 2783 C C . THR A 1 351 ? -12.783 -1.311 18.728 1.00 83.12 351 THR A C 1
ATOM 2785 O O . THR A 1 351 ? -13.220 -2.196 19.465 1.00 83.12 351 THR A O 1
ATOM 2788 N N . MET A 1 352 ? -13.265 -1.108 17.505 1.00 75.00 352 MET A N 1
ATOM 2789 C CA . MET A 1 352 ? -14.183 -2.042 16.862 1.00 75.00 352 MET A CA 1
ATOM 2790 C C . MET A 1 352 ? -13.385 -3.029 16.018 1.00 75.00 352 MET A C 1
ATOM 2792 O O . MET A 1 352 ? -12.640 -2.619 15.128 1.00 75.00 352 MET A O 1
ATOM 2796 N N . SER A 1 353 ? -13.557 -4.317 16.293 1.00 63.88 353 SER A N 1
ATOM 2797 C CA . SER A 1 353 ? -13.028 -5.416 15.488 1.00 63.88 353 SER A CA 1
ATOM 2798 C C . SER A 1 353 ? -14.178 -6.065 14.718 1.00 63.88 353 SER A C 1
ATOM 2800 O O . SER A 1 353 ? -14.640 -7.144 15.079 1.00 63.88 353 SER A O 1
ATOM 2802 N N . ASP A 1 354 ? -14.686 -5.382 13.696 1.00 63.16 354 ASP A N 1
ATOM 2803 C CA . ASP A 1 354 ? -15.633 -5.985 12.759 1.00 63.16 354 ASP A CA 1
ATOM 2804 C C . ASP A 1 354 ? -14.917 -6.174 11.413 1.00 63.16 354 ASP A C 1
ATOM 2806 O O . ASP A 1 354 ? -14.314 -5.232 10.889 1.00 63.16 354 ASP A O 1
ATOM 2810 N N . ASN A 1 355 ? -14.971 -7.392 10.860 1.00 64.75 355 ASN A N 1
ATOM 2811 C CA . ASN A 1 355 ? -14.549 -7.651 9.483 1.00 64.75 355 ASN A CA 1
ATOM 2812 C C . ASN A 1 355 ? -15.512 -6.912 8.556 1.00 64.75 355 ASN A C 1
ATOM 2814 O O . ASN A 1 355 ? -16.688 -7.263 8.452 1.00 64.75 355 ASN A O 1
ATOM 2818 N N . VAL A 1 356 ? -15.026 -5.845 7.928 1.00 71.56 356 VAL A N 1
ATOM 2819 C CA . VAL A 1 356 ? -15.806 -5.074 6.963 1.00 71.56 356 VAL A CA 1
ATOM 2820 C C . VAL A 1 356 ? -15.413 -5.530 5.572 1.00 71.56 356 VAL A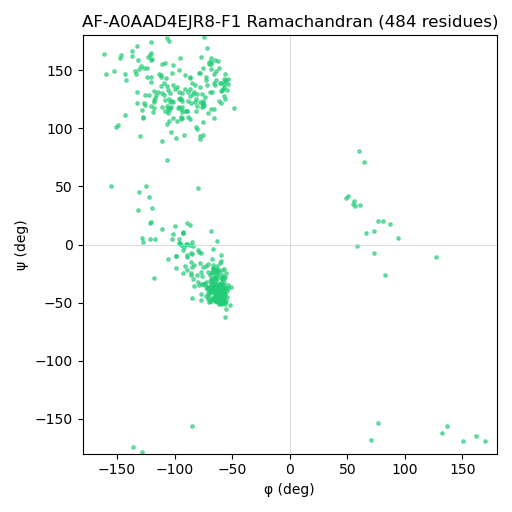 C 1
ATOM 2822 O O . VAL A 1 356 ? -14.475 -4.998 4.983 1.00 71.56 356 VAL A O 1
ATOM 2825 N N . ASP A 1 357 ? -16.146 -6.518 5.071 1.00 70.56 357 ASP A N 1
ATOM 2826 C CA . ASP A 1 357 ? -15.939 -7.083 3.735 1.00 70.56 357 ASP A CA 1
ATOM 2827 C C . ASP A 1 357 ? -16.927 -6.503 2.708 1.00 70.56 357 ASP A C 1
ATOM 2829 O O . ASP A 1 357 ? -16.776 -6.698 1.503 1.00 70.56 357 ASP A O 1
ATOM 2833 N N . SER A 1 358 ? -17.941 -5.758 3.167 1.00 72.44 358 SER A N 1
ATOM 2834 C CA . SER A 1 358 ? -18.960 -5.157 2.308 1.00 72.44 358 SER A CA 1
ATOM 2835 C C . SER A 1 358 ? -19.488 -3.817 2.832 1.00 72.44 358 SER A C 1
ATOM 2837 O O . SER A 1 358 ? -19.442 -3.519 4.028 1.00 72.44 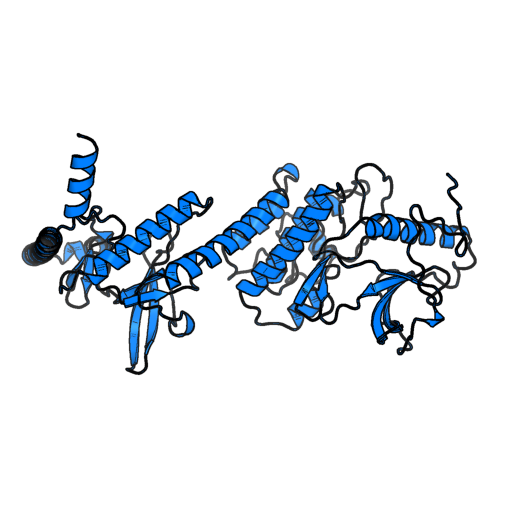358 SER A O 1
ATOM 2839 N N . GLN A 1 359 ? -20.089 -3.027 1.935 1.00 76.00 359 GLN A N 1
ATOM 2840 C CA . GLN A 1 359 ? -20.805 -1.800 2.304 1.00 76.00 359 GLN A CA 1
ATOM 2841 C C . GLN A 1 359 ? -21.976 -2.076 3.265 1.00 76.00 359 GLN A C 1
ATOM 2843 O O . GLN A 1 359 ? -22.248 -1.275 4.155 1.00 76.00 359 GLN A O 1
ATOM 2848 N N . SER A 1 360 ? -22.641 -3.230 3.131 1.00 80.19 360 SER A N 1
ATOM 2849 C CA . SER A 1 360 ? -23.737 -3.619 4.028 1.00 80.19 360 SER A CA 1
ATOM 2850 C C . SER A 1 360 ? -23.257 -3.793 5.468 1.00 80.19 360 SER A C 1
ATOM 2852 O O . SER A 1 360 ? -23.959 -3.410 6.407 1.00 80.19 360 SER A O 1
ATOM 2854 N N . ASP A 1 361 ? -22.058 -4.345 5.657 1.00 81.06 361 ASP A N 1
ATOM 2855 C CA . ASP A 1 361 ? -21.477 -4.511 6.989 1.00 81.06 361 ASP A CA 1
ATOM 2856 C C . ASP A 1 361 ? -21.093 -3.160 7.585 1.00 81.06 361 ASP A C 1
ATOM 2858 O O . ASP A 1 361 ? -21.407 -2.890 8.747 1.00 81.06 361 ASP A O 1
ATOM 2862 N N . LEU A 1 362 ? -20.553 -2.256 6.762 1.00 81.88 362 LEU A N 1
ATOM 2863 C CA . LEU A 1 362 ? -20.286 -0.883 7.176 1.00 81.88 362 LEU A CA 1
ATOM 2864 C C . LEU A 1 362 ? -21.561 -0.144 7.617 1.00 81.88 362 LEU A C 1
ATOM 2866 O O . LEU A 1 362 ? -21.560 0.532 8.647 1.00 81.88 362 LEU A O 1
ATOM 2870 N N . ASP A 1 363 ? -22.672 -0.299 6.895 1.00 83.00 363 ASP A N 1
ATOM 2871 C CA . ASP A 1 363 ? -23.947 0.337 7.245 1.00 83.00 363 ASP A CA 1
ATOM 2872 C C . ASP A 1 363 ? -24.514 -0.188 8.576 1.00 83.00 363 ASP A C 1
ATOM 2874 O O . ASP A 1 363 ? -25.037 0.588 9.388 1.00 83.00 363 ASP A O 1
ATOM 2878 N N . LYS A 1 364 ? -24.368 -1.494 8.853 1.00 82.50 364 LYS A N 1
ATOM 2879 C CA . LYS A 1 364 ? -24.727 -2.084 10.157 1.00 82.50 364 LYS A CA 1
ATOM 2880 C C . LYS A 1 364 ? -23.885 -1.479 11.281 1.00 82.50 364 LYS A C 1
ATOM 2882 O O . LYS A 1 364 ? -24.434 -1.140 12.333 1.00 82.50 364 LYS A O 1
ATOM 2887 N N . ILE A 1 365 ? -22.584 -1.303 11.058 1.00 83.44 365 ILE A N 1
ATOM 2888 C CA . ILE A 1 365 ? -21.661 -0.699 12.028 1.00 83.44 365 ILE A CA 1
ATOM 2889 C C . ILE A 1 365 ? -22.018 0.770 12.274 1.00 83.44 365 ILE A C 1
ATOM 2891 O O . ILE A 1 365 ? -22.185 1.178 13.423 1.00 83.44 365 ILE A O 1
ATOM 2895 N N . HIS A 1 366 ? -22.242 1.559 11.220 1.00 85.56 366 HIS A N 1
ATOM 2896 C CA . HIS A 1 366 ? -22.701 2.945 11.346 1.00 85.56 366 HIS A CA 1
ATOM 2897 C C . HIS A 1 366 ? -24.027 3.050 12.114 1.00 85.56 366 HIS A C 1
ATOM 2899 O O . HIS A 1 366 ? -24.203 3.958 12.929 1.00 85.56 366 HIS A O 1
ATOM 2905 N N . SER A 1 367 ? -24.953 2.108 11.907 1.00 84.06 367 SER A N 1
ATOM 2906 C CA . SER A 1 367 ? -26.208 2.034 12.663 1.00 84.06 367 SER A CA 1
ATOM 2907 C C . SER A 1 367 ? -25.971 1.791 14.159 1.00 84.06 367 SER A C 1
ATOM 2909 O O . SER A 1 367 ? -26.567 2.483 14.989 1.00 84.06 367 SER A O 1
ATOM 2911 N N . ARG A 1 368 ? -25.054 0.877 14.515 1.00 84.06 368 ARG A N 1
ATOM 2912 C CA . ARG A 1 368 ? -24.642 0.628 15.910 1.00 84.06 368 ARG A CA 1
ATOM 2913 C C . ARG A 1 368 ? -24.009 1.868 16.539 1.00 84.06 368 ARG A C 1
ATOM 2915 O O . ARG A 1 368 ? -24.425 2.263 17.625 1.00 84.06 368 ARG A O 1
ATOM 2922 N N . ILE A 1 369 ? -23.083 2.526 15.833 1.00 85.62 369 ILE A N 1
ATOM 2923 C CA . ILE A 1 369 ? -22.423 3.748 16.316 1.00 85.62 369 ILE A CA 1
ATOM 2924 C C . ILE A 1 369 ? -23.447 4.853 16.570 1.00 85.62 369 ILE A C 1
ATOM 2926 O O . ILE A 1 369 ? -23.475 5.444 17.649 1.00 85.62 369 ILE A O 1
ATOM 2930 N N . ARG A 1 370 ? -24.323 5.113 15.593 1.00 86.38 370 ARG A N 1
ATOM 2931 C CA . ARG A 1 370 ? -25.366 6.137 15.713 1.00 86.38 370 ARG A CA 1
ATOM 2932 C C . ARG A 1 370 ? -26.271 5.857 16.907 1.00 86.38 370 ARG A C 1
ATOM 2934 O O . ARG A 1 370 ? -26.617 6.787 17.628 1.00 86.38 370 ARG A O 1
ATOM 2941 N N . ARG A 1 371 ? -26.642 4.593 17.118 1.00 85.44 371 ARG A N 1
ATOM 2942 C CA . ARG A 1 371 ? -27.491 4.196 18.239 1.00 85.44 371 ARG A CA 1
ATOM 2943 C C . ARG A 1 371 ? -26.813 4.421 19.581 1.00 85.44 371 ARG A C 1
ATOM 2945 O O . ARG A 1 371 ? -27.442 4.973 20.477 1.00 85.44 371 ARG A O 1
ATOM 2952 N N . GLU A 1 372 ? -25.557 4.018 19.711 1.00 87.31 372 GLU A N 1
ATOM 2953 C CA . GLU A 1 372 ? -24.808 4.189 20.952 1.00 87.31 372 GLU A CA 1
ATOM 2954 C C . GLU A 1 372 ? -24.659 5.671 21.306 1.00 87.31 372 GLU A C 1
ATOM 2956 O O . GLU A 1 372 ? -25.019 6.057 22.412 1.00 87.31 372 GLU A O 1
ATOM 2961 N N . ILE A 1 373 ? -24.279 6.528 20.352 1.00 87.44 373 ILE A N 1
ATOM 2962 C CA . ILE A 1 373 ? -24.237 7.989 20.557 1.00 87.44 373 ILE A CA 1
ATOM 2963 C C . ILE A 1 373 ? -25.616 8.520 20.964 1.00 87.44 373 ILE A C 1
ATOM 2965 O O . ILE A 1 373 ? -25.745 9.210 21.973 1.00 87.44 373 ILE A O 1
ATOM 2969 N N . TYR A 1 374 ? -26.658 8.162 20.208 1.00 85.25 374 TYR A N 1
ATOM 2970 C CA . TYR A 1 374 ? -28.022 8.634 20.441 1.00 85.25 374 TYR A CA 1
ATOM 2971 C C . TYR A 1 374 ? -28.525 8.298 21.851 1.00 85.25 374 TYR A C 1
ATOM 2973 O O . TYR A 1 374 ? -29.163 9.130 22.503 1.00 85.25 374 TYR A O 1
ATOM 2981 N N . VAL A 1 375 ? -28.247 7.078 22.318 1.00 86.81 375 VAL A N 1
ATOM 2982 C CA . VAL A 1 375 ? -28.601 6.625 23.665 1.00 86.81 375 VAL A CA 1
ATOM 2983 C C . VAL A 1 375 ? -27.754 7.357 24.706 1.00 86.81 375 VAL A C 1
ATOM 2985 O O . VAL A 1 375 ? -28.307 7.933 25.642 1.00 86.81 375 VAL A O 1
ATOM 2988 N N . MET A 1 376 ? -26.434 7.415 24.526 1.00 87.06 376 MET A N 1
ATOM 2989 C CA . MET A 1 376 ? -25.517 8.016 25.499 1.00 87.06 376 MET A CA 1
ATOM 2990 C C . MET A 1 376 ? -25.710 9.527 25.682 1.00 87.06 376 MET A C 1
ATOM 2992 O O . MET A 1 376 ? -25.491 10.036 26.777 1.00 87.06 376 MET A O 1
ATOM 2996 N N . GLU A 1 377 ? -26.185 10.251 24.668 1.00 82.81 377 GLU A N 1
ATOM 2997 C CA . GLU A 1 377 ? -26.547 11.671 24.805 1.00 82.81 377 GLU A CA 1
ATOM 2998 C C . GLU A 1 377 ? -27.739 11.907 25.749 1.00 82.81 377 GLU A C 1
ATOM 3000 O O . GLU A 1 377 ? -27.839 12.966 26.377 1.00 82.81 377 GLU A O 1
ATOM 3005 N N . ARG A 1 378 ? -28.645 10.927 25.853 1.00 82.38 378 ARG A N 1
ATOM 3006 C CA . ARG A 1 378 ? -29.894 11.009 26.634 1.00 82.38 378 ARG A CA 1
ATOM 3007 C C . ARG A 1 378 ? -29.744 10.474 28.051 1.00 82.38 378 ARG A C 1
ATOM 3009 O O . ARG A 1 378 ? -30.502 10.863 28.938 1.00 82.38 378 ARG A O 1
ATOM 3016 N N . LEU A 1 379 ? -28.779 9.590 28.275 1.00 87.62 379 LEU A N 1
ATOM 3017 C CA . LEU A 1 379 ? -28.567 8.964 29.570 1.00 87.62 379 LEU A CA 1
ATOM 3018 C C . LEU A 1 379 ? -27.583 9.779 30.409 1.00 87.62 379 LEU A C 1
ATOM 3020 O O . LEU A 1 379 ? -26.398 9.880 30.103 1.00 87.62 379 LEU A O 1
ATOM 3024 N N . ARG A 1 380 ? -28.065 10.330 31.524 1.00 87.25 380 ARG A N 1
ATOM 3025 C CA . ARG A 1 380 ? -27.226 11.009 32.520 1.00 87.25 380 ARG A CA 1
ATOM 3026 C C . ARG A 1 380 ? -27.549 10.479 33.904 1.00 87.25 380 ARG A C 1
ATOM 3028 O O . ARG A 1 380 ? -28.473 10.950 34.565 1.00 87.25 380 ARG A O 1
ATOM 3035 N N . ARG A 1 381 ? -26.782 9.478 34.339 1.00 89.88 381 ARG A N 1
ATOM 3036 C CA . ARG A 1 381 ? -26.911 8.890 35.673 1.00 89.88 381 ARG A CA 1
ATOM 3037 C C . ARG A 1 381 ? -25.595 8.307 36.160 1.00 89.88 381 ARG A C 1
ATOM 3039 O O . ARG A 1 381 ? -24.811 7.805 35.366 1.00 89.88 381 ARG A O 1
ATOM 3046 N N . GLU A 1 382 ? -25.387 8.323 37.474 1.00 88.69 382 GLU A N 1
ATOM 3047 C CA . GLU A 1 382 ? -24.194 7.743 38.100 1.00 88.69 382 GLU A CA 1
ATOM 3048 C C . GLU A 1 382 ? -24.012 6.253 37.806 1.00 88.69 382 GLU A C 1
ATOM 3050 O O . GLU A 1 382 ? -22.881 5.807 37.728 1.00 88.69 382 GLU A O 1
ATOM 3055 N N . THR A 1 383 ? -25.087 5.491 37.598 1.00 91.25 383 THR A N 1
ATOM 3056 C CA . THR A 1 383 ? -25.015 4.051 37.297 1.00 91.25 383 THR A CA 1
ATOM 3057 C C . THR A 1 383 ? -24.780 3.731 35.820 1.00 91.25 383 THR A C 1
ATOM 3059 O O . THR A 1 383 ? -24.665 2.561 35.467 1.00 91.25 383 THR A O 1
ATOM 3062 N N . ILE A 1 384 ? -24.688 4.739 34.947 1.00 92.62 384 ILE A N 1
ATOM 3063 C CA . ILE A 1 384 ? -24.404 4.582 33.514 1.00 92.62 384 ILE A CA 1
ATOM 3064 C C . ILE A 1 384 ? -22.992 5.110 33.232 1.00 92.62 384 ILE A C 1
ATOM 3066 O O . ILE A 1 384 ? -22.571 6.125 33.801 1.00 92.62 384 ILE A O 1
ATOM 3070 N N . LEU A 1 385 ? -22.236 4.402 32.392 1.00 91.19 385 LEU A N 1
ATOM 3071 C CA . LEU A 1 385 ? -20.910 4.831 31.958 1.00 91.19 385 LEU A CA 1
ATOM 3072 C C . LEU A 1 385 ? -21.055 5.948 30.909 1.00 91.19 385 LEU A C 1
ATOM 3074 O O . LEU A 1 385 ? -21.642 5.701 29.855 1.00 91.19 385 LEU A O 1
ATOM 3078 N N . PRO A 1 386 ? -20.556 7.171 31.161 1.00 91.50 386 PRO A N 1
ATOM 3079 C CA . PRO A 1 386 ? -20.671 8.251 30.190 1.00 91.50 386 PRO A CA 1
ATOM 3080 C C . PRO A 1 386 ? -19.729 8.030 29.002 1.00 91.50 386 PRO A C 1
ATOM 3082 O O . PRO A 1 386 ? -18.596 7.587 29.176 1.00 91.50 386 PRO A O 1
ATOM 3085 N N . LEU A 1 387 ? -20.176 8.407 27.806 1.00 91.50 387 LEU A N 1
ATOM 3086 C CA . LEU A 1 387 ? -19.339 8.475 26.609 1.00 91.50 387 LEU A CA 1
ATOM 3087 C C . LEU A 1 387 ? -18.633 9.838 26.553 1.00 91.50 387 LEU A C 1
ATOM 3089 O O . LEU A 1 387 ? -19.300 10.872 26.528 1.00 91.50 387 LEU A O 1
ATOM 3093 N N . TYR A 1 388 ? -17.298 9.860 26.508 1.00 92.56 388 TYR A N 1
ATOM 3094 C CA . TYR A 1 388 ? -16.548 11.113 26.338 1.00 92.56 388 TYR A CA 1
ATOM 3095 C C . TYR A 1 388 ? -16.499 11.579 24.886 1.00 92.56 388 TYR A C 1
ATOM 3097 O O . TYR A 1 388 ? -16.466 12.784 24.629 1.00 92.56 388 TYR A O 1
ATOM 3105 N N . GLY A 1 389 ? -16.480 10.644 23.939 1.00 92.19 389 GLY A N 1
ATOM 3106 C CA . GLY A 1 389 ? -16.446 10.965 22.522 1.00 92.19 389 GLY A CA 1
ATOM 3107 C C . GLY A 1 389 ? -15.988 9.804 21.656 1.00 92.19 389 GLY A C 1
ATOM 3108 O O . GLY A 1 389 ? -15.932 8.653 22.091 1.00 92.19 389 GLY A O 1
ATOM 3109 N N . ILE A 1 390 ? -15.647 10.133 20.416 1.00 91.88 390 ILE A N 1
ATOM 3110 C CA . ILE A 1 390 ? -15.145 9.200 19.409 1.00 91.88 390 ILE A CA 1
ATOM 3111 C C . ILE A 1 390 ? -13.764 9.645 18.955 1.00 91.88 390 ILE A C 1
ATOM 3113 O O . ILE A 1 390 ? -13.494 10.835 18.830 1.00 91.88 390 ILE A O 1
ATOM 3117 N N . THR A 1 391 ? -12.892 8.686 18.673 1.00 89.88 391 THR A N 1
ATOM 3118 C CA . THR A 1 391 ? -11.576 8.936 18.089 1.00 89.88 391 THR A CA 1
ATOM 3119 C C . THR A 1 391 ? -11.348 8.048 16.868 1.00 89.88 391 THR A C 1
ATOM 3121 O O . THR A 1 391 ? -11.929 6.972 16.736 1.00 89.88 391 THR A O 1
ATOM 3124 N N . THR A 1 392 ? -10.498 8.500 15.953 1.00 85.00 392 THR A N 1
ATOM 3125 C CA . THR A 1 392 ? -10.084 7.763 14.751 1.00 85.00 392 THR A CA 1
ATOM 3126 C C . THR A 1 392 ? -8.568 7.660 14.738 1.00 85.00 392 THR A C 1
ATOM 3128 O O . THR A 1 392 ? -7.909 8.629 15.097 1.00 85.00 392 THR A O 1
ATOM 3131 N N . GLY A 1 393 ? -8.004 6.546 14.271 1.00 75.44 393 GLY A N 1
ATOM 3132 C CA . GLY A 1 393 ? -6.543 6.367 14.189 1.00 75.44 393 GLY A CA 1
ATOM 3133 C C . GLY A 1 393 ? -6.024 5.100 14.867 1.00 75.44 393 GLY A C 1
ATOM 3134 O O . GLY A 1 393 ? -4.889 4.712 14.628 1.00 75.44 393 GLY A O 1
ATOM 3135 N N . PHE A 1 394 ? -6.874 4.409 15.631 1.00 76.44 394 PHE A N 1
ATOM 3136 C CA . PHE A 1 394 ? -6.587 3.087 16.206 1.00 76.44 394 PHE A CA 1
ATOM 3137 C C . PHE A 1 394 ? -7.065 1.919 15.319 1.00 76.44 394 PHE A C 1
ATOM 3139 O O . PHE A 1 394 ? -7.097 0.780 15.768 1.00 76.44 394 PHE A O 1
ATOM 3146 N N . GLY A 1 395 ? -7.470 2.193 14.074 1.00 73.44 395 GLY A N 1
ATOM 3147 C CA . GLY A 1 395 ? -8.022 1.197 13.155 1.00 73.44 395 GLY A CA 1
ATOM 3148 C C . GLY A 1 395 ? -8.631 1.812 11.893 1.00 73.44 395 GLY A C 1
ATOM 3149 O O . GLY A 1 395 ? -8.428 2.994 11.596 1.00 73.44 395 GLY A O 1
ATOM 3150 N N . VAL A 1 396 ? -9.354 0.989 11.127 1.00 71.31 396 VAL A N 1
ATOM 3151 C CA . VAL A 1 396 ? -10.152 1.423 9.960 1.00 71.31 396 VAL A CA 1
ATOM 3152 C C . VAL A 1 396 ? -11.482 2.043 10.407 1.00 71.31 396 VAL A C 1
ATOM 3154 O O . VAL A 1 396 ? -11.936 3.011 9.802 1.00 71.31 396 VAL A O 1
ATOM 3157 N N . LEU A 1 397 ? -12.060 1.524 11.492 1.00 80.81 397 LEU A N 1
ATOM 3158 C CA . LEU A 1 397 ? -13.303 2.000 12.096 1.00 80.81 397 LEU A CA 1
ATOM 3159 C C . LEU A 1 397 ? -13.038 2.981 13.255 1.00 80.81 397 LEU A C 1
ATOM 3161 O O . LEU A 1 397 ? -11.934 2.992 13.809 1.00 80.81 397 LEU A O 1
ATOM 3165 N N . PRO A 1 398 ? -14.030 3.805 13.644 1.00 86.56 398 PRO A N 1
ATOM 3166 C CA . PRO A 1 398 ? -13.922 4.682 14.804 1.00 86.56 398 PRO A CA 1
ATOM 3167 C C . PRO A 1 398 ? -13.899 3.890 16.109 1.00 86.56 398 PRO A C 1
ATOM 3169 O O . PRO A 1 398 ? -14.525 2.837 16.226 1.00 86.56 398 PRO A O 1
ATOM 3172 N N . SER A 1 399 ? -13.240 4.458 17.111 1.00 88.56 399 SER A N 1
ATOM 3173 C CA . SER A 1 399 ? -13.192 3.923 18.468 1.00 88.56 399 SER A CA 1
ATOM 3174 C C . SER A 1 399 ? -13.957 4.829 19.424 1.00 88.56 399 SER A C 1
ATOM 3176 O O . SER A 1 399 ? -13.922 6.056 19.294 1.00 88.56 399 SER A O 1
ATOM 3178 N N . PHE A 1 400 ? -14.604 4.236 20.424 1.00 91.12 400 PHE A N 1
ATOM 3179 C CA . PHE A 1 400 ? -15.246 4.991 21.498 1.00 91.12 400 PHE A CA 1
ATOM 3180 C C . PHE A 1 400 ? -14.262 5.298 22.618 1.00 91.12 400 PHE A C 1
ATOM 3182 O O . PHE A 1 400 ? -13.423 4.464 22.960 1.00 91.12 400 PHE A O 1
ATOM 3189 N N . VAL A 1 401 ? -14.391 6.486 23.206 1.00 93.00 401 VAL A N 1
ATOM 3190 C CA . VAL A 1 401 ? -13.579 6.925 24.343 1.00 93.00 401 VAL A CA 1
ATOM 3191 C C . VAL A 1 401 ? -14.457 7.000 25.587 1.00 93.00 401 VAL A C 1
ATOM 3193 O O . VAL A 1 401 ? -15.408 7.785 25.651 1.00 93.00 401 VAL A O 1
ATOM 3196 N N . TYR A 1 402 ? -14.105 6.194 26.582 1.00 92.81 402 TYR A N 1
ATOM 3197 C CA . TYR A 1 402 ? -14.799 6.056 27.858 1.00 92.81 402 TYR A CA 1
ATOM 3198 C C . TYR A 1 402 ? -13.884 6.429 29.034 1.00 92.81 402 TYR A C 1
ATOM 3200 O O . TYR A 1 402 ? -12.657 6.392 28.899 1.00 92.81 402 TYR A O 1
ATOM 3208 N N . PRO A 1 403 ? -14.445 6.757 30.211 1.00 92.06 403 PRO A N 1
ATOM 3209 C CA . PRO A 1 403 ? -13.677 6.790 31.448 1.00 92.06 403 PRO A CA 1
ATOM 3210 C C . PRO A 1 403 ? -12.985 5.450 31.697 1.00 92.06 403 PRO A C 1
ATOM 3212 O O . PRO A 1 403 ? -13.570 4.391 31.462 1.00 92.06 403 PRO A O 1
ATOM 3215 N N . TRP A 1 404 ? -11.758 5.493 32.212 1.00 91.69 404 TRP A N 1
ATOM 3216 C CA . TRP A 1 404 ? -11.095 4.283 32.676 1.00 91.69 404 TRP A CA 1
ATOM 3217 C C . TRP A 1 404 ? -11.786 3.713 33.921 1.00 91.69 404 TRP A C 1
ATOM 3219 O O . TRP A 1 404 ? -12.043 4.427 34.893 1.00 91.69 404 TRP A O 1
ATOM 3229 N N . MET A 1 405 ? -12.057 2.408 33.898 1.00 90.12 405 MET A N 1
ATOM 3230 C CA . MET A 1 405 ? -12.747 1.692 34.967 1.00 90.12 405 MET A CA 1
ATOM 3231 C C . MET A 1 405 ? -11.769 0.752 35.671 1.00 90.12 405 MET A C 1
ATOM 3233 O O . MET A 1 405 ? -11.631 -0.409 35.300 1.00 90.12 405 MET A O 1
ATOM 3237 N N . ALA A 1 406 ? -11.084 1.263 36.697 1.00 85.00 406 ALA A N 1
ATOM 3238 C CA . ALA A 1 406 ? -10.005 0.544 37.385 1.00 85.00 406 ALA A CA 1
ATOM 3239 C C . ALA A 1 406 ? -10.428 -0.808 37.999 1.00 85.00 406 ALA A C 1
ATOM 3241 O O . ALA A 1 406 ? -9.593 -1.698 38.141 1.00 85.00 406 ALA A O 1
ATOM 3242 N N . GLY A 1 407 ? -11.709 -0.975 38.352 1.00 83.31 407 GLY A N 1
ATOM 3243 C CA . GLY A 1 407 ? -12.253 -2.237 38.862 1.00 83.31 407 GLY A CA 1
ATOM 3244 C C . GLY A 1 407 ? -12.515 -3.294 37.784 1.00 83.31 407 GLY A C 1
ATOM 3245 O O . GLY A 1 407 ? -12.822 -4.432 38.132 1.00 83.31 407 GLY A O 1
ATOM 3246 N N . GLY A 1 408 ? -12.378 -2.943 36.501 1.00 86.88 408 GLY A N 1
ATOM 3247 C CA . GLY A 1 408 ? -12.645 -3.828 35.370 1.00 86.88 408 GLY A CA 1
ATOM 3248 C C . GLY A 1 408 ? -14.131 -4.136 35.177 1.00 86.88 408 GLY A C 1
ATOM 3249 O O . GLY A 1 408 ? -15.009 -3.485 35.759 1.00 86.88 408 GLY A O 1
ATOM 3250 N N . SER A 1 409 ? -14.400 -5.125 34.324 1.00 88.81 409 SER A N 1
ATOM 3251 C CA . SER A 1 409 ? -15.741 -5.682 34.157 1.00 88.81 409 SER A CA 1
ATOM 3252 C C . SER A 1 409 ? -16.151 -6.472 35.405 1.00 88.81 409 SER A C 1
ATOM 3254 O O . SER A 1 409 ? -15.312 -6.978 36.156 1.00 88.81 409 SER A O 1
ATOM 3256 N N . LEU A 1 410 ? -17.454 -6.616 35.639 1.00 89.12 410 LEU A N 1
ATOM 3257 C CA . LEU A 1 410 ? -17.986 -7.420 36.732 1.00 89.12 410 LEU A CA 1
ATOM 3258 C C . LEU A 1 410 ? -17.581 -8.886 36.558 1.00 89.12 410 LEU A C 1
ATOM 3260 O O . LEU A 1 410 ? -17.297 -9.552 37.549 1.00 89.12 410 LEU A O 1
ATOM 3264 N N . HIS A 1 411 ? -17.527 -9.384 35.322 1.00 87.81 411 HIS A N 1
ATOM 3265 C CA . HIS A 1 411 ? -17.055 -10.736 35.022 1.00 87.81 411 HIS A CA 1
ATOM 3266 C C . HIS A 1 411 ? -15.627 -10.970 35.522 1.00 87.81 411 HIS A C 1
ATOM 3268 O O . HIS A 1 411 ? -15.377 -11.933 36.254 1.00 87.81 411 HIS A O 1
ATOM 3274 N N . ASP A 1 412 ? -14.707 -10.058 35.214 1.00 84.00 412 ASP A N 1
ATOM 3275 C CA . ASP A 1 412 ? -13.309 -10.181 35.636 1.00 84.00 412 ASP A CA 1
ATOM 3276 C C . ASP A 1 412 ? -13.150 -9.938 37.132 1.00 84.00 412 ASP A C 1
ATOM 3278 O O . ASP A 1 412 ? -12.413 -10.659 37.808 1.00 84.00 412 ASP A O 1
ATOM 3282 N N . TYR A 1 413 ? -13.897 -8.979 37.677 1.00 84.69 413 TYR A N 1
ATOM 3283 C CA . TYR A 1 413 ? -13.929 -8.709 39.108 1.00 84.69 413 TYR A CA 1
ATOM 3284 C C . TYR A 1 413 ? -14.371 -9.942 39.907 1.00 84.69 413 TYR A C 1
ATOM 3286 O O . TYR A 1 413 ? -13.728 -10.321 40.887 1.00 84.69 413 TYR A O 1
ATOM 3294 N N . LEU A 1 414 ? -15.430 -10.623 39.457 1.00 85.31 414 LEU A N 1
ATOM 3295 C CA . LEU A 1 414 ? -15.911 -11.853 40.083 1.00 85.31 414 LEU A CA 1
ATOM 3296 C C . LEU A 1 414 ? -14.896 -12.992 39.979 1.00 85.31 414 LEU A C 1
ATOM 3298 O O . LEU A 1 414 ? -14.836 -13.803 40.895 1.00 85.31 414 LEU A O 1
ATOM 3302 N N . LYS A 1 415 ? -14.098 -13.074 38.910 1.00 83.06 415 LYS A N 1
ATOM 3303 C CA . LYS A 1 415 ? -13.037 -14.087 38.793 1.00 83.06 415 LYS A CA 1
ATOM 3304 C C . LYS A 1 415 ? -11.866 -13.813 39.732 1.00 83.06 415 LYS A C 1
ATOM 3306 O O . LYS A 1 415 ? -11.390 -14.743 40.379 1.00 83.06 415 LYS A O 1
ATOM 3311 N N . ARG A 1 416 ? -11.409 -12.560 39.802 1.00 81.12 416 ARG A N 1
ATOM 3312 C CA . ARG A 1 416 ? -10.233 -12.160 40.594 1.00 81.12 416 ARG A CA 1
ATOM 3313 C C . ARG A 1 416 ? -10.507 -12.201 42.096 1.00 81.12 416 ARG A C 1
ATOM 3315 O O . ARG A 1 416 ? -9.668 -12.678 42.850 1.00 81.12 416 ARG A O 1
ATOM 3322 N N . ASP A 1 417 ? -11.682 -11.737 42.519 1.00 71.38 417 ASP A N 1
ATOM 3323 C CA . ASP A 1 417 ? -11.973 -11.420 43.925 1.00 71.38 417 ASP A CA 1
ATOM 3324 C C . ASP A 1 417 ? -13.147 -12.229 44.518 1.00 71.38 417 ASP A C 1
ATOM 3326 O O . ASP A 1 417 ? -13.724 -11.859 45.546 1.00 71.38 417 ASP A O 1
ATOM 3330 N N . ASN A 1 418 ? -13.521 -13.362 43.901 1.00 69.69 418 ASN A N 1
ATOM 3331 C CA . ASN A 1 418 ? -14.696 -14.153 44.310 1.00 69.69 418 ASN A CA 1
ATOM 3332 C C . ASN A 1 418 ? -14.695 -14.538 45.800 1.00 69.69 418 ASN A C 1
ATOM 3334 O O . ASN A 1 418 ? -15.749 -14.619 46.432 1.00 69.69 418 ASN A O 1
ATOM 3338 N N . SER A 1 419 ? -13.509 -14.792 46.358 1.00 63.16 419 SER A N 1
ATOM 3339 C CA . SER A 1 419 ? -13.312 -15.198 47.751 1.00 63.16 419 SER A CA 1
ATOM 3340 C C . SER A 1 419 ? -13.569 -14.070 48.760 1.00 63.16 419 SER A C 1
ATOM 3342 O O . SER A 1 419 ? -13.929 -14.362 49.899 1.00 63.16 419 SER A O 1
ATOM 3344 N N . ASN A 1 420 ? -13.455 -12.800 48.352 1.00 62.41 420 ASN A N 1
ATOM 3345 C CA . ASN A 1 420 ? -13.620 -11.621 49.215 1.00 62.41 420 ASN A CA 1
ATOM 3346 C C . ASN A 1 420 ? -15.013 -10.970 49.117 1.00 62.41 420 ASN A C 1
ATOM 3348 O O . ASN A 1 420 ? -15.374 -10.106 49.924 1.00 62.41 420 ASN A O 1
ATOM 3352 N N . LEU A 1 421 ? -15.836 -11.387 48.154 1.00 78.00 421 LEU A N 1
ATOM 3353 C CA . LEU A 1 421 ? -17.185 -10.863 47.948 1.00 78.00 421 LEU A CA 1
ATOM 3354 C C . LEU A 1 421 ? -18.186 -11.448 48.955 1.00 78.00 421 LEU A C 1
ATOM 3356 O O . LEU A 1 421 ? -18.816 -12.486 48.730 1.00 78.00 421 LEU A O 1
ATOM 3360 N N . ASN A 1 422 ? -18.397 -10.736 50.062 1.00 84.38 422 ASN A N 1
ATOM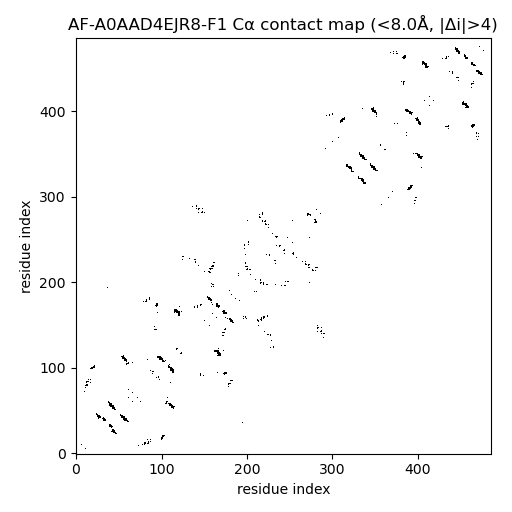 3361 C CA . ASN A 1 422 ? -19.461 -11.068 51.009 1.00 84.38 422 ASN A CA 1
ATOM 3362 C C . ASN A 1 422 ? -20.868 -10.826 50.411 1.00 84.38 422 ASN A C 1
ATOM 3364 O O . ASN A 1 422 ? -21.052 -10.081 49.444 1.00 84.38 422 ASN A O 1
ATOM 3368 N N . ALA A 1 423 ? -21.891 -11.453 51.005 1.00 86.69 423 ALA A N 1
ATOM 3369 C CA . ALA A 1 423 ? -23.271 -11.376 50.514 1.00 86.69 423 ALA A CA 1
ATOM 3370 C C . ALA A 1 423 ? -23.802 -9.934 50.422 1.00 86.69 423 ALA A C 1
ATOM 3372 O O . ALA A 1 423 ? -24.526 -9.600 49.486 1.00 86.69 423 ALA A O 1
ATOM 3373 N N . ARG A 1 424 ? -23.393 -9.061 51.353 1.00 89.44 424 ARG A N 1
ATOM 3374 C CA . ARG A 1 424 ? -23.781 -7.646 51.363 1.00 89.44 424 ARG A CA 1
ATOM 3375 C C . ARG A 1 424 ? -23.272 -6.917 50.122 1.00 89.44 424 ARG A C 1
ATOM 3377 O O . ARG A 1 424 ? -24.024 -6.161 49.518 1.00 89.44 424 ARG A O 1
ATOM 3384 N N . ARG A 1 425 ? -22.024 -7.168 49.722 1.00 88.81 425 ARG A N 1
ATOM 3385 C CA . ARG A 1 425 ? -21.425 -6.548 48.540 1.00 88.81 425 ARG A CA 1
ATOM 3386 C C . ARG A 1 425 ? -22.055 -7.042 47.240 1.00 88.81 425 ARG A C 1
ATOM 3388 O O . ARG A 1 425 ? -22.328 -6.238 46.356 1.00 88.81 425 ARG A O 1
ATOM 3395 N N . LYS A 1 426 ? -22.347 -8.343 47.153 1.00 89.62 426 LYS A N 1
ATOM 3396 C CA . LYS A 1 426 ? -23.083 -8.922 46.016 1.00 89.62 426 LYS A CA 1
ATOM 3397 C C . LYS A 1 426 ? -24.464 -8.276 45.866 1.00 89.62 426 LYS A C 1
ATOM 3399 O O . LYS A 1 426 ? -24.846 -7.898 44.763 1.00 89.62 426 LYS A O 1
ATOM 3404 N N . LEU A 1 427 ? -25.183 -8.105 46.979 1.00 91.88 427 LEU A N 1
ATOM 3405 C CA . LEU A 1 427 ? -26.496 -7.461 46.987 1.00 91.88 427 LEU A CA 1
ATOM 3406 C C . LEU A 1 427 ? -26.418 -5.988 46.557 1.00 91.88 427 LEU A C 1
ATOM 3408 O O . LEU A 1 427 ? -27.241 -5.543 45.770 1.00 91.88 427 LEU A O 1
ATOM 3412 N N . ASP A 1 428 ? -25.420 -5.250 47.042 1.00 91.94 428 ASP A N 1
ATOM 3413 C CA . ASP A 1 428 ? -25.196 -3.845 46.685 1.00 91.94 428 ASP A CA 1
ATOM 3414 C C . ASP A 1 428 ? -24.958 -3.656 45.175 1.00 91.94 428 ASP A C 1
ATOM 3416 O O . ASP A 1 428 ? -25.614 -2.826 44.546 1.00 91.94 428 ASP A O 1
ATOM 3420 N N . ILE A 1 429 ? -24.115 -4.497 44.564 1.00 92.31 429 ILE A N 1
ATOM 3421 C CA . ILE A 1 429 ? -23.905 -4.504 43.106 1.00 92.31 429 ILE A CA 1
ATOM 3422 C C . ILE A 1 429 ? -25.228 -4.768 42.375 1.00 92.31 429 ILE A C 1
ATOM 3424 O O . ILE A 1 429 ? -25.593 -4.015 41.473 1.00 92.31 429 ILE A O 1
ATOM 3428 N N . LEU A 1 430 ? -25.982 -5.796 42.786 1.00 93.44 430 LEU A N 1
ATOM 3429 C CA . LEU A 1 430 ? -27.273 -6.132 42.173 1.00 93.44 430 LEU A CA 1
ATOM 3430 C C . LEU A 1 430 ? -28.282 -4.982 42.271 1.00 93.44 430 LEU A C 1
ATOM 3432 O O . LEU A 1 430 ? -28.990 -4.709 41.303 1.00 93.44 430 LEU A O 1
ATOM 3436 N N . VAL A 1 431 ? -28.337 -4.291 43.411 1.00 95.50 431 VAL A N 1
ATOM 3437 C CA . VAL A 1 431 ? -29.220 -3.135 43.611 1.00 95.50 431 VAL A CA 1
ATOM 3438 C C . VAL A 1 431 ? -28.834 -1.989 42.679 1.00 95.50 431 VAL A C 1
ATOM 3440 O O . VAL A 1 431 ? -29.718 -1.413 42.048 1.00 95.50 431 VAL A O 1
ATOM 3443 N N . GLN A 1 432 ? -27.544 -1.679 42.538 1.00 95.75 432 GLN A N 1
ATOM 3444 C CA . GLN A 1 432 ? -27.086 -0.618 41.635 1.00 95.75 432 GLN A CA 1
ATOM 3445 C C . GLN A 1 432 ? -27.350 -0.958 40.160 1.00 95.75 432 GLN A C 1
ATOM 3447 O O . GLN A 1 432 ? -27.791 -0.092 39.403 1.00 95.75 432 GLN A O 1
ATOM 3452 N N . VAL A 1 433 ? -27.152 -2.220 39.757 1.00 95.25 433 VAL A N 1
ATOM 3453 C CA . VAL A 1 433 ? -27.508 -2.701 38.411 1.00 95.25 433 VAL A CA 1
ATOM 3454 C C . VAL A 1 433 ? -29.013 -2.553 38.174 1.00 95.25 433 VAL A C 1
ATOM 3456 O O . VAL A 1 433 ? -29.424 -1.948 37.184 1.00 95.25 433 VAL A O 1
ATOM 3459 N N . ALA A 1 434 ? -29.847 -3.046 39.095 1.00 95.81 434 ALA A N 1
ATOM 3460 C CA . ALA A 1 434 ? -31.303 -2.953 38.991 1.00 95.81 434 ALA A CA 1
ATOM 3461 C C . ALA A 1 434 ? -31.785 -1.498 38.938 1.00 95.81 434 ALA A C 1
ATOM 3463 O O . ALA A 1 434 ? -32.694 -1.164 38.174 1.00 95.81 434 ALA A O 1
ATOM 3464 N N . ASP A 1 435 ? -31.157 -0.620 39.717 1.00 95.50 435 ASP A N 1
ATOM 3465 C CA . ASP A 1 435 ? -31.428 0.805 39.679 1.00 95.50 435 ASP A CA 1
ATOM 3466 C C . ASP A 1 435 ? -31.074 1.393 38.305 1.00 95.50 435 ASP A C 1
ATOM 3468 O O . ASP A 1 435 ? -31.920 2.048 37.695 1.00 95.50 435 ASP A O 1
ATOM 3472 N N . GLY A 1 436 ? -29.887 1.100 37.764 1.00 94.25 436 GLY A N 1
ATOM 3473 C CA . GLY A 1 436 ? -29.491 1.480 36.404 1.00 94.25 436 GLY A CA 1
ATOM 3474 C C . GLY A 1 436 ? -30.517 1.059 35.348 1.00 94.25 436 GLY A C 1
ATOM 3475 O O . GLY A 1 436 ? -31.027 1.912 34.622 1.00 94.25 436 GLY A O 1
ATOM 3476 N N . ILE A 1 437 ? -30.913 -0.217 35.340 1.00 94.31 437 ILE A N 1
ATOM 3477 C CA . ILE A 1 437 ? -31.935 -0.762 34.426 1.00 94.31 437 ILE A CA 1
ATOM 3478 C C . ILE A 1 437 ? -33.272 -0.032 34.579 1.00 94.31 437 ILE A C 1
ATOM 3480 O O . ILE A 1 437 ? -33.891 0.355 33.589 1.00 94.31 437 ILE A O 1
ATOM 3484 N N . LYS A 1 438 ? -33.718 0.208 35.818 1.00 94.94 438 LYS A N 1
ATOM 3485 C CA . LYS A 1 438 ? -34.959 0.945 36.090 1.00 94.94 438 LYS A CA 1
ATOM 3486 C C . LYS A 1 438 ? -34.935 2.338 35.462 1.00 94.94 438 LYS A C 1
ATOM 3488 O O . LYS A 1 438 ? -35.967 2.803 34.984 1.00 94.94 438 LYS A O 1
ATOM 3493 N N . TYR A 1 439 ? -33.789 3.014 35.470 1.00 94.56 439 TYR A N 1
ATOM 3494 C CA . TYR A 1 439 ? -33.649 4.298 34.788 1.00 94.56 439 TYR A CA 1
ATOM 3495 C C . TYR A 1 439 ? -33.676 4.163 33.270 1.00 94.56 439 TYR A C 1
ATOM 3497 O O . TYR A 1 439 ? -34.393 4.935 32.643 1.00 94.56 439 TYR A O 1
ATOM 3505 N N . LEU A 1 440 ? -32.999 3.166 32.692 1.00 92.75 440 LEU A N 1
ATOM 3506 C CA . LEU A 1 440 ? -33.073 2.900 31.249 1.00 92.75 440 LEU A CA 1
ATOM 3507 C C . LEU A 1 440 ? -34.522 2.704 30.792 1.00 92.75 440 LEU A C 1
ATOM 3509 O O . LEU A 1 440 ? -34.982 3.379 29.876 1.00 92.75 440 LEU A O 1
ATOM 3513 N N . HIS A 1 441 ? -35.279 1.867 31.504 1.00 92.44 441 HIS A N 1
ATOM 3514 C CA . HIS A 1 441 ? -36.682 1.610 31.181 1.00 92.44 441 HIS A CA 1
ATOM 3515 C C . HIS A 1 441 ? -37.556 2.862 31.337 1.00 92.44 441 HIS A C 1
ATOM 3517 O O . HIS A 1 441 ? -38.469 3.069 30.549 1.00 92.44 441 HIS A O 1
ATOM 3523 N N . LYS A 1 442 ? -37.260 3.738 32.308 1.00 92.38 442 LYS A N 1
ATOM 3524 C CA . LYS A 1 442 ? -37.926 5.049 32.434 1.00 92.38 442 LYS A CA 1
ATOM 3525 C C . LYS A 1 442 ? -37.608 6.011 31.289 1.00 92.38 442 LYS A C 1
ATOM 3527 O O . LYS A 1 442 ? -38.276 7.032 31.175 1.00 92.38 442 LYS A O 1
ATOM 3532 N N . GLN A 1 443 ? -36.548 5.761 30.532 1.00 91.06 443 GLN A N 1
ATOM 3533 C CA . GLN A 1 443 ? -36.191 6.510 29.329 1.00 91.06 443 GLN A CA 1
ATOM 3534 C C . GLN A 1 443 ? -36.624 5.764 28.056 1.00 91.06 443 GLN A C 1
ATOM 3536 O O . GLN A 1 443 ? -36.126 6.076 26.980 1.00 91.06 443 GLN A O 1
ATOM 3541 N N . ASP A 1 444 ? -37.513 4.769 28.181 1.00 91.50 444 ASP A N 1
ATOM 3542 C CA . ASP A 1 444 ? -37.976 3.907 27.089 1.00 91.50 444 ASP A CA 1
ATOM 3543 C C . ASP A 1 444 ? -36.832 3.209 26.340 1.00 91.50 444 ASP A C 1
ATOM 3545 O O . ASP A 1 444 ? -36.892 2.995 25.130 1.00 91.50 444 ASP A O 1
ATOM 3549 N N . ILE A 1 445 ? -35.770 2.836 27.057 1.00 90.44 445 ILE A N 1
ATOM 3550 C CA . ILE A 1 445 ? -34.606 2.149 26.498 1.00 90.44 445 ILE A CA 1
ATOM 3551 C C . ILE A 1 445 ? -34.472 0.779 27.153 1.00 90.44 445 ILE A C 1
ATOM 3553 O O . ILE A 1 445 ? -34.311 0.667 28.367 1.00 90.44 445 ILE A O 1
ATOM 3557 N N . ALA A 1 446 ? -34.477 -0.273 26.338 1.00 91.62 446 ALA A N 1
ATOM 3558 C CA . ALA A 1 446 ? -34.030 -1.600 26.742 1.00 91.62 446 ALA A CA 1
ATOM 3559 C C . ALA A 1 446 ? -32.573 -1.792 26.305 1.00 91.62 446 ALA A C 1
ATOM 3561 O O . ALA A 1 446 ? -32.237 -1.547 25.150 1.00 91.62 446 ALA A O 1
ATOM 3562 N N . HIS A 1 447 ? -31.704 -2.252 27.206 1.00 90.88 447 HIS A N 1
ATOM 3563 C CA . HIS A 1 447 ? -30.271 -2.396 26.917 1.00 90.88 447 HIS A CA 1
ATOM 3564 C C . HIS A 1 447 ? -29.963 -3.457 25.844 1.00 90.88 447 HIS A C 1
ATOM 3566 O O . HIS A 1 447 ? -29.018 -3.314 25.074 1.00 90.88 447 HIS A O 1
ATOM 3572 N N . GLY A 1 448 ? -30.721 -4.558 25.812 1.00 86.69 448 GLY A N 1
ATOM 3573 C CA . GLY A 1 448 ? -30.606 -5.598 24.779 1.00 86.69 448 GLY A CA 1
ATOM 3574 C C . GLY A 1 448 ? -29.377 -6.522 24.850 1.00 86.69 448 GLY A C 1
ATOM 3575 O O . GLY A 1 448 ? -29.342 -7.495 24.107 1.00 86.69 448 GLY A O 1
ATOM 3576 N N . ASN A 1 449 ? -28.399 -6.268 25.729 1.00 86.00 449 ASN A N 1
ATOM 3577 C CA . ASN A 1 449 ? -27.193 -7.100 25.884 1.00 86.00 449 ASN A CA 1
ATOM 3578 C C . ASN A 1 449 ? -26.563 -6.972 27.286 1.00 86.00 449 ASN A C 1
ATOM 3580 O O . ASN A 1 449 ? -25.386 -6.658 27.427 1.00 86.00 449 ASN A O 1
ATOM 3584 N N . LEU A 1 450 ? -27.359 -7.127 28.345 1.00 89.19 450 LEU A N 1
ATOM 3585 C CA . LEU A 1 450 ? -26.857 -6.951 29.708 1.00 89.19 450 LEU A CA 1
ATOM 3586 C C . LEU A 1 450 ? -26.127 -8.219 30.195 1.00 89.19 450 LEU A C 1
ATOM 3588 O O . LEU A 1 450 ? -26.770 -9.185 30.605 1.00 89.19 450 LEU A O 1
ATOM 3592 N N . THR A 1 451 ? -24.794 -8.203 30.165 1.00 89.94 451 THR A N 1
ATOM 3593 C CA . THR A 1 451 ? -23.903 -9.278 30.648 1.00 89.94 451 THR A CA 1
ATOM 3594 C C . THR A 1 451 ? -22.955 -8.784 31.751 1.00 89.94 451 THR A C 1
ATOM 3596 O O . THR A 1 451 ? -22.920 -7.598 32.072 1.00 89.94 451 THR A O 1
ATOM 3599 N N . GLY A 1 452 ? -22.171 -9.688 32.352 1.00 86.38 452 GLY A N 1
ATOM 3600 C CA . GLY A 1 452 ? -21.122 -9.307 33.309 1.00 86.38 452 GLY A CA 1
ATOM 3601 C C . GLY A 1 452 ? -19.975 -8.503 32.682 1.00 86.38 452 GLY A C 1
ATOM 3602 O O . GLY A 1 452 ? -19.290 -7.781 33.400 1.00 86.38 452 GLY A O 1
ATOM 3603 N N . ASP A 1 453 ? -19.798 -8.589 31.364 1.00 86.75 453 ASP A N 1
ATOM 3604 C CA . ASP A 1 453 ? -18.718 -7.917 30.632 1.00 86.75 453 ASP A CA 1
ATOM 3605 C C . ASP A 1 453 ? -19.030 -6.440 30.349 1.00 86.75 453 ASP A C 1
ATOM 3607 O O . ASP A 1 453 ? -18.124 -5.620 30.255 1.00 86.75 453 ASP A O 1
ATOM 3611 N N . VAL A 1 454 ? -20.317 -6.075 30.271 1.00 87.38 454 VAL A N 1
ATOM 3612 C CA . VAL A 1 454 ? -20.766 -4.689 30.014 1.00 87.38 454 VAL A CA 1
ATOM 3613 C C . VAL A 1 454 ? -21.062 -3.899 31.296 1.00 87.38 454 VAL A C 1
ATOM 3615 O O . VAL A 1 454 ? -21.466 -2.735 31.252 1.00 87.38 454 VAL A O 1
ATOM 3618 N N . ILE A 1 455 ? -20.898 -4.532 32.457 1.00 91.56 455 ILE A N 1
ATOM 3619 C CA . ILE A 1 455 ? -21.079 -3.920 33.773 1.00 91.56 455 ILE A CA 1
ATOM 3620 C C . ILE A 1 455 ? -19.693 -3.674 34.353 1.00 91.56 455 ILE A C 1
ATOM 3622 O O . ILE A 1 455 ? -18.979 -4.620 34.648 1.00 91.56 455 ILE A O 1
ATOM 3626 N N . PHE A 1 456 ? -19.325 -2.417 34.563 1.00 91.12 456 PHE A N 1
ATOM 3627 C CA . PHE A 1 456 ? -18.009 -2.029 35.060 1.00 91.12 456 PHE A CA 1
ATOM 3628 C C . PHE A 1 456 ? -18.058 -1.535 36.500 1.00 91.12 456 PHE A C 1
ATOM 3630 O O . PHE A 1 456 ? -19.084 -1.038 36.974 1.00 91.12 456 PHE A O 1
ATOM 3637 N N . LEU A 1 457 ? -16.923 -1.632 37.188 1.00 89.88 457 LEU A N 1
ATOM 3638 C CA . LEU A 1 457 ? -16.750 -1.146 38.553 1.00 89.88 457 LEU A CA 1
ATOM 3639 C C . LEU A 1 457 ? -15.709 -0.024 38.599 1.00 89.88 457 LEU A C 1
ATOM 3641 O O . LEU A 1 457 ? -14.603 -0.160 38.072 1.00 89.88 457 LEU A O 1
ATOM 3645 N N . ASP A 1 458 ? -16.063 1.110 39.212 1.00 88.81 458 ASP A N 1
ATOM 3646 C CA . ASP A 1 458 ? -15.100 2.198 39.440 1.00 88.81 458 ASP A CA 1
ATOM 3647 C C . ASP A 1 458 ? -14.119 1.850 40.579 1.00 88.81 458 ASP A C 1
ATOM 3649 O O . ASP A 1 458 ? -14.223 0.799 41.210 1.00 88.81 458 ASP A O 1
ATOM 3653 N N . ALA A 1 459 ? -13.159 2.730 40.877 1.00 84.94 459 ALA A N 1
ATOM 3654 C CA . ALA A 1 459 ? -12.191 2.504 41.959 1.00 84.94 459 ALA A CA 1
ATOM 3655 C C . ALA A 1 459 ? -12.832 2.412 43.364 1.00 84.94 459 ALA A C 1
ATOM 3657 O O . ALA A 1 459 ? -12.248 1.835 44.276 1.00 84.94 459 ALA A O 1
ATOM 3658 N N . SER A 1 460 ? -14.042 2.955 43.545 1.00 86.88 460 SER A N 1
ATOM 3659 C CA . SER A 1 460 ? -14.858 2.776 44.759 1.00 86.88 460 SER A CA 1
ATOM 3660 C C . SER A 1 460 ? -15.789 1.557 44.677 1.00 86.88 460 SER A C 1
ATOM 3662 O O . SER A 1 460 ? -16.564 1.275 45.591 1.00 86.88 460 SER A O 1
ATOM 3664 N N . GLY A 1 461 ? -15.722 0.839 43.557 1.00 85.12 461 GLY A N 1
ATOM 3665 C CA . GLY A 1 461 ? -16.553 -0.281 43.171 1.00 85.12 461 GLY A CA 1
ATOM 3666 C C . GLY A 1 461 ? -18.039 0.064 43.047 1.00 85.12 461 GLY A C 1
ATOM 3667 O O . GLY A 1 461 ? -18.896 -0.756 43.379 1.00 85.12 461 GLY A O 1
ATOM 3668 N N . ARG A 1 462 ? -18.372 1.276 42.612 1.00 91.06 462 ARG A N 1
ATOM 3669 C CA . ARG A 1 462 ? -19.726 1.574 42.135 1.00 91.06 462 ARG A CA 1
ATOM 3670 C C . ARG A 1 462 ? -19.907 1.038 40.727 1.00 91.06 462 ARG A C 1
ATOM 3672 O O . ARG A 1 462 ? -18.966 1.023 39.934 1.00 91.06 462 ARG A O 1
ATOM 3679 N N . VAL A 1 463 ? -21.132 0.632 40.435 1.00 93.88 463 VAL A N 1
ATOM 3680 C CA . VAL A 1 463 ? -21.515 0.041 39.157 1.00 93.88 463 VAL A CA 1
ATOM 3681 C C . VAL A 1 463 ? -21.689 1.114 38.085 1.00 93.88 463 VAL A C 1
ATOM 3683 O O . VAL A 1 463 ? -22.348 2.129 38.308 1.00 93.88 463 VAL A O 1
ATOM 3686 N N . ARG A 1 464 ? -21.155 0.843 36.893 1.00 94.19 464 ARG A N 1
ATOM 3687 C CA . ARG A 1 464 ? -21.379 1.593 35.655 1.00 94.19 464 ARG A CA 1
ATOM 3688 C C . ARG A 1 464 ? -21.796 0.627 34.549 1.00 94.19 464 ARG A C 1
ATOM 3690 O O . ARG A 1 464 ? -21.011 -0.224 34.152 1.00 94.19 464 ARG A O 1
ATOM 3697 N N . ILE A 1 465 ? -23.016 0.756 34.043 1.00 92.69 465 ILE A N 1
ATOM 3698 C CA . ILE A 1 465 ? -23.502 -0.017 32.893 1.00 92.69 465 ILE A CA 1
ATOM 3699 C C . ILE A 1 465 ? -23.028 0.669 31.605 1.00 92.69 465 ILE A C 1
ATOM 3701 O O . ILE A 1 465 ? -23.186 1.886 31.472 1.00 92.69 465 ILE A O 1
ATOM 3705 N N . ALA A 1 466 ? -22.454 -0.093 30.679 1.00 88.81 466 ALA A N 1
ATOM 3706 C CA . ALA A 1 466 ? -21.868 0.382 29.426 1.00 88.81 466 ALA A CA 1
ATOM 3707 C C . ALA A 1 466 ? -22.409 -0.394 28.208 1.00 88.81 466 ALA A C 1
ATOM 3709 O O . ALA A 1 466 ? -23.222 -1.292 28.355 1.00 88.81 466 ALA A O 1
ATOM 3710 N N . GLU A 1 467 ? -21.918 -0.067 27.009 1.00 82.88 467 GLU A N 1
ATOM 3711 C CA . GLU A 1 467 ? -22.166 -0.804 25.755 1.00 82.88 467 GLU A CA 1
ATOM 3712 C C . GLU A 1 467 ? -23.621 -0.825 25.265 1.00 82.88 467 GLU A C 1
ATOM 3714 O O . GLU A 1 467 ? -24.306 -1.850 25.227 1.00 82.88 467 GLU A O 1
ATOM 3719 N N . PHE A 1 468 ? -24.084 0.329 24.787 1.00 84.12 468 PHE A N 1
ATOM 3720 C CA . PHE A 1 468 ? -25.476 0.514 24.364 1.00 84.12 468 PHE A CA 1
ATOM 3721 C C . PHE A 1 468 ? -25.709 0.257 22.869 1.00 84.12 468 PHE A C 1
ATOM 3723 O O . PHE A 1 468 ? -26.813 0.500 22.376 1.00 84.12 468 PHE A O 1
ATOM 3730 N N . SER A 1 469 ? -24.722 -0.281 22.149 1.00 79.75 469 SER A N 1
ATOM 3731 C CA . SER A 1 469 ? -24.795 -0.592 20.712 1.00 79.75 469 SER A CA 1
ATOM 3732 C C . SER A 1 469 ? -25.944 -1.543 20.336 1.00 79.75 469 SER A C 1
ATOM 3734 O O . SER A 1 469 ? -26.503 -1.440 19.241 1.00 79.75 469 SER A O 1
ATOM 3736 N N . HIS A 1 470 ? -26.349 -2.424 21.257 1.00 83.38 470 HIS A N 1
ATOM 3737 C CA . HIS A 1 470 ? -27.461 -3.372 21.098 1.00 83.38 470 HIS A CA 1
ATOM 3738 C C . HIS A 1 470 ? -28.792 -2.889 21.688 1.00 83.38 470 HIS A C 1
ATOM 3740 O O . HIS A 1 470 ? -29.775 -3.631 21.665 1.00 83.38 470 HIS A O 1
ATOM 3746 N N . SER A 1 471 ? -28.853 -1.650 22.182 1.00 86.50 471 SER A N 1
ATOM 3747 C CA . SER A 1 471 ? -30.068 -1.128 22.808 1.00 86.50 471 SER A CA 1
ATOM 3748 C C . SER A 1 471 ? -31.238 -1.062 21.831 1.00 86.50 471 SER A C 1
ATOM 3750 O O . SER A 1 471 ? -31.065 -0.993 20.610 1.00 86.50 471 SER A O 1
ATOM 3752 N N . VAL A 1 472 ? -32.447 -1.050 22.380 1.00 85.69 472 VAL A N 1
ATOM 3753 C CA . VAL A 1 472 ? -33.702 -0.868 21.653 1.00 85.69 472 VAL A CA 1
ATOM 3754 C C . VAL A 1 472 ? -34.458 0.290 22.291 1.00 85.69 472 VAL A C 1
ATOM 3756 O O . VAL A 1 472 ? -34.660 0.310 23.504 1.00 85.69 472 VAL A O 1
ATOM 3759 N N . ILE A 1 473 ? -34.880 1.248 21.467 1.00 84.25 473 ILE A N 1
ATOM 3760 C CA . ILE A 1 473 ? -35.735 2.362 21.884 1.00 84.25 473 ILE A CA 1
ATOM 3761 C C . ILE A 1 473 ? -37.185 1.880 21.770 1.00 84.25 473 ILE A C 1
ATOM 3763 O O . ILE A 1 473 ? -37.702 1.667 20.672 1.00 84.25 473 ILE A O 1
ATOM 3767 N N . LEU A 1 474 ? -37.832 1.657 22.909 1.00 78.19 474 LEU A N 1
ATOM 3768 C CA . LEU A 1 474 ? -39.132 0.993 23.018 1.00 78.19 474 LEU A CA 1
ATOM 3769 C C . LEU A 1 474 ? -40.269 1.824 22.404 1.00 78.19 474 LEU A C 1
ATOM 3771 O O . LEU A 1 474 ? -41.175 1.263 21.788 1.00 78.19 474 LEU A O 1
ATOM 3775 N N . ALA A 1 475 ? -40.193 3.155 22.490 1.00 69.31 475 ALA A N 1
ATOM 3776 C CA . ALA A 1 475 ? -41.169 4.055 21.872 1.00 69.31 475 ALA A CA 1
ATOM 3777 C C . ALA A 1 475 ? -41.190 3.958 20.329 1.00 69.31 475 ALA A C 1
ATOM 3779 O O . ALA A 1 475 ? -42.250 4.058 19.715 1.00 69.31 475 ALA A O 1
ATOM 3780 N N . GLU A 1 476 ? -40.037 3.708 19.699 1.00 61.91 476 GLU A N 1
ATOM 3781 C CA . GLU A 1 476 ? -39.903 3.547 18.241 1.00 61.91 476 GLU A CA 1
ATOM 3782 C C . GLU A 1 476 ? -40.185 2.110 17.774 1.00 61.91 476 GLU A C 1
ATOM 3784 O O . GLU A 1 476 ? -40.609 1.885 16.641 1.00 61.91 476 GLU A O 1
ATOM 3789 N N . ALA A 1 477 ? -39.978 1.117 18.642 1.00 57.59 477 ALA A N 1
ATOM 3790 C CA . ALA A 1 477 ? -40.320 -0.273 18.346 1.00 57.59 477 ALA A CA 1
ATOM 3791 C C . ALA A 1 477 ? -41.842 -0.470 18.248 1.00 57.59 477 ALA A C 1
ATOM 3793 O O . ALA A 1 477 ? -42.323 -1.169 17.357 1.00 57.59 477 ALA A O 1
ATOM 3794 N N . ASN A 1 478 ? -42.606 0.208 19.110 1.00 49.03 478 ASN A N 1
ATOM 3795 C CA . ASN A 1 478 ? -44.064 0.130 19.098 1.00 49.03 478 ASN A CA 1
ATOM 3796 C C . ASN A 1 478 ? -44.680 0.789 17.852 1.00 49.03 478 ASN A C 1
ATOM 3798 O O . ASN A 1 478 ? -45.664 0.275 17.331 1.00 49.03 478 ASN A O 1
ATOM 3802 N N . SER A 1 479 ? -44.098 1.864 17.308 1.00 48.88 479 SER A N 1
ATOM 3803 C CA . SER A 1 479 ? -44.630 2.506 16.094 1.00 48.88 479 SER A CA 1
ATOM 3804 C C . SER A 1 479 ? -44.465 1.651 14.830 1.00 48.88 479 SER A C 1
ATOM 3806 O O . SER A 1 479 ? -45.341 1.684 13.969 1.00 48.88 479 SER A O 1
ATOM 3808 N N . ARG A 1 480 ? -43.405 0.833 14.736 1.00 46.25 480 ARG A N 1
ATOM 3809 C CA . ARG A 1 480 ? -43.219 -0.123 13.625 1.00 46.25 480 ARG A CA 1
ATOM 3810 C C . ARG A 1 480 ? -44.170 -1.318 13.692 1.00 46.25 480 ARG A C 1
ATOM 3812 O O . ARG A 1 480 ? -44.665 -1.753 12.658 1.00 46.25 480 ARG A O 1
ATOM 3819 N N . ILE A 1 481 ? -44.475 -1.806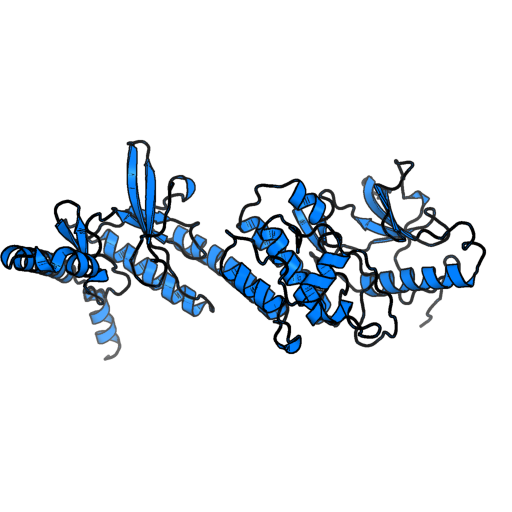 14.895 1.00 44.19 481 ILE A N 1
ATOM 3820 C CA . ILE A 1 481 ? -45.437 -2.905 15.092 1.00 44.19 481 ILE A CA 1
ATOM 3821 C C . ILE A 1 481 ? -46.860 -2.458 14.709 1.00 44.19 481 ILE A C 1
ATOM 3823 O O . ILE A 1 481 ? -47.608 -3.236 14.125 1.00 44.19 481 ILE A O 1
ATOM 3827 N N . PHE A 1 482 ? -47.218 -1.190 14.946 1.00 35.88 482 PHE A N 1
ATOM 3828 C CA . PHE A 1 482 ? -48.506 -0.638 14.507 1.00 35.88 482 PHE A CA 1
ATOM 3829 C C . PHE A 1 482 ? -48.586 -0.335 12.999 1.00 35.88 482 PHE A C 1
ATOM 3831 O O . PHE A 1 482 ? -49.693 -0.257 12.474 1.00 35.88 482 PHE A O 1
ATOM 3838 N N . SER A 1 483 ? -47.461 -0.200 12.283 1.00 35.62 483 SER A N 1
ATOM 3839 C CA . SER A 1 483 ? -47.463 0.000 10.821 1.00 35.62 483 SER A CA 1
ATOM 3840 C C . SER A 1 483 ? -47.513 -1.291 9.995 1.00 35.62 483 SER A C 1
ATOM 3842 O O . SER A 1 483 ? -47.793 -1.221 8.806 1.00 35.62 483 SER A O 1
ATOM 3844 N N . GLU A 1 484 ? -47.255 -2.460 10.593 1.00 34.78 484 GLU A N 1
ATOM 3845 C CA . GLU A 1 484 ? -47.354 -3.768 9.911 1.00 34.78 484 GLU A CA 1
ATOM 3846 C C . GLU A 1 484 ? -48.702 -4.484 10.152 1.00 34.78 484 GLU A C 1
ATOM 3848 O O . GLU A 1 484 ? -48.915 -5.586 9.650 1.00 34.78 484 GLU A O 1
ATOM 3853 N N . GLN A 1 485 ? -49.632 -3.866 10.894 1.00 32.31 485 GLN A N 1
ATOM 3854 C CA . GLN A 1 485 ? -50.976 -4.403 11.168 1.00 32.31 485 GLN A CA 1
ATOM 3855 C C . GLN A 1 485 ? -52.137 -3.500 10.700 1.00 32.31 485 GLN A C 1
ATOM 3857 O O . GLN A 1 485 ? -53.269 -3.698 11.144 1.00 32.31 485 GLN A O 1
ATOM 3862 N N . LEU A 1 486 ? -51.894 -2.544 9.794 1.00 31.45 486 LEU A N 1
ATOM 3863 C CA . LEU A 1 486 ? -52.938 -1.713 9.172 1.00 31.45 486 LEU A CA 1
ATOM 3864 C C . LEU A 1 486 ? -52.922 -1.799 7.647 1.00 31.45 486 LEU A C 1
ATOM 3866 O O . LEU A 1 486 ? -51.828 -1.633 7.063 1.00 31.45 486 LEU A O 1
#

Secondary structure (DSSP, 8-state):
-------BTTB--SSPPPB--GGGEE---SS-SEE-SSEEEEEEEEE-SS-EEEEEEEEEPPPTTTTT-HHHHHHHHHHHHHHHHHHTT---TTBPPP-EEESSSSSSPEEEEE--TTEEHHHHHHH-----HHHHHHHHHHHHHHHHHHHHTTEE-S---TTTEEE-TT--EEE---TT-EETTT-------GGGTTTS-HHHHH-TTPPP-HHHHHHHHHHHHHHHHHS--TTTT---HHHHHHHHHTT--TTTT--SS-HHHHHHHHHHT-SSGGGSPPHHHHHHHHHHHHHHHHHHHHHHHTS---B--GGGEEEEEE---SSSS--SEEEEEEEETTEEEEEEEE-------SHHHHHHHHHHHHHHHHHHHH---TTBPPP-EEE-SSSSS-EEEEE--TT-BHHHHHHHHTTT--HHHHHHHHHHHHHHHHHHHHTTEE-S---SSSEEE-TT--EEE--GGG-EEHHHHHHHHHHS--

Sequence (486 aa):
MNNTNVESKGIMFKIKPNTIPATAIQRPELFPICSGGFNDIWKCFMSTQSENRPVAIKAVRVPQHADREPQVVRTFGQRISHEAYVWIQLSHESILPFEGVTEGFGPLPALVTPWMENGSLNDYLRREVNLSREKKLTMVREVAAGLRYLHDKDIVHGDLTGTNILVSGDGTLHIGDFSLSTILAESDHNSYHVGNVRWMAPEVITMDDIKPTKACDIYSYGCIMMQVFSGRQPYHNIRNSIAVMGAKMRGIEPFSQLTGVDEDIQEVSQRCWLREIRQRPLVADIADFFWLRTDIKETTKKFLSNLAVNIIPQTVLTKCSHYADDFSHPSSTLECKWLQESGITEVAVKTMSDNVDSQSDLDKIHSRIRREIYVMERLRRETILPLYGITTGFGVLPSFVYPWMAGGSLHDYLKRDNSNLNARRKLDILVQVADGIKYLHKQDIAHGNLTGDVIFLDASGRVRIAEFSHSVILAEANSRIFSEQL

Foldseek 3Di:
DDDDFDDDLPQGAPDAWDEQEPVQKAQPDPAAPDDDDFWGWGWIWGDDPPDTAIKIWIDGDDDPVCLPPVVSVHVVSVLVSVLCNLQVVDDDQQAFHWRGWYDDRDSYIITMTGDAPCAFLLSNLVVDVDDDPVLLLQALLSVLVRLLRCVVQQKFQQQQASNQWGAHPVGGTHGHDSSLIDRPPDDDDDDDDLPGLLLFALVVVPDRRDRGDSLRVLSSSLQVSVCSQQSAHFLNVDDDSVVSNVCNVVVNGRCNPDDDGDPVSVVLSVLSRDPPSVSRDHSVVVSLVSVLLVCLLVVQVVLVVPDPWDEQECVQWPPWDFDDDPDDDGQQWTWTWGDDPVGIAIKIWRHDDDPPPDPVSSVLVSLLVNQQSVLLVVDDDPQAWHWNGWYDDPDSHIITITHDFPCAFQVVNCVPCVVPDDPVNVVQQVVSVVVVQVVCVVQQKDQQDDDSRQWTQHPVGRTHGHRSSRMDRRVVVVVVVVVVPD

pLDDT: mean 83.01, std 14.86, range [29.03, 98.0]

InterPro domains:
  IPR000719 Protein kinase domain [PS50011] (27-292)
  IPR000719 Protein kinase domain [PS50011] (301-486)
  IPR001245 Serine-threonine/tyrosine-protein kinase, catalytic domain [PF07714] (33-288)
  IPR001245 Serine-threonine/tyrosine-protein kinase, catalytic domain [PF07714] (337-471)
  IPR001245 Serine-threonine/tyrosine-protein kinase, catalytic domain [PR00109] (113-126)
  IPR001245 Serine-threonine/tyrosine-protein kinase, catalytic domain [PR00109] (149-167)
  IPR001245 Serine-threonine/tyrosine-protein kinase, catalytic domain [PR00109] (195-205)
  IPR001245 Serine-threonine/tyrosine-protein kinase, catalytic domain [PR00109] (261-283)
  IPR008266 Tyrosine-protein kinase, active site [PS00109] (155-167)
  IPR011009 Protein kinase-like domain superfamily [SSF56112] (33-298)
  IPR011009 Protein kinase-like domain superfamily [SSF56112] (336-478)
  IPR051681 Serine/Threonine Kinases and Pseudokinases [PTHR44329] (33-289)